Protein 5IXI (pdb70)

Sequence (465 aa):
VEVIFYLSDREPLRLGSGEYTAEELCIRAAQACRISPLCHNLFALYDENTKLWYAPNRTITVMSLRLHYRMRFYFTNWHGTNDNEQSVWRHSPTPLLDASSLEYLFAQGQYDLVKCLAPIRDPKTEQDGHDIENECLGMAVLAISHYAMMKKMSYKRYIPETLNKSIRQRNLLTRMRINNVFKDFLKEFNNKTICDSSVSTHDLKVKYLATLETLTKHYGAEIFETSMLLISSENEMNWFHSVLYYEVMVTGNLGIQWRHKPEEWNNFSFFPEITHIVIKESVVSINKQDNKKMELKLSSHEEALSFVSLVDGYFRLTADAHHYLCTDVAPPLIVHNIQNGCHGPICTEYAINKLRQEYVLRWSCTDFDNILMTNFQIEVQKGRYSLHGSDRSFPSLGDLMSHLKKQILRTDNISFMLKRCCQPKPREISNLLVATTLMGNPWFQRKKLPSVLLFKKPSPFIFIS

Radius of gyration: 25.32 Å; Cα contacts (8 Å, |Δi|>4): 843; chains: 2; bounding box: 51×75×80 Å

Organism: Homo sapiens (NCBI:txid9606)

Structure (mmCIF, N/CA/C/O backbone):
data_5IXI
#
_entry.id   5IXI
#
_cell.length_a   81.170
_cell.length_b   110.420
_cell.length_c   94.870
_cell.angle_alpha   90.00
_cell.angle_beta   98.11
_cell.angle_gamma   90.00
#
_symmetry.space_group_name_H-M   'C 1 2 1'
#
loop_
_entity.id
_entity.type
_entity.pdbx_description
1 polymer 'Tyrosine-protein kinase JAK1'
2 polymer 'Chimera protein of Interferon lambda receptor 1 and Interleukin-10 receptor subunit alpha'
3 water water
#
loop_
_atom_site.group_PDB
_atom_site.id
_atom_site.type_symbol
_atom_site.label_atom_id
_atom_site.label_alt_id
_atom_site.label_comp_id
_atom_site.label_asym_id
_atom_site.label_entity_id
_atom_site.label_seq_id
_atom_site.pdbx_PDB_ins_code
_atom_site.Cartn_x
_atom_site.Cartn_y
_atom_site.Cartn_z
_atom_site.occupancy
_atom_site.B_iso_or_equiv
_atom_site.auth_seq_id
_atom_site.auth_comp_id
_atom_site.auth_asym_id
_atom_site.auth_atom_id
_atom_site.pdbx_PDB_model_num
ATOM 1 N N . VAL A 1 18 ? 73.902 -34.890 25.872 1.00 95.57 36 VAL A N 1
ATOM 2 C CA . VAL A 1 18 ? 75.245 -34.795 25.314 1.00 97.31 36 VAL A CA 1
ATOM 3 C C . VAL A 1 18 ? 75.364 -33.583 24.393 1.00 88.08 36 VAL A C 1
ATOM 4 O O . VAL A 1 18 ? 74.691 -33.512 23.364 1.00 92.99 36 VAL A O 1
ATOM 8 N N . GLU A 1 19 ? 76.222 -32.635 24.762 1.00 69.50 37 GLU A N 1
ATOM 9 C CA . GLU A 1 19 ? 76.445 -31.453 23.938 1.00 61.66 37 GLU A CA 1
ATOM 10 C C . GLU A 1 19 ? 77.829 -30.838 24.144 1.00 58.76 37 GLU A C 1
ATOM 11 O O . GLU A 1 19 ? 78.396 -30.891 25.239 1.00 65.56 37 GLU A O 1
ATOM 17 N N . VAL A 1 20 ? 78.361 -30.263 23.068 1.00 54.96 38 VAL A N 1
ATOM 18 C CA . VAL A 1 20 ? 79.636 -29.554 23.101 1.00 53.04 38 VAL A CA 1
ATOM 19 C C . VAL A 1 20 ? 79.379 -28.050 23.118 1.00 57.60 38 VAL A C 1
ATOM 20 O O . VAL A 1 20 ? 78.659 -27.527 22.268 1.00 59.90 38 VAL A O 1
ATOM 24 N N . ILE A 1 21 ? 79.983 -27.363 24.083 1.00 58.45 39 ILE A N 1
ATOM 25 C CA . ILE A 1 21 ? 79.740 -25.941 24.298 1.00 57.96 39 ILE A CA 1
ATOM 26 C C . ILE A 1 21 ? 80.911 -25.104 23.798 1.00 53.27 39 ILE A C 1
ATOM 27 O O . ILE A 1 21 ? 82.069 -25.536 23.851 1.00 49.94 39 ILE A O 1
ATOM 32 N N . PHE A 1 22 ? 80.590 -23.906 23.317 1.00 51.16 40 PHE A N 1
ATOM 33 C CA . PHE A 1 22 ? 81.588 -22.943 22.871 1.00 53.70 40 PHE A CA 1
ATOM 34 C C . PHE A 1 22 ? 81.515 -21.680 23.720 1.00 58.97 40 PHE A C 1
ATOM 35 O O . PHE A 1 22 ? 80.437 -21.289 24.171 1.00 59.63 40 PHE A O 1
ATOM 43 N N . TYR A 1 23 ? 82.661 -21.042 23.933 1.00 55.76 41 TYR A N 1
ATOM 44 C CA . TYR A 1 23 ? 82.704 -19.795 24.688 1.00 54.69 41 TYR A CA 1
ATOM 45 C C . TYR A 1 23 ? 82.308 -18.612 23.809 1.00 60.75 41 TYR A C 1
ATOM 46 O O . TYR A 1 23 ? 82.053 -17.517 24.311 1.00 59.12 41 TYR A O 1
ATOM 55 N N . LEU A 1 24 ? 82.256 -18.836 22.498 1.00 62.81 42 LEU A N 1
ATOM 56 C CA . LEU A 1 24 ? 81.706 -17.846 21.579 1.00 64.20 42 LEU A CA 1
ATOM 57 C C . LEU A 1 24 ? 80.195 -17.796 21.768 1.00 72.93 42 LEU A C 1
ATOM 58 O O . LEU A 1 24 ? 79.535 -18.834 21.797 1.00 83.21 42 LEU A O 1
ATOM 63 N N . SER A 1 25 ? 79.648 -16.592 21.894 1.00 75.86 43 SER A N 1
ATOM 64 C CA . SER A 1 25 ? 78.229 -16.430 22.197 1.00 79.03 43 SER A CA 1
ATOM 65 C C . SER A 1 25 ? 77.343 -16.684 20.979 1.00 84.62 43 SER A C 1
ATOM 66 O O . SER A 1 25 ? 76.320 -17.361 21.080 1.00 90.18 43 SER A O 1
ATOM 69 N N . ASP A 1 26 ? 77.738 -16.144 19.831 1.00 84.80 44 ASP A N 1
ATOM 70 C CA . ASP A 1 26 ? 76.937 -16.267 18.616 1.00 92.14 44 ASP A CA 1
ATOM 71 C C . ASP A 1 26 ? 76.918 -17.700 18.081 1.00 89.12 44 ASP A C 1
ATOM 72 O O . ASP A 1 26 ? 76.184 -18.007 17.141 1.00 88.49 44 ASP A O 1
ATOM 77 N N . ARG A 1 27 ? 77.730 -18.568 18.680 1.00 86.50 45 ARG A N 1
ATOM 78 C CA . ARG A 1 27 ? 77.781 -19.976 18.294 1.00 86.03 45 ARG A CA 1
ATOM 79 C C . ARG A 1 27 ? 76.968 -20.836 19.256 1.00 84.42 45 ARG A C 1
ATOM 80 O O . ARG A 1 27 ? 77.307 -20.954 20.432 1.00 78.20 45 ARG A O 1
ATOM 88 N N . GLU A 1 28 ? 75.894 -21.433 18.748 1.00 90.58 46 GLU A N 1
ATOM 89 C CA . GLU A 1 28 ? 75.079 -22.352 19.536 1.00 89.70 46 GLU A CA 1
ATOM 90 C C . GLU A 1 28 ? 75.813 -23.682 19.711 1.00 81.25 46 GLU A C 1
ATOM 91 O O . GLU A 1 28 ? 76.656 -24.038 18.888 1.00 76.24 46 GLU A O 1
ATOM 97 N N . PRO A 1 29 ? 75.495 -24.424 20.785 1.00 74.65 47 PRO A N 1
ATOM 98 C CA . PRO A 1 29 ? 76.236 -25.653 21.096 1.00 73.83 47 PRO A CA 1
ATOM 99 C C . PRO A 1 29 ? 75.869 -26.838 20.204 1.00 72.43 47 PRO A C 1
ATOM 100 O O . PRO A 1 29 ? 74.716 -26.969 19.794 1.00 73.32 47 PRO A O 1
ATOM 104 N N . LEU A 1 30 ? 76.851 -27.688 19.914 1.00 64.12 48 LEU A N 1
ATOM 105 C CA . LEU A 1 30 ? 76.618 -28.896 19.131 1.00 65.04 48 LEU A CA 1
ATOM 106 C C . LEU A 1 30 ? 75.964 -29.978 19.978 1.00 73.16 48 LEU A C 1
ATOM 107 O O . LEU A 1 30 ? 76.542 -30.429 20.963 1.00 73.52 48 LEU A O 1
ATOM 112 N N . ARG A 1 31 ? 74.762 -30.392 19.585 1.00 78.62 49 ARG A N 1
ATOM 113 C CA . ARG A 1 31 ? 74.059 -31.479 20.257 1.00 78.63 49 ARG A CA 1
ATOM 114 C C . ARG A 1 31 ? 74.238 -32.776 19.472 1.00 74.44 49 ARG A C 1
ATOM 115 O O . ARG A 1 31 ? 74.101 -32.792 18.249 1.00 78.25 49 ARG A O 1
ATOM 123 N N . LEU A 1 32 ? 74.545 -33.858 20.184 1.00 72.60 50 LEU A N 1
ATOM 124 C CA . LEU A 1 32 ? 74.839 -35.144 19.556 1.00 79.22 50 LEU A CA 1
ATOM 125 C C . LEU A 1 32 ? 73.735 -36.164 19.807 1.00 81.91 50 LEU A C 1
ATOM 126 O O . LEU A 1 32 ? 73.146 -36.206 20.887 1.00 84.43 50 LEU A O 1
ATOM 131 N N . GLY A 1 33 ? 73.465 -36.988 18.800 1.00 83.75 51 GLY A N 1
ATOM 132 C CA . GLY A 1 33 ? 72.502 -38.065 18.924 1.00 82.23 51 GLY A CA 1
ATOM 133 C C . GLY A 1 33 ? 73.173 -39.331 19.420 1.00 82.13 51 GLY A C 1
ATOM 134 O O . GLY A 1 33 ? 74.358 -39.322 19.752 1.00 82.31 51 GLY A O 1
ATOM 135 N N . SER A 1 34 ? 72.415 -40.421 19.474 1.00 86.54 52 SER A N 1
ATOM 136 C CA . SER A 1 34 ? 72.954 -41.708 19.900 1.00 84.42 52 SER A CA 1
ATOM 137 C C . SER A 1 34 ? 74.052 -42.179 18.952 1.00 81.77 52 SER A C 1
ATOM 138 O O . SER A 1 34 ? 73.977 -41.950 17.745 1.00 85.42 52 SER A O 1
ATOM 141 N N . GLY A 1 35 ? 75.070 -42.832 19.507 1.00 78.19 53 GLY A N 1
ATOM 142 C CA . GLY A 1 35 ? 76.161 -43.374 18.715 1.00 78.67 53 GLY A CA 1
ATOM 143 C C . GLY A 1 35 ? 77.529 -43.063 19.292 1.00 81.62 53 GLY A C 1
ATOM 144 O O . GLY A 1 35 ? 77.654 -42.297 20.248 1.00 79.72 53 GLY A O 1
ATOM 145 N N . GLU A 1 36 ? 78.556 -43.664 18.699 1.00 80.67 54 GLU A N 1
ATOM 146 C CA . GLU A 1 36 ? 79.929 -43.476 19.148 1.00 83.48 54 GLU A CA 1
ATOM 147 C C . GLU A 1 36 ? 80.607 -42.312 18.433 1.00 81.99 54 GLU A C 1
ATOM 148 O O . GLU A 1 36 ? 80.421 -42.116 17.231 1.00 86.60 54 GLU A O 1
ATOM 154 N N . TYR A 1 37 ? 81.386 -41.541 19.187 1.00 68.48 55 TYR A N 1
ATOM 155 C CA . TYR A 1 37 ? 82.238 -40.501 18.621 1.00 58.09 55 TYR A CA 1
ATOM 156 C C . TYR A 1 37 ? 83.608 -40.574 19.283 1.00 60.02 55 TYR A C 1
ATOM 157 O O . TYR A 1 37 ? 83.753 -41.188 20.336 1.00 58.35 55 TYR A O 1
ATOM 166 N N . THR A 1 38 ? 84.612 -39.965 18.660 1.00 53.22 56 THR A N 1
ATOM 167 C CA . THR A 1 38 ? 85.889 -39.734 19.325 1.00 56.07 56 THR A CA 1
ATOM 168 C C . THR A 1 38 ? 86.009 -38.244 19.614 1.00 56.61 56 THR A C 1
ATOM 169 O O . THR A 1 38 ? 85.403 -37.422 18.924 1.00 51.59 56 THR A O 1
ATOM 173 N N . ALA A 1 39 ? 86.776 -37.899 20.642 1.00 51.85 57 ALA A N 1
ATOM 174 C CA . ALA A 1 39 ? 86.970 -36.501 21.010 1.00 48.14 57 ALA A CA 1
ATOM 175 C C . ALA A 1 39 ? 87.578 -35.730 19.845 1.00 53.49 57 ALA A C 1
ATOM 176 O O . ALA A 1 39 ? 87.269 -34.555 19.630 1.00 58.28 57 ALA A O 1
ATOM 178 N N . GLU A 1 40 ? 88.430 -36.409 19.083 1.00 54.09 58 GLU A N 1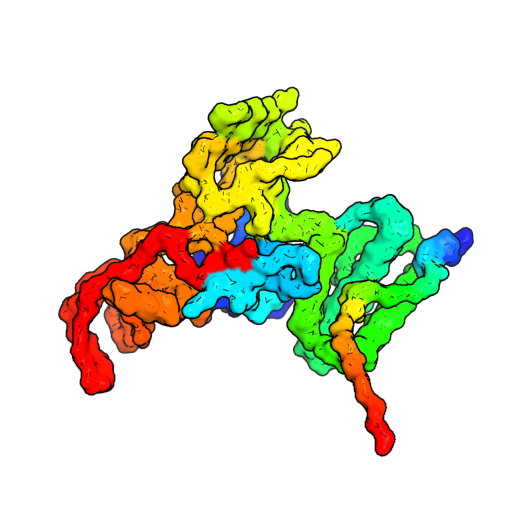
ATOM 179 C CA . GLU A 1 40 ? 89.126 -35.785 17.966 1.00 50.56 58 GLU A CA 1
ATOM 180 C C . GLU A 1 40 ? 88.146 -35.270 16.914 1.00 51.35 58 GLU A C 1
ATOM 181 O O . GLU A 1 40 ? 88.181 -34.094 16.561 1.00 47.41 58 GLU A O 1
ATOM 187 N N . GLU A 1 41 ? 87.264 -36.137 16.425 1.00 52.25 59 GLU A N 1
ATOM 188 C CA . GLU A 1 41 ? 86.341 -35.746 15.360 1.00 63.17 59 GLU A CA 1
ATOM 189 C C . GLU A 1 41 ? 85.328 -34.712 15.858 1.00 58.85 59 GLU A C 1
ATOM 190 O O . GLU A 1 41 ? 84.897 -33.837 15.100 1.00 65.43 59 GLU A O 1
ATOM 196 N N . LEU A 1 42 ? 84.954 -34.800 17.131 1.00 51.81 60 LEU A N 1
ATOM 197 C CA . LEU A 1 42 ? 84.110 -33.772 17.728 1.00 55.80 60 LEU A CA 1
ATOM 198 C C . LEU A 1 42 ? 84.879 -32.457 17.785 1.00 52.93 60 LEU A C 1
ATOM 199 O O . LEU A 1 42 ? 84.301 -31.387 17.595 1.00 61.34 60 LEU A O 1
ATOM 204 N N . CYS A 1 43 ? 86.181 -32.538 18.044 1.00 42.18 61 CYS A N 1
ATOM 205 C CA . CYS A 1 43 ? 87.032 -31.353 17.983 1.00 43.62 61 CYS A CA 1
ATOM 206 C C . CYS A 1 43 ? 87.153 -30.833 16.550 1.00 47.40 61 CYS A C 1
ATOM 207 O O . CYS A 1 43 ? 87.222 -29.624 16.337 1.00 49.11 61 CYS A O 1
ATOM 210 N N . ILE A 1 44 ? 87.188 -31.738 15.574 1.00 52.52 62 ILE A N 1
ATOM 211 C CA . ILE A 1 44 ? 87.168 -31.334 14.169 1.00 58.26 62 ILE A CA 1
ATOM 212 C C . ILE A 1 44 ? 85.898 -30.534 13.881 1.00 59.99 62 ILE A C 1
ATOM 213 O O . ILE A 1 44 ? 85.953 -29.420 13.342 1.00 63.68 62 ILE A O 1
ATOM 218 N N . ARG A 1 45 ? 84.756 -31.113 14.237 1.00 53.28 63 ARG A N 1
ATOM 219 C CA . ARG A 1 45 ? 83.469 -30.453 14.041 1.00 57.88 63 ARG A CA 1
ATOM 220 C C . ARG A 1 45 ? 83.414 -29.116 14.778 1.00 56.28 63 ARG A C 1
ATOM 221 O O . ARG A 1 45 ? 82.946 -28.112 14.234 1.00 60.41 63 ARG A O 1
ATOM 229 N N . ALA A 1 46 ? 83.902 -29.109 16.016 1.00 57.55 64 ALA A N 1
ATOM 230 C CA . ALA A 1 46 ? 83.973 -27.887 16.810 1.00 58.88 64 ALA A CA 1
ATOM 231 C C . ALA A 1 46 ? 84.812 -26.835 16.095 1.00 56.72 64 ALA A C 1
ATOM 232 O O . ALA A 1 46 ? 84.426 -25.669 16.009 1.00 58.68 64 ALA A O 1
ATOM 234 N N . ALA A 1 47 ? 85.961 -27.265 15.583 1.00 51.63 65 ALA A N 1
ATOM 235 C CA . ALA A 1 47 ? 86.870 -26.381 14.864 1.00 49.67 65 ALA A CA 1
ATOM 236 C C . ALA A 1 47 ? 86.188 -25.791 13.638 1.00 58.25 65 ALA A C 1
ATOM 237 O O . ALA A 1 47 ? 86.278 -24.589 13.387 1.00 67.60 65 ALA A O 1
ATOM 239 N N . GLN A 1 48 ? 85.510 -26.642 12.873 1.00 51.17 66 GLN A N 1
ATOM 240 C CA . GLN A 1 48 ? 84.774 -26.179 11.702 1.00 55.88 66 GLN A CA 1
ATOM 241 C C . GLN A 1 48 ? 83.655 -25.213 12.087 1.00 58.28 66 GLN A C 1
ATOM 242 O O . GLN A 1 48 ? 83.406 -24.231 11.387 1.00 56.91 66 GLN A O 1
ATOM 248 N N . ALA A 1 49 ? 82.980 -25.493 13.197 1.00 51.94 67 ALA A N 1
ATOM 249 C CA . ALA A 1 49 ? 81.913 -24.617 13.673 1.00 59.13 67 ALA A CA 1
ATOM 250 C C . ALA A 1 49 ? 82.442 -23.239 14.076 1.00 62.32 67 ALA A C 1
ATOM 251 O O . ALA A 1 49 ? 81.777 -22.226 13.863 1.00 64.52 67 ALA A O 1
ATOM 253 N N . CYS A 1 50 ? 83.639 -23.208 14.657 1.00 66.91 68 CYS A N 1
ATOM 254 C CA . CYS A 1 50 ? 84.241 -21.961 15.130 1.00 65.81 68 CYS A CA 1
ATOM 255 C C . CYS A 1 50 ? 85.262 -21.403 14.139 1.00 64.52 68 CYS A C 1
ATOM 256 O O . CYS A 1 50 ? 86.018 -20.489 14.467 1.00 54.15 68 CYS A O 1
ATOM 259 N N . ARG A 1 51 ? 85.273 -21.957 12.929 1.00 70.90 69 ARG A N 1
ATOM 260 C CA . ARG A 1 51 ? 86.177 -21.511 11.868 1.00 75.46 69 ARG A CA 1
ATOM 261 C C . ARG A 1 51 ? 87.639 -21.577 12.306 1.00 68.71 69 ARG A C 1
ATOM 262 O O . ARG A 1 51 ? 88.465 -20.770 11.876 1.00 60.67 69 ARG A O 1
ATOM 270 N N . ILE A 1 52 ? 87.950 -22.543 13.166 1.00 62.76 70 ILE A N 1
ATOM 271 C CA . ILE A 1 52 ? 89.322 -22.782 13.592 1.00 56.86 70 ILE A CA 1
ATOM 272 C C . ILE A 1 52 ? 90.074 -23.505 12.481 1.00 55.49 70 ILE A C 1
ATOM 273 O O . ILE A 1 52 ? 89.591 -24.498 11.939 1.00 58.15 70 ILE A O 1
ATOM 278 N N . SER A 1 53 ? 91.258 -23.003 12.148 1.00 56.64 71 SER A N 1
ATOM 279 C CA . SER A 1 53 ? 92.035 -23.550 11.042 1.00 60.57 71 SER A CA 1
ATOM 280 C C . SER A 1 53 ? 92.560 -24.946 11.373 1.00 62.35 71 SER A C 1
ATOM 281 O O . SER A 1 53 ? 92.705 -25.291 12.546 1.00 56.75 71 SER A O 1
ATOM 284 N N . PRO A 1 54 ? 92.841 -25.757 10.336 1.00 63.58 72 PRO A N 1
ATOM 285 C CA . PRO A 1 54 ? 93.469 -27.069 10.537 1.00 55.11 72 PRO A CA 1
ATOM 286 C C . PRO A 1 54 ? 94.798 -26.955 11.275 1.00 59.94 72 PRO A C 1
ATOM 287 O O . PRO A 1 54 ? 95.188 -27.868 12.001 1.00 64.64 72 PRO A O 1
ATOM 291 N N . LEU A 1 55 ? 95.477 -25.829 11.082 1.00 63.17 73 LEU A N 1
ATOM 292 C CA . LEU A 1 55 ? 96.772 -25.582 11.703 1.00 62.00 73 LEU A CA 1
ATOM 293 C C . LEU A 1 55 ? 96.660 -25.471 13.224 1.00 58.54 73 LEU A C 1
ATOM 294 O O . LEU A 1 55 ? 97.512 -25.975 13.955 1.00 52.29 73 LEU A O 1
ATOM 299 N N . CYS A 1 56 ? 95.602 -24.813 13.688 1.00 52.58 74 CYS A N 1
ATOM 300 C CA . CYS A 1 56 ? 95.413 -24.547 15.112 1.00 51.52 74 CYS A CA 1
ATOM 301 C C . CYS A 1 56 ? 94.552 -25.595 15.813 1.00 55.02 74 CYS A C 1
ATOM 302 O O . CYS A 1 56 ? 94.383 -25.550 17.031 1.00 58.44 74 CYS A O 1
ATOM 305 N N . HIS A 1 57 ? 94.042 -26.544 15.074 1.00 57.52 75 HIS A N 1
ATOM 306 C CA . HIS A 1 57 ? 93.126 -27.495 15.642 1.00 53.02 75 HIS A CA 1
ATOM 307 C C . HIS A 1 57 ? 93.669 -28.258 16.832 1.00 50.70 75 HIS A C 1
ATOM 308 O O . HIS A 1 57 ? 92.967 -28.527 17.768 1.00 49.36 75 HIS A O 1
ATOM 315 N N . ASN A 1 58 ? 94.902 -28.646 16.765 1.00 40.32 76 ASN A N 1
ATOM 316 C CA . ASN A 1 58 ? 95.470 -29.462 17.836 1.00 49.54 76 ASN A CA 1
ATOM 317 C C . ASN A 1 58 ? 95.726 -28.673 19.122 1.00 48.59 76 ASN A C 1
ATOM 318 O O . ASN A 1 58 ? 96.170 -29.239 20.118 1.00 55.77 76 ASN A O 1
ATOM 323 N N . LEU A 1 59 ? 95.445 -27.373 19.097 1.00 46.81 77 LEU A N 1
ATOM 324 C CA . LEU A 1 59 ? 95.566 -26.541 20.292 1.00 43.12 77 LEU A CA 1
ATOM 325 C C . LEU A 1 59 ? 94.336 -26.684 21.178 1.00 45.09 77 LEU A C 1
ATOM 326 O O . LEU A 1 59 ? 94.322 -26.208 22.315 1.00 58.34 77 LEU A O 1
ATOM 331 N N . PHE A 1 60 ? 93.308 -27.342 20.651 1.00 37.81 78 PHE A N 1
ATOM 332 C CA . PHE A 1 60 ? 92.023 -27.435 21.332 1.00 41.01 78 PHE A CA 1
ATOM 333 C C . PHE A 1 60 ? 91.738 -28.843 21.837 1.00 38.95 78 PHE A C 1
ATOM 334 O O . PHE A 1 60 ? 92.357 -29.812 21.399 1.00 45.19 78 PHE A O 1
ATOM 342 N N . ALA A 1 61 ? 90.789 -28.941 22.761 1.00 39.20 79 ALA A N 1
ATOM 343 C CA . ALA A 1 61 ? 90.393 -30.222 23.324 1.00 41.43 79 ALA A CA 1
ATOM 344 C C . ALA A 1 61 ? 89.077 -30.084 24.077 1.00 37.82 79 ALA A C 1
ATOM 345 O O . ALA A 1 61 ? 88.616 -28.970 24.345 1.00 42.55 79 ALA A O 1
ATOM 347 N N . LEU A 1 62 ? 88.479 -31.222 24.415 1.00 37.70 80 LEU A N 1
ATOM 348 C CA . LEU A 1 62 ? 87.215 -31.242 25.138 1.00 35.76 80 LEU A CA 1
ATOM 349 C C . LEU A 1 62 ? 87.463 -31.295 26.637 1.00 43.05 80 LEU A C 1
ATOM 350 O O . LEU A 1 62 ? 88.278 -32.084 27.117 1.00 37.48 80 LEU A O 1
ATOM 355 N N . TYR A 1 63 ? 86.757 -30.435 27.364 1.00 43.48 81 TYR A N 1
ATOM 356 C CA . TYR A 1 63 ? 86.902 -30.337 28.808 1.00 44.03 81 TYR A CA 1
ATOM 357 C C . TYR A 1 63 ? 85.562 -30.528 29.504 1.00 48.95 81 TYR A C 1
ATOM 358 O O . TYR A 1 63 ? 84.588 -29.839 29.199 1.00 45.07 81 TYR A O 1
ATOM 367 N N . ASP A 1 64 ? 85.522 -31.479 30.432 1.00 50.35 82 ASP A N 1
ATOM 368 C CA . ASP A 1 64 ? 84.348 -31.701 31.264 1.00 50.87 82 ASP A CA 1
ATOM 369 C C . ASP A 1 64 ? 84.453 -30.823 32.506 1.00 66.68 82 ASP A C 1
ATOM 370 O O . ASP A 1 64 ? 85.252 -31.093 33.403 1.00 71.65 82 ASP A O 1
ATOM 375 N N . GLU A 1 65 ? 83.644 -29.769 32.549 1.00 69.33 83 GLU A N 1
ATOM 376 C CA . GLU A 1 65 ? 83.696 -28.808 33.646 1.00 72.41 83 GLU A CA 1
ATOM 377 C C . GLU A 1 65 ? 83.215 -29.420 34.957 1.00 67.42 83 GLU A C 1
ATOM 378 O O . GLU A 1 65 ? 83.499 -28.897 36.035 1.00 68.25 83 GLU A O 1
ATOM 384 N N . ASN A 1 66 ? 82.488 -30.530 34.862 1.00 56.86 84 ASN A N 1
ATOM 385 C CA . ASN A 1 66 ? 81.982 -31.212 36.045 1.00 66.21 84 ASN A CA 1
ATOM 386 C C . ASN A 1 66 ? 83.059 -32.069 36.703 1.00 71.64 84 ASN A C 1
ATOM 387 O O . ASN A 1 66 ? 83.422 -31.843 37.858 1.00 71.74 84 ASN A O 1
ATOM 392 N N . THR A 1 67 ? 83.571 -33.048 35.963 1.00 69.26 85 THR A N 1
ATOM 393 C CA . THR A 1 67 ? 84.618 -33.928 36.476 1.00 61.47 85 THR A CA 1
ATOM 394 C C . THR A 1 67 ? 85.978 -33.230 36.517 1.00 53.43 85 THR A C 1
ATOM 395 O O . THR A 1 67 ? 86.933 -33.760 37.081 1.00 50.45 85 THR A O 1
ATOM 399 N N . LYS A 1 68 ? 86.058 -32.047 35.911 1.00 50.74 86 LYS A N 1
ATOM 400 C CA . LYS A 1 68 ? 87.297 -31.273 35.857 1.00 49.67 86 LYS A CA 1
ATOM 401 C C . LYS A 1 68 ? 88.428 -32.059 35.190 1.00 54.19 86 LYS A C 1
ATOM 402 O O . LYS A 1 68 ? 89.594 -31.925 35.566 1.00 64.49 86 LYS A O 1
ATOM 408 N N . LEU A 1 69 ? 88.076 -32.874 34.198 1.00 46.25 87 LEU A N 1
ATOM 409 C CA . LEU A 1 69 ? 89.061 -33.639 33.438 1.00 40.64 87 LEU A CA 1
ATOM 410 C C . LEU A 1 69 ? 88.957 -33.358 31.943 1.00 43.70 87 LEU A C 1
ATOM 411 O O . LEU A 1 69 ? 87.890 -33.008 31.434 1.00 51.17 87 LEU A O 1
ATOM 416 N N . TRP A 1 70 ? 90.080 -33.512 31.249 1.00 44.29 88 TRP A N 1
ATOM 417 C CA . TRP A 1 70 ? 90.123 -33.379 29.800 1.00 49.40 88 TRP A CA 1
ATOM 418 C C . TRP A 1 70 ? 89.957 -34.740 29.142 1.00 56.87 88 TRP A C 1
ATOM 419 O O . TRP A 1 70 ? 90.230 -35.774 29.754 1.00 52.39 88 TRP A O 1
ATOM 430 N N . TYR A 1 71 ? 89.511 -34.731 27.892 1.00 53.30 89 TYR A N 1
ATOM 431 C CA . TYR A 1 71 ? 89.433 -35.949 27.100 1.00 52.64 89 TYR A CA 1
ATOM 432 C C . TYR A 1 71 ? 90.690 -36.104 26.258 1.00 42.26 89 TYR A C 1
ATOM 433 O O . TYR A 1 71 ? 91.199 -35.132 25.700 1.00 42.35 89 TYR A O 1
ATOM 442 N N . ALA A 1 72 ? 91.200 -37.327 26.189 1.00 41.27 90 ALA A N 1
ATOM 443 C CA . ALA A 1 72 ? 92.253 -37.656 25.241 1.00 43.54 90 ALA A CA 1
ATOM 444 C C . ALA A 1 72 ? 91.639 -37.658 23.841 1.00 48.04 90 ALA A C 1
ATOM 445 O O . ALA A 1 72 ? 90.441 -37.906 23.699 1.00 43.04 90 ALA A O 1
ATOM 447 N N . PRO A 1 73 ? 92.445 -37.370 22.805 1.00 47.52 91 PRO A N 1
ATOM 448 C CA . PRO A 1 73 ? 91.928 -37.343 21.430 1.00 44.18 91 PRO A CA 1
ATOM 449 C C . PRO A 1 73 ? 91.217 -38.633 21.021 1.00 49.77 91 PRO A C 1
ATOM 450 O O . PRO A 1 73 ? 90.304 -38.593 20.194 1.00 53.84 91 PRO A O 1
ATOM 454 N N . ASN A 1 74 ? 91.628 -39.755 21.604 1.00 51.91 92 ASN A N 1
ATOM 455 C CA . ASN A 1 74 ? 91.105 -41.065 21.221 1.00 51.58 92 ASN A CA 1
ATOM 456 C C . ASN A 1 74 ? 89.964 -41.553 22.108 1.00 56.32 92 ASN A C 1
ATOM 457 O O . ASN A 1 74 ? 89.434 -42.643 21.895 1.00 57.22 92 ASN A O 1
ATOM 462 N N . ARG A 1 75 ? 89.592 -40.757 23.106 1.00 59.33 93 ARG A N 1
ATOM 463 C CA . ARG A 1 75 ? 88.529 -41.154 24.022 1.00 56.97 93 ARG A CA 1
ATOM 464 C C . ARG A 1 75 ? 87.203 -41.279 23.284 1.00 57.60 93 ARG A C 1
ATOM 465 O O . ARG A 1 75 ? 86.801 -40.370 22.555 1.00 62.70 93 ARG A O 1
ATOM 473 N N . THR A 1 76 ? 86.532 -42.410 23.476 1.00 51.17 94 THR A N 1
ATOM 474 C CA . THR A 1 76 ? 85.259 -42.662 22.815 1.00 57.18 94 THR A CA 1
ATOM 475 C C . THR A 1 76 ? 84.098 -42.175 23.674 1.00 62.24 94 THR A C 1
ATOM 476 O O . THR A 1 76 ? 84.045 -42.440 24.874 1.00 60.33 94 THR A O 1
ATOM 480 N N . ILE A 1 77 ? 83.177 -41.456 23.040 1.00 69.43 95 ILE A N 1
ATOM 481 C CA . ILE A 1 77 ? 81.974 -40.954 23.692 1.00 68.09 95 ILE A CA 1
ATOM 482 C C . ILE A 1 77 ? 80.759 -41.631 23.073 1.00 78.75 95 ILE A C 1
ATOM 483 O O . ILE A 1 77 ? 80.589 -41.618 21.852 1.00 81.83 95 ILE A O 1
ATOM 488 N N . THR A 1 78 ? 79.923 -42.222 23.922 1.00 88.80 96 THR A N 1
ATOM 489 C CA . THR A 1 78 ? 78.720 -42.917 23.476 1.00 95.11 96 THR A CA 1
ATOM 490 C C . THR A 1 78 ? 77.482 -42.320 24.136 1.00 92.74 96 THR A C 1
ATOM 491 O O . THR A 1 78 ? 77.484 -42.025 25.332 1.00 95.85 96 THR A O 1
ATOM 495 N N . VAL A 1 79 ? 76.430 -42.143 23.341 1.00 86.62 97 VAL A N 1
ATOM 496 C CA . VAL A 1 79 ? 75.177 -41.571 23.822 1.00 88.31 97 VAL A CA 1
ATOM 497 C C . VAL A 1 79 ? 74.100 -42.647 23.922 1.00 87.64 97 VAL A C 1
ATOM 498 O O . VAL A 1 79 ? 72.994 -42.394 24.402 1.00 89.66 97 VAL A O 1
ATOM 500 N N . MET A 1 83 ? 71.141 -40.028 27.830 1.00 121.99 101 MET A N 1
ATOM 501 C CA . MET A 1 83 ? 71.973 -39.392 28.845 1.00 119.85 101 MET A CA 1
ATOM 502 C C . MET A 1 83 ? 72.109 -37.895 28.579 1.00 114.67 101 MET A C 1
ATOM 503 O O . MET A 1 83 ? 71.532 -37.369 27.626 1.00 119.79 101 MET A O 1
ATOM 508 N N . SER A 1 84 ? 72.878 -37.218 29.427 1.00 102.28 102 SER A N 1
ATOM 509 C CA . SER A 1 84 ? 73.093 -35.780 29.302 1.00 98.21 102 SER A CA 1
ATOM 510 C C . SER A 1 84 ? 74.478 -35.401 29.820 1.00 94.09 102 SER A C 1
ATOM 511 O O . SER A 1 84 ? 74.776 -35.577 31.001 1.00 98.19 102 SER A O 1
ATOM 514 N N . LEU A 1 85 ? 75.315 -34.878 28.927 1.00 85.22 103 LEU A N 1
ATOM 515 C CA . LEU A 1 85 ? 76.704 -34.564 29.253 1.00 78.00 103 LEU A CA 1
ATOM 516 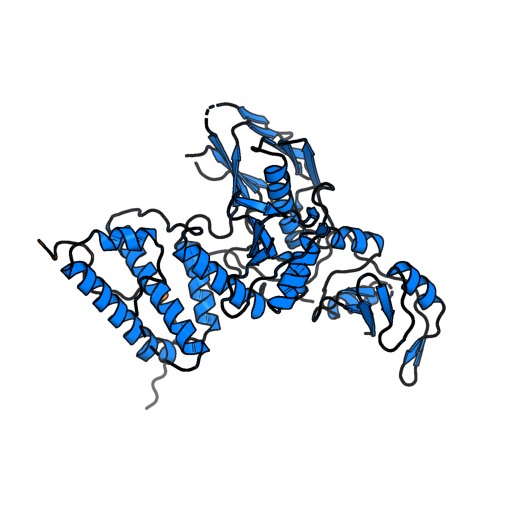C C . LEU A 1 85 ? 77.169 -33.282 28.564 1.00 70.64 103 LEU A C 1
ATOM 517 O O . LEU A 1 85 ? 77.109 -33.169 27.341 1.00 66.74 103 LEU A O 1
ATOM 522 N N . ARG A 1 86 ? 77.643 -32.325 29.355 1.00 62.56 104 ARG A N 1
ATOM 523 C CA . ARG A 1 86 ? 78.077 -31.036 28.826 1.00 62.80 104 ARG A CA 1
ATOM 524 C C . ARG A 1 86 ? 79.599 -30.969 28.732 1.00 61.13 104 ARG A C 1
ATOM 525 O O . ARG A 1 86 ? 80.292 -30.878 29.748 1.00 64.51 104 ARG A O 1
ATOM 533 N N . LEU A 1 87 ? 80.111 -31.021 27.505 1.00 54.56 105 LEU A N 1
ATOM 534 C CA . LEU A 1 87 ? 81.547 -30.909 27.264 1.00 51.85 105 LEU A CA 1
ATOM 535 C C . LEU A 1 87 ? 81.864 -29.514 26.746 1.00 56.82 105 LEU A C 1
ATOM 536 O O . LEU A 1 87 ? 81.029 -28.892 26.095 1.00 72.28 105 LEU A O 1
ATOM 541 N N . HIS A 1 88 ? 83.063 -29.023 27.047 1.00 56.60 106 HIS A N 1
ATOM 542 C CA . HIS A 1 88 ? 83.470 -27.678 26.645 1.00 58.09 106 HIS A CA 1
ATOM 543 C C . HIS A 1 88 ? 84.628 -27.703 25.655 1.00 53.24 106 HIS A C 1
ATOM 544 O O . HIS A 1 88 ? 85.654 -28.347 25.895 1.00 47.24 106 HIS A O 1
ATOM 551 N N . TYR A 1 89 ? 84.456 -26.996 24.542 1.00 42.47 107 TYR A N 1
ATOM 552 C CA . TYR A 1 89 ? 85.518 -26.857 23.555 1.00 39.59 107 TYR A CA 1
ATOM 553 C C . TYR A 1 89 ? 86.519 -25.814 24.036 1.00 43.18 107 TYR A C 1
ATOM 554 O O . TYR A 1 89 ? 86.236 -24.617 23.993 1.00 42.58 107 TYR A O 1
ATOM 563 N N . ARG A 1 90 ? 87.680 -26.272 24.503 1.00 41.46 108 ARG A N 1
ATOM 564 C CA . ARG A 1 90 ? 88.685 -25.384 25.090 1.00 38.64 108 ARG A CA 1
ATOM 565 C C . ARG A 1 90 ? 90.009 -25.418 24.342 1.00 38.53 108 ARG A C 1
ATOM 566 O O . ARG A 1 90 ? 90.451 -26.477 23.902 1.00 47.67 108 ARG A O 1
ATOM 574 N N . MET A 1 91 ? 90.641 -24.257 24.208 1.00 34.17 109 MET A N 1
ATOM 575 C CA . MET A 1 91 ? 92.048 -24.208 23.833 1.00 44.05 109 MET A CA 1
ATOM 576 C C . MET A 1 91 ? 92.852 -24.695 25.033 1.00 46.99 109 MET A C 1
ATOM 577 O O . MET A 1 91 ? 92.863 -24.047 26.081 1.00 37.82 109 MET A O 1
ATOM 582 N N . ARG A 1 92 ? 93.514 -25.839 24.884 1.00 44.67 110 ARG A N 1
ATOM 583 C CA . ARG A 1 92 ? 94.198 -26.463 26.008 1.00 35.06 110 ARG A CA 1
ATOM 584 C C . ARG A 1 92 ? 95.672 -26.103 26.054 1.00 43.69 110 ARG A C 1
ATOM 585 O O . ARG A 1 92 ? 96.201 -25.746 27.107 1.00 46.43 110 ARG A O 1
ATOM 593 N N . PHE A 1 93 ? 96.332 -26.210 24.907 1.00 43.93 111 PHE A N 1
ATOM 594 C CA . PHE A 1 93 ? 97.771 -26.014 24.832 1.00 40.59 111 PHE A CA 1
ATOM 595 C C . PHE A 1 93 ? 98.092 -24.540 24.654 1.00 46.00 111 PHE A C 1
ATOM 596 O O . PHE A 1 93 ? 97.467 -23.850 23.848 1.00 44.31 111 PHE A O 1
ATOM 604 N N . TYR A 1 94 ? 99.072 -24.071 25.419 1.00 39.74 112 TYR A N 1
ATOM 605 C CA . TYR A 1 94 ? 99.334 -22.648 25.548 1.00 40.61 112 TYR A CA 1
ATOM 606 C C . TYR A 1 94 ? 100.820 -22.373 25.755 1.00 46.24 112 TYR A C 1
ATOM 607 O O . TYR A 1 94 ? 101.528 -23.156 26.392 1.00 48.14 112 TYR A O 1
ATOM 616 N N . PHE A 1 95 ? 101.282 -21.257 25.205 1.00 46.74 113 PHE A N 1
ATOM 617 C CA . PHE A 1 95 ? 102.664 -20.827 25.362 1.00 43.34 113 PHE A CA 1
ATOM 618 C C . PHE A 1 95 ? 102.691 -19.379 25.827 1.00 50.91 113 PHE A C 1
ATOM 619 O O . PHE A 1 95 ? 102.379 -18.469 25.060 1.00 56.04 113 PHE A O 1
ATOM 627 N N . THR A 1 96 ? 103.045 -19.182 27.093 1.00 50.86 114 THR A N 1
ATOM 628 C CA . THR A 1 96 ? 103.115 -17.851 27.682 1.00 49.95 114 THR A CA 1
ATOM 629 C C . THR A 1 96 ? 103.920 -16.908 26.798 1.00 53.13 114 THR A C 1
ATOM 630 O O . THR A 1 96 ? 105.012 -17.250 26.343 1.00 52.04 114 THR A O 1
ATOM 634 N N . ASN A 1 97 ? 103.357 -15.728 26.555 1.00 48.71 115 ASN A N 1
ATOM 635 C CA . ASN A 1 97 ? 103.974 -14.711 25.706 1.00 52.43 115 ASN A CA 1
ATOM 636 C C . ASN A 1 97 ? 104.003 -15.122 24.234 1.00 48.55 115 ASN A C 1
ATOM 637 O O . ASN A 1 97 ? 104.913 -14.751 23.494 1.00 55.55 115 ASN A O 1
ATOM 642 N N . TRP A 1 98 ? 103.003 -15.893 23.818 1.00 46.40 116 TRP A N 1
ATOM 643 C CA . TRP A 1 98 ? 102.757 -16.147 22.402 1.00 49.20 116 TRP A CA 1
ATOM 644 C C . TRP A 1 98 ? 102.549 -14.824 21.672 1.00 57.68 116 TRP A C 1
ATOM 645 O O . TRP A 1 98 ? 102.828 -14.703 20.480 1.00 60.01 116 TRP A O 1
ATOM 656 N N . HIS A 1 99 ? 102.053 -13.837 22.414 1.00 56.15 117 HIS A N 1
ATOM 657 C CA . HIS A 1 99 ? 101.724 -12.526 21.865 1.00 58.70 117 HIS A CA 1
ATOM 658 C C . HIS A 1 99 ? 102.965 -11.663 21.633 1.00 63.35 117 HIS A C 1
ATOM 659 O O . HIS A 1 99 ? 102.984 -10.831 20.727 1.00 70.28 117 HIS A O 1
ATOM 666 N N . GLY A 1 100 ? 103.994 -11.858 22.453 1.00 57.58 118 GLY A N 1
ATOM 667 C CA . GLY A 1 100 ? 105.264 -11.175 22.262 1.00 47.81 118 GLY A CA 1
ATOM 668 C C . GLY A 1 100 ? 105.295 -9.741 22.758 1.00 60.84 118 GLY A C 1
ATOM 669 O O . GLY A 1 100 ? 106.229 -8.998 22.456 1.00 72.15 118 GLY A O 1
ATOM 670 N N . THR A 1 101 ? 104.278 -9.350 23.518 1.00 64.63 119 THR A N 1
ATOM 671 C CA . THR A 1 101 ? 104.200 -8.000 24.070 1.00 63.68 119 THR A CA 1
ATOM 672 C C . THR A 1 101 ? 104.917 -7.903 25.417 1.00 64.15 119 THR A C 1
ATOM 673 O O . THR A 1 101 ? 104.996 -6.826 26.009 1.00 67.59 119 THR A O 1
ATOM 677 N N . ASN A 1 102 ? 105.432 -9.033 25.896 1.00 60.16 120 ASN A N 1
ATOM 678 C CA . ASN A 1 102 ? 106.217 -9.067 27.126 1.00 75.72 120 ASN A CA 1
ATOM 679 C C . ASN A 1 102 ? 107.703 -9.021 26.786 1.00 85.34 120 ASN A C 1
ATOM 680 O O . ASN A 1 102 ? 108.295 -10.030 26.402 1.00 85.04 120 ASN A O 1
ATOM 685 N N . ASP A 1 103 ? 108.297 -7.842 26.927 1.00 93.00 121 ASP A N 1
ATOM 686 C CA . ASP A 1 103 ? 109.681 -7.622 26.519 1.00 107.74 121 ASP A CA 1
ATOM 687 C C . ASP A 1 103 ? 110.674 -8.392 27.387 1.00 110.02 121 ASP A C 1
ATOM 688 O O . ASP A 1 103 ? 111.821 -8.602 26.989 1.00 111.19 121 ASP A O 1
ATOM 693 N N . ASN A 1 104 ? 110.231 -8.813 28.567 1.00 107.16 122 ASN A N 1
ATOM 694 C CA . ASN A 1 104 ? 111.098 -9.515 29.506 1.00 102.97 122 ASN A CA 1
ATOM 695 C C . ASN A 1 104 ? 111.091 -11.028 29.301 1.00 102.97 122 ASN A C 1
ATOM 696 O O . ASN A 1 104 ? 112.142 -11.669 29.311 1.00 106.60 122 ASN A O 1
ATOM 698 N N . GLU A 1 105 ? 109.902 -11.593 29.112 1.00 97.21 123 GLU A N 1
ATOM 699 C CA . GLU A 1 105 ? 109.742 -13.042 29.016 1.00 84.15 123 GLU A CA 1
ATOM 700 C C . GLU A 1 105 ? 110.204 -13.598 27.669 1.00 81.21 123 GLU A C 1
ATOM 701 O O . GLU A 1 105 ? 110.652 -12.856 26.794 1.00 72.62 123 GLU A O 1
ATOM 703 N N . GLN A 1 106 ? 110.085 -14.914 27.514 1.00 85.66 124 GLN A N 1
ATOM 704 C CA . GLN A 1 106 ? 110.555 -15.603 26.316 1.00 87.36 124 GLN A CA 1
ATOM 705 C C . GLN A 1 106 ? 109.684 -15.305 25.099 1.00 89.14 124 GLN A C 1
ATOM 706 O O . GLN A 1 106 ? 108.532 -14.892 25.233 1.00 90.01 124 GLN A O 1
ATOM 708 N N . SER A 1 107 ? 110.248 -15.527 23.915 1.00 94.82 125 SER A N 1
ATOM 709 C CA . SER A 1 107 ? 109.548 -15.295 22.655 1.00 94.59 125 SER A CA 1
ATOM 710 C C . SER A 1 107 ? 109.120 -16.615 22.021 1.00 96.19 125 SER A C 1
ATOM 711 O O . SER A 1 107 ? 109.900 -17.567 21.961 1.00 95.71 125 SER A O 1
ATOM 714 N N . VAL A 1 108 ? 107.877 -16.657 21.548 1.00 93.76 126 VAL A N 1
ATOM 715 C CA . VAL A 1 108 ? 107.308 -17.857 20.940 1.00 91.47 126 VAL A CA 1
ATOM 716 C C . VAL A 1 108 ? 106.919 -17.588 19.489 1.00 91.54 126 VAL A C 1
ATOM 717 O O . VAL A 1 108 ? 106.433 -16.505 19.162 1.00 100.67 126 VAL A O 1
ATOM 721 N N . TRP A 1 109 ? 107.128 -18.576 18.623 1.00 79.24 127 TRP A N 1
ATOM 722 C CA . TRP A 1 109 ? 106.784 -18.434 17.212 1.00 74.26 127 TRP A CA 1
ATOM 723 C C . TRP A 1 109 ? 106.761 -19.779 16.494 1.00 69.13 127 TRP A C 1
ATOM 724 O O . TRP A 1 109 ? 107.423 -20.729 16.912 1.00 63.74 127 TRP A O 1
ATOM 735 N N . ARG A 1 110 ? 105.993 -19.853 15.411 1.00 72.88 128 ARG A N 1
ATOM 736 C CA . ARG A 1 110 ? 105.996 -21.027 14.549 1.00 67.21 128 ARG A CA 1
ATOM 737 C C . ARG A 1 110 ? 107.127 -20.892 13.539 1.00 71.10 128 ARG A C 1
ATOM 738 O O . ARG A 1 110 ? 107.414 -19.791 13.072 1.00 78.79 128 ARG A O 1
ATOM 746 N N . HIS A 1 111 ? 107.773 -22.005 13.210 1.00 71.14 129 HIS A N 1
ATOM 747 C CA . HIS A 1 111 ? 108.848 -21.994 12.224 1.00 74.86 129 HIS A CA 1
ATOM 748 C C . HIS A 1 111 ? 108.335 -21.545 10.860 1.00 82.74 129 HIS A C 1
ATOM 749 O O . HIS A 1 111 ? 107.179 -21.787 10.512 1.00 86.74 129 HIS A O 1
ATOM 756 N N . SER A 1 112 ? 109.204 -20.888 10.097 1.00 87.32 130 SER A N 1
ATOM 757 C CA . SER A 1 112 ? 108.891 -20.483 8.731 1.00 95.19 130 SER A CA 1
ATOM 758 C C . SER A 1 112 ? 109.960 -21.015 7.782 1.00 100.84 130 SER A C 1
ATOM 759 O O . SER A 1 112 ? 111.097 -21.245 8.194 1.00 105.17 130 SER A O 1
ATOM 762 N N . PRO A 1 113 ? 109.599 -21.219 6.506 1.00 103.96 131 PRO A N 1
ATOM 763 C CA . PRO A 1 113 ? 110.552 -21.766 5.536 1.00 106.18 131 PRO A CA 1
ATOM 764 C C . PRO A 1 113 ? 111.562 -20.729 5.053 1.00 103.64 131 PRO A C 1
ATOM 765 O O . PRO A 1 113 ? 112.482 -21.091 4.320 1.00 103.88 131 PRO A O 1
ATOM 769 N N . THR A 1 129 ? 106.444 -15.507 12.144 1.00 90.89 147 THR A N 1
ATOM 770 C CA . THR A 1 129 ? 105.189 -16.238 12.026 1.00 91.64 147 THR A CA 1
ATOM 771 C C . THR A 1 129 ? 104.595 -16.486 13.413 1.00 92.42 147 THR A C 1
ATOM 772 O O . THR A 1 129 ? 105.193 -17.197 14.222 1.00 91.43 147 THR A O 1
ATOM 776 N N . PRO A 1 130 ? 103.416 -15.902 13.697 1.00 88.98 148 PRO A N 1
ATOM 777 C CA . PRO A 1 130 ? 102.834 -16.047 15.036 1.00 79.29 148 PRO A CA 1
ATOM 778 C C . PRO A 1 130 ? 102.187 -17.409 15.266 1.00 72.75 148 PRO A C 1
ATOM 779 O O . PRO A 1 130 ? 101.918 -18.142 14.314 1.00 74.34 148 PRO A O 1
ATOM 783 N N . LEU A 1 131 ? 101.939 -17.732 16.531 1.00 67.55 149 LEU A N 1
ATOM 784 C CA . LEU A 1 131 ? 101.309 -18.992 16.902 1.00 61.12 149 LEU A CA 1
ATOM 785 C C . LEU A 1 131 ? 99.860 -19.055 16.427 1.00 60.46 149 LEU A C 1
ATOM 786 O O . LEU A 1 131 ? 99.485 -19.942 15.661 1.00 59.23 149 LEU A O 1
ATOM 791 N N . LEU A 1 132 ? 99.054 -18.102 16.884 1.00 60.77 150 LEU A N 1
ATOM 792 C CA . LEU A 1 132 ? 97.615 -18.128 16.645 1.00 58.45 150 LEU A CA 1
ATOM 793 C C . LEU A 1 132 ? 97.200 -17.332 15.414 1.00 63.16 150 LEU A C 1
ATOM 794 O O . LEU A 1 132 ? 97.886 -16.397 14.998 1.00 62.19 150 LEU A O 1
ATOM 799 N N . ASP A 1 133 ? 96.066 -17.724 14.839 1.00 65.07 151 ASP A N 1
ATOM 800 C CA . ASP A 1 133 ? 95.412 -16.949 13.792 1.00 64.67 151 ASP A CA 1
ATOM 801 C C . ASP A 1 133 ? 94.235 -16.200 14.414 1.00 60.05 151 ASP A C 1
ATOM 802 O O . ASP A 1 133 ? 93.969 -16.344 15.607 1.00 60.91 151 ASP A O 1
ATOM 807 N N . ALA A 1 134 ? 93.538 -15.404 13.609 1.00 56.86 152 ALA A N 1
ATOM 808 C CA . ALA A 1 134 ? 92.457 -14.558 14.111 1.00 58.59 152 ALA A CA 1
ATOM 809 C C . ALA A 1 134 ? 91.361 -15.368 14.805 1.00 57.20 152 ALA A C 1
ATOM 810 O O . ALA A 1 134 ? 90.851 -14.969 15.857 1.00 57.97 152 ALA A O 1
ATOM 812 N N . SER A 1 135 ? 91.008 -16.506 14.214 1.00 52.23 153 SER A N 1
ATOM 813 C CA . SER A 1 135 ? 89.969 -17.375 14.758 1.00 51.10 153 SER A CA 1
ATOM 814 C C . SER A 1 135 ? 90.329 -17.841 16.171 1.00 50.06 153 SER A C 1
ATOM 815 O O . SER A 1 135 ? 89.584 -17.608 17.134 1.00 62.79 153 SER A O 1
ATOM 818 N N . SER A 1 136 ? 91.482 -18.493 16.282 1.00 51.80 154 SER A N 1
ATOM 819 C CA . SER A 1 136 ? 91.989 -18.971 17.563 1.00 55.65 154 SER A CA 1
ATOM 820 C C . SER A 1 136 ? 92.102 -17.837 18.570 1.00 52.78 154 SER A C 1
ATOM 821 O O . SER A 1 136 ? 91.815 -18.016 19.752 1.00 51.26 154 SER A O 1
ATOM 824 N N . LEU A 1 137 ? 92.529 -16.671 18.095 1.00 49.60 155 LEU A N 1
ATOM 825 C CA . LEU A 1 137 ? 92.686 -15.510 18.960 1.00 54.94 155 LEU A CA 1
ATOM 826 C C . LEU A 1 137 ? 91.337 -15.078 19.532 1.00 55.41 155 LEU A C 1
ATOM 827 O O . LEU A 1 137 ? 91.204 -14.863 20.741 1.00 60.28 155 LEU A O 1
ATOM 832 N N . GLU A 1 138 ? 90.341 -14.958 18.660 1.00 51.68 156 GLU A N 1
ATOM 833 C CA . GLU A 1 138 ? 88.987 -14.625 19.092 1.00 54.50 156 GLU A CA 1
ATOM 834 C C . GLU A 1 138 ? 88.473 -15.637 20.111 1.00 51.82 156 GLU A C 1
ATOM 835 O O . GLU A 1 138 ? 87.979 -15.261 21.188 1.00 54.43 156 GLU A O 1
ATOM 841 N N . TYR A 1 139 ? 88.592 -16.920 19.778 1.00 48.25 157 TYR A N 1
ATOM 842 C CA . TYR A 1 139 ? 88.109 -17.952 20.684 1.00 43.24 157 TYR A CA 1
ATOM 843 C C . TYR A 1 139 ? 88.831 -17.882 22.026 1.00 45.51 157 TYR A C 1
ATOM 844 O O . TYR A 1 139 ? 88.200 -17.973 23.080 1.00 46.54 157 TYR A O 1
ATOM 853 N N . LEU A 1 140 ? 90.150 -17.715 21.984 1.00 42.77 158 LEU A N 1
ATOM 854 C CA . LEU A 1 140 ? 90.940 -17.620 23.206 1.00 46.21 158 LEU A CA 1
ATOM 855 C C . LEU A 1 140 ? 90.515 -16.411 24.029 1.00 52.26 158 LEU A C 1
ATOM 856 O O . LEU A 1 140 ? 90.465 -16.478 25.256 1.00 40.80 158 LEU A O 1
ATOM 861 N N . PHE A 1 141 ? 90.228 -15.302 23.353 1.00 55.50 159 PHE A N 1
ATOM 862 C CA . PHE A 1 141 ? 89.735 -14.109 24.032 1.00 51.16 159 PHE A CA 1
ATOM 863 C C . PHE A 1 141 ? 88.434 -14.411 24.768 1.00 51.64 159 PHE A C 1
ATOM 864 O O . PHE A 1 141 ? 88.313 -14.139 25.970 1.00 51.31 159 PHE A O 1
ATOM 872 N N . ALA A 1 142 ? 87.470 -14.980 24.047 1.00 51.17 160 ALA A N 1
ATOM 873 C CA . ALA A 1 142 ? 86.199 -15.375 24.656 1.00 50.13 160 ALA A CA 1
ATOM 874 C C . ALA A 1 142 ? 86.421 -16.296 25.861 1.00 50.76 160 ALA A C 1
ATOM 875 O O . ALA A 1 142 ? 85.874 -16.076 26.950 1.00 49.71 160 ALA A O 1
ATOM 877 N N . GLN A 1 143 ? 87.240 -17.322 25.651 1.00 50.28 161 GLN A N 1
ATOM 878 C CA . GLN A 1 143 ? 87.568 -18.289 26.691 1.00 45.11 161 GLN A CA 1
ATOM 879 C C . GLN A 1 143 ? 88.242 -17.611 27.879 1.00 42.11 161 GLN A C 1
ATOM 880 O O . GLN A 1 143 ? 87.994 -17.961 29.032 1.00 39.53 161 GLN A O 1
ATOM 886 N N . GLY A 1 144 ? 89.096 -16.638 27.585 1.00 45.90 162 GLY A N 1
ATOM 887 C CA . GLY A 1 144 ? 89.811 -15.910 28.616 1.00 49.87 162 GLY A CA 1
ATOM 888 C C . GLY A 1 144 ? 88.844 -15.121 29.471 1.00 48.91 162 GLY A C 1
ATOM 889 O O . GLY A 1 144 ? 88.910 -15.161 30.702 1.00 49.95 162 GLY A O 1
ATOM 890 N N . GLN A 1 145 ? 87.941 -14.400 28.812 1.00 45.79 163 GLN A N 1
ATOM 891 C CA . GLN A 1 145 ? 86.886 -13.684 29.519 1.00 51.22 163 GLN A CA 1
ATOM 892 C C . GLN A 1 145 ? 86.097 -14.640 30.403 1.00 49.11 163 GLN A C 1
ATOM 893 O O . GLN A 1 145 ? 85.878 -14.367 31.591 1.00 58.34 163 GLN A O 1
ATOM 899 N N . TYR A 1 146 ? 85.680 -15.764 29.825 1.00 42.06 164 TYR A N 1
ATOM 900 C CA . TYR A 1 146 ? 84.971 -16.786 30.588 1.00 40.82 164 TYR A CA 1
ATOM 901 C C . TYR A 1 146 ? 85.764 -17.216 31.823 1.00 42.90 164 TYR A C 1
ATOM 902 O O . TYR A 1 146 ? 85.229 -17.253 32.931 1.00 47.94 164 TYR A O 1
ATOM 911 N N . ASP A 1 147 ? 87.040 -17.535 31.625 1.00 36.79 165 ASP A N 1
ATOM 912 C CA . ASP A 1 147 ? 87.897 -17.994 32.714 1.00 40.61 165 ASP A CA 1
ATOM 913 C C . ASP A 1 147 ? 88.041 -16.929 33.795 1.00 46.43 165 ASP A C 1
ATOM 914 O O . ASP A 1 147 ? 88.012 -17.238 34.989 1.00 39.24 165 ASP A O 1
ATOM 919 N N . LEU A 1 148 ? 88.202 -15.677 33.376 1.00 41.23 166 LEU A N 1
ATOM 920 C CA . LEU A 1 148 ? 88.356 -14.583 34.324 1.00 41.50 166 LEU A CA 1
ATOM 921 C C . LEU A 1 148 ? 87.091 -14.401 35.148 1.00 42.31 166 LEU A C 1
ATOM 922 O O . LEU A 1 148 ? 87.152 -14.296 36.374 1.00 35.04 166 LEU A O 1
ATOM 927 N N . VAL A 1 149 ? 85.945 -14.360 34.475 1.00 43.48 167 VAL A N 1
ATOM 928 C CA . VAL A 1 149 ? 84.682 -14.145 35.169 1.00 46.35 167 VAL A CA 1
ATOM 929 C C . VAL A 1 149 ? 84.323 -15.324 36.072 1.00 50.65 167 VAL A C 1
ATOM 930 O O . VAL A 1 149 ? 84.053 -15.138 37.257 1.00 54.80 167 VAL A O 1
ATOM 934 N N . LYS A 1 150 ? 84.320 -16.533 35.518 1.00 54.24 168 LYS A N 1
ATOM 935 C CA . LYS A 1 150 ? 83.924 -17.718 36.281 1.00 47.70 168 LYS A CA 1
ATOM 936 C C . LYS A 1 150 ? 85.023 -18.206 37.224 1.00 38.58 168 LYS A C 1
ATOM 937 O O . LYS A 1 150 ? 84.841 -19.195 37.930 1.00 42.23 168 LYS A O 1
ATOM 943 N N . CYS A 1 151 ? 86.157 -17.510 37.219 1.00 44.86 169 CYS A N 1
ATOM 944 C CA . CYS A 1 151 ? 87.253 -17.743 38.165 1.00 45.89 169 CYS A CA 1
ATOM 945 C C . CYS A 1 151 ? 87.987 -19.063 37.940 1.00 48.02 169 CYS A C 1
ATOM 946 O O . CYS A 1 151 ? 88.577 -19.611 38.870 1.00 59.12 169 CYS A O 1
ATOM 949 N N . LEU A 1 152 ? 87.961 -19.571 36.711 1.00 45.76 170 LEU A N 1
ATOM 950 C CA . LEU A 1 152 ? 88.827 -20.688 36.345 1.00 40.46 170 LEU A CA 1
ATOM 951 C C . LEU A 1 152 ? 90.249 -20.161 36.189 1.00 47.27 170 LEU A C 1
ATOM 952 O O . LEU A 1 152 ? 91.219 -20.911 36.292 1.00 49.17 170 LEU A O 1
ATOM 957 N N . ALA A 1 153 ? 90.350 -18.859 35.932 1.00 49.71 171 ALA A N 1
ATOM 958 C CA . ALA A 1 153 ? 91.616 -18.140 35.990 1.00 46.03 171 ALA A CA 1
ATOM 959 C C . ALA A 1 153 ? 91.615 -17.266 37.244 1.00 44.29 171 ALA A C 1
ATOM 960 O O . ALA A 1 153 ? 91.406 -16.056 37.158 1.00 47.48 171 ALA A O 1
ATOM 962 N N . PRO A 1 154 ? 91.837 -17.880 38.419 1.00 43.48 172 PRO A N 1
ATOM 963 C CA . PRO A 1 154 ? 91.737 -17.142 39.684 1.00 39.81 172 PRO A CA 1
ATOM 964 C C . PRO A 1 154 ? 92.750 -16.011 39.777 1.00 41.94 172 PRO A C 1
ATOM 965 O O . PRO A 1 154 ? 93.903 -16.194 39.392 1.00 52.15 172 PRO A O 1
ATOM 969 N N . ILE A 1 155 ? 92.318 -14.857 40.276 1.00 39.75 173 ILE A N 1
ATOM 970 C CA . ILE A 1 155 ? 93.205 -13.707 40.395 1.00 42.51 173 ILE A CA 1
ATOM 971 C C . ILE A 1 155 ? 94.282 -13.980 41.437 1.00 47.55 173 ILE A C 1
ATOM 972 O O . ILE A 1 155 ? 94.020 -14.590 42.475 1.00 52.01 173 ILE A O 1
ATOM 977 N N . ARG A 1 156 ? 95.498 -13.533 41.141 1.00 46.17 174 ARG A N 1
ATOM 978 C CA . ARG A 1 156 ? 96.642 -13.766 42.012 1.00 43.90 174 ARG A CA 1
ATOM 979 C C . ARG A 1 156 ? 96.399 -13.215 43.413 1.00 47.74 174 ARG A C 1
ATOM 980 O O . ARG A 1 156 ? 95.589 -12.307 43.599 1.00 48.18 174 ARG A O 1
ATOM 988 N N . ASP A 1 157 ? 97.102 -13.767 44.396 1.00 48.22 175 ASP A N 1
ATOM 989 C CA . ASP A 1 157 ? 96.959 -13.315 45.772 1.00 51.88 175 ASP A CA 1
ATOM 990 C C . ASP A 1 157 ? 97.690 -11.992 45.974 1.00 54.32 175 ASP A C 1
ATOM 991 O O . ASP A 1 157 ? 98.740 -11.764 45.372 1.00 56.30 175 ASP A O 1
ATOM 996 N N . PRO A 1 158 ? 97.134 -11.109 46.818 1.00 52.10 176 PRO A N 1
ATOM 997 C CA . PRO A 1 158 ? 97.771 -9.811 47.060 1.00 57.62 176 PRO A CA 1
ATOM 998 C C . PRO A 1 158 ? 98.982 -9.914 47.982 1.00 62.92 176 PRO A C 1
ATOM 999 O O . PRO A 1 158 ? 98.958 -10.676 48.947 1.00 65.38 176 PRO A O 1
ATOM 1003 N N . LYS A 1 159 ? 100.026 -9.151 47.677 1.00 62.95 177 LYS A N 1
ATOM 1004 C CA . LYS A 1 159 ? 101.217 -9.104 48.516 1.00 57.99 177 LYS A CA 1
ATOM 1005 C C . LYS A 1 159 ? 100.988 -8.137 49.671 1.00 68.11 177 LYS A C 1
ATOM 1006 O O . LYS A 1 159 ? 101.523 -8.315 50.766 1.00 71.36 177 LYS A O 1
ATOM 1012 N N . THR A 1 160 ? 100.184 -7.111 49.408 1.00 73.11 178 THR A N 1
ATOM 1013 C CA . THR A 1 160 ? 99.798 -6.132 50.417 1.00 67.60 178 THR A CA 1
ATOM 1014 C C . THR A 1 160 ? 98.371 -5.675 50.133 1.00 63.10 178 THR A C 1
ATOM 1015 O O . THR A 1 160 ? 97.812 -6.008 49.088 1.00 64.89 178 THR A O 1
ATOM 1019 N N . GLU A 1 161 ? 97.782 -4.925 51.060 1.00 62.64 179 GLU A N 1
ATOM 1020 C CA . GLU A 1 161 ? 96.455 -4.352 50.848 1.00 69.08 179 GLU A CA 1
ATOM 1021 C C . GLU A 1 161 ? 96.460 -3.495 49.585 1.00 64.34 179 GLU A C 1
ATOM 1022 O O . GLU A 1 161 ? 95.538 -3.557 48.755 1.00 65.78 179 GLU A O 1
ATOM 1028 N N . GLN A 1 162 ? 97.521 -2.709 49.444 1.00 57.55 180 GLN A N 1
ATOM 1029 C CA . GLN A 1 162 ? 97.683 -1.824 48.300 1.00 55.57 180 GLN A CA 1
ATOM 1030 C C . GLN A 1 162 ? 97.695 -2.625 47.005 1.00 49.24 180 GLN A C 1
ATOM 1031 O O . GLN A 1 162 ? 97.004 -2.285 46.041 1.00 56.40 180 GLN A O 1
ATOM 1037 N N . ASP A 1 163 ? 98.479 -3.698 46.998 1.00 45.96 181 ASP A N 1
ATOM 1038 C CA . ASP A 1 163 ? 98.569 -4.582 45.846 1.00 49.34 181 ASP A CA 1
ATOM 1039 C C . ASP A 1 163 ? 97.193 -5.156 45.515 1.00 51.57 181 ASP A C 1
ATOM 1040 O O . ASP A 1 163 ? 96.815 -5.265 44.347 1.00 53.42 181 ASP A O 1
ATOM 1045 N N . GLY A 1 164 ? 96.444 -5.511 46.554 1.00 46.99 182 GLY A N 1
ATOM 1046 C CA . GLY A 1 164 ? 95.097 -6.024 46.386 1.00 44.46 182 GLY A CA 1
ATOM 1047 C C . GLY A 1 164 ? 94.210 -5.014 45.687 1.00 50.55 182 GLY A C 1
ATOM 1048 O O . GLY A 1 164 ? 93.536 -5.326 44.691 1.00 65.26 182 GLY A O 1
ATOM 1049 N N . HIS A 1 165 ? 94.210 -3.788 46.201 1.00 50.17 183 HIS A N 1
ATOM 1050 C CA . HIS A 1 165 ? 93.438 -2.728 45.567 1.00 48.97 183 HIS A CA 1
ATOM 1051 C C . HIS A 1 165 ? 93.865 -2.537 44.111 1.00 45.42 183 HIS A C 1
ATOM 1052 O O . HIS A 1 165 ? 93.020 -2.379 43.220 1.00 41.86 183 HIS A O 1
ATOM 1059 N N . ASP A 1 166 ? 95.175 -2.550 43.876 1.00 39.59 184 ASP A N 1
ATOM 1060 C CA . ASP A 1 166 ? 95.701 -2.449 42.518 1.00 47.49 184 ASP A CA 1
ATOM 1061 C C . ASP A 1 166 ? 95.139 -3.563 41.633 1.00 48.52 184 ASP A C 1
ATOM 1062 O O . ASP A 1 166 ? 94.743 -3.316 40.491 1.00 50.67 184 ASP A O 1
ATOM 1067 N N . ILE A 1 167 ? 95.104 -4.782 42.165 1.00 39.51 185 ILE A N 1
ATOM 1068 C CA . ILE A 1 167 ? 94.515 -5.911 41.449 1.00 38.86 185 ILE A CA 1
ATOM 1069 C C . ILE A 1 167 ? 93.061 -5.620 41.075 1.00 40.83 185 ILE A C 1
ATOM 1070 O O . ILE A 1 167 ? 92.660 -5.791 39.913 1.00 39.91 185 ILE A O 1
ATOM 1075 N N . GLU A 1 168 ? 92.273 -5.190 42.058 1.00 36.11 186 GLU A N 1
ATOM 1076 C CA . GLU A 1 168 ? 90.874 -4.838 41.794 1.00 43.16 186 GLU A CA 1
ATOM 1077 C C . GLU A 1 168 ? 90.761 -3.779 40.684 1.00 46.68 186 GLU A C 1
ATOM 1078 O O . GLU A 1 168 ? 89.915 -3.875 39.773 1.00 50.64 186 GLU A O 1
ATOM 1084 N N . ASN A 1 169 ? 91.629 -2.774 40.754 1.00 45.17 187 ASN A N 1
ATOM 1085 C CA . ASN A 1 169 ? 91.676 -1.744 39.722 1.00 48.28 187 ASN A CA 1
ATOM 1086 C C . ASN A 1 169 ? 91.983 -2.335 38.343 1.00 43.77 187 ASN A C 1
ATOM 1087 O O . ASN A 1 169 ? 91.340 -1.984 37.344 1.00 46.80 187 ASN A O 1
ATOM 1092 N N . GLU A 1 170 ? 92.963 -3.234 38.290 1.00 36.37 188 GLU A N 1
ATOM 1093 C CA . GLU A 1 170 ? 93.279 -3.925 37.044 1.00 39.06 188 GLU A CA 1
ATOM 1094 C C . GLU A 1 170 ? 92.051 -4.659 36.518 1.00 39.65 188 GLU A C 1
ATOM 1095 O O . GLU A 1 170 ? 91.768 -4.616 35.319 1.00 34.19 188 GLU A O 1
ATOM 1101 N N . CYS A 1 171 ? 91.325 -5.329 37.412 1.00 38.37 189 CYS A N 1
ATOM 1102 C CA . CYS A 1 171 ? 90.090 -6.006 37.016 1.00 35.98 189 CYS A CA 1
ATOM 1103 C C . CYS A 1 171 ? 89.103 -5.032 36.373 1.00 40.62 189 CYS A C 1
ATOM 1104 O O . CYS A 1 171 ? 88.526 -5.331 35.315 1.00 52.28 189 CYS A O 1
ATOM 1107 N N . LEU A 1 172 ? 88.901 -3.876 37.001 1.00 38.26 190 LEU A N 1
ATOM 1108 C CA . LEU A 1 172 ? 88.088 -2.836 36.361 1.00 43.11 190 LEU A CA 1
ATOM 1109 C C . LEU A 1 172 ? 88.619 -2.514 34.959 1.00 44.34 190 LEU A C 1
ATOM 1110 O O . LEU A 1 172 ? 87.845 -2.408 33.994 1.00 49.43 190 LEU A O 1
ATOM 1115 N N . GLY A 1 173 ? 89.936 -2.366 34.848 1.00 38.24 191 GLY A N 1
ATOM 1116 C CA . GLY A 1 173 ? 90.561 -2.189 33.547 1.00 50.50 191 GLY A CA 1
ATOM 1117 C C . GLY A 1 173 ? 90.184 -3.280 32.553 1.00 51.07 191 GLY A C 1
ATOM 1118 O O . GLY A 1 173 ? 89.839 -3.003 31.397 1.00 49.33 191 GLY A O 1
ATOM 1119 N N . MET A 1 174 ? 90.248 -4.530 33.005 1.00 43.42 192 MET A N 1
ATOM 1120 C CA . MET A 1 174 ? 89.897 -5.670 32.164 1.00 43.31 192 MET A CA 1
ATOM 1121 C C . MET A 1 174 ? 88.452 -5.566 31.686 1.00 44.12 192 MET A C 1
ATOM 1122 O O . MET A 1 174 ? 88.156 -5.802 30.508 1.00 49.20 192 MET A O 1
ATOM 1127 N N . ALA A 1 175 ? 87.555 -5.213 32.603 1.00 37.62 193 ALA A N 1
ATOM 1128 C CA . ALA A 1 175 ? 86.157 -4.994 32.241 1.00 44.09 193 ALA A CA 1
ATOM 1129 C C . ALA A 1 175 ? 86.048 -3.940 31.138 1.00 59.87 193 ALA A C 1
ATOM 1130 O O . ALA A 1 175 ? 85.355 -4.146 30.127 1.00 63.90 193 ALA A O 1
ATOM 1132 N N . VAL A 1 176 ? 86.737 -2.817 31.333 1.00 59.11 194 VAL A N 1
ATOM 1133 C CA . VAL A 1 176 ? 86.769 -1.769 30.315 1.00 53.85 194 VAL A CA 1
ATOM 1134 C C . VAL A 1 176 ? 87.243 -2.319 28.969 1.00 55.90 194 VAL A C 1
ATOM 1135 O O . VAL A 1 176 ? 86.640 -2.030 27.932 1.00 58.47 194 VAL A O 1
ATOM 1139 N N . LEU A 1 177 ? 88.320 -3.100 28.980 1.00 52.97 195 LEU A N 1
ATOM 1140 C CA . LEU A 1 177 ? 88.804 -3.722 27.748 1.00 53.15 195 LEU A CA 1
ATOM 1141 C C . LEU A 1 177 ? 87.721 -4.573 27.084 1.00 51.55 195 LEU A C 1
ATOM 1142 O O . LEU A 1 177 ? 87.427 -4.397 25.897 1.00 56.88 195 LEU A O 1
ATOM 1147 N N . ALA A 1 178 ? 87.127 -5.487 27.848 1.00 48.56 196 ALA A N 1
ATOM 1148 C CA . ALA A 1 178 ? 86.080 -6.359 27.318 1.00 55.94 196 ALA A CA 1
ATOM 1149 C C . ALA A 1 178 ? 84.954 -5.557 26.662 1.00 61.58 196 ALA A C 1
ATOM 1150 O O . ALA A 1 178 ? 84.616 -5.774 25.488 1.00 63.18 196 ALA A O 1
ATOM 1152 N N . ILE A 1 179 ? 84.390 -4.621 27.420 1.00 58.84 197 ILE A N 1
ATOM 1153 C CA . ILE A 1 179 ? 83.286 -3.804 26.923 1.00 53.44 197 ILE A CA 1
ATOM 1154 C C . ILE A 1 179 ? 83.691 -3.007 25.685 1.00 57.41 197 ILE A C 1
ATOM 1155 O O . ILE A 1 179 ? 82.963 -2.975 24.689 1.00 57.77 197 ILE A O 1
ATOM 1160 N N . SER A 1 180 ? 84.851 -2.360 25.759 1.00 61.88 198 SER A N 1
ATOM 1161 C CA . SER A 1 180 ? 85.364 -1.580 24.640 1.00 64.78 198 SER A CA 1
ATOM 1162 C C . SER A 1 180 ? 85.451 -2.446 23.390 1.00 64.93 198 SER A C 1
ATOM 1163 O O . SER A 1 180 ? 85.006 -2.041 22.315 1.00 57.16 198 SER A O 1
ATOM 1166 N N . HIS A 1 181 ? 86.015 -3.641 23.539 1.00 62.93 199 HIS A N 1
ATOM 1167 C CA . HIS A 1 181 ? 86.116 -4.574 22.423 1.00 62.17 199 HIS A CA 1
ATOM 1168 C C . HIS A 1 181 ? 84.738 -4.909 21.868 1.00 64.59 199 HIS A C 1
ATOM 1169 O O . HIS A 1 181 ? 84.522 -4.841 20.654 1.00 66.72 199 HIS A O 1
ATOM 1176 N N . TYR A 1 182 ? 83.811 -5.274 22.752 1.00 57.26 200 TYR A N 1
ATOM 1177 C CA . TYR A 1 182 ? 82.450 -5.586 22.321 1.00 53.65 200 TYR A CA 1
ATOM 1178 C C . TYR A 1 182 ? 81.853 -4.448 21.501 1.00 62.49 200 TYR A C 1
ATOM 1179 O O . TYR A 1 182 ? 81.329 -4.672 20.409 1.00 63.94 200 TYR A O 1
ATOM 1188 N N . ALA A 1 183 ? 81.928 -3.232 22.034 1.00 69.58 201 ALA A N 1
ATOM 1189 C CA . ALA A 1 183 ? 81.391 -2.065 21.341 1.00 73.16 201 ALA A CA 1
ATOM 1190 C C . ALA A 1 183 ? 82.099 -1.841 20.010 1.00 76.79 201 ALA A C 1
ATOM 1191 O O . ALA A 1 183 ? 81.467 -1.499 19.011 1.00 83.38 201 ALA A O 1
ATOM 1193 N N . MET A 1 184 ? 83.414 -2.033 20.005 1.00 75.60 202 MET A N 1
ATOM 1194 C CA . MET A 1 184 ? 84.208 -1.854 18.796 1.00 82.09 202 MET A CA 1
ATOM 1195 C C . MET A 1 184 ? 83.807 -2.859 17.722 1.00 85.70 202 MET A C 1
ATOM 1196 O O . MET A 1 184 ? 83.736 -2.522 16.539 1.00 86.28 202 MET A O 1
ATOM 1201 N N . MET A 1 185 ? 83.546 -4.093 18.141 1.00 86.75 203 MET A N 1
ATOM 1202 C CA . MET A 1 185 ? 83.206 -5.160 17.204 1.00 86.08 203 MET A CA 1
ATOM 1203 C C . MET A 1 185 ? 81.853 -4.930 16.530 1.00 93.16 203 MET A C 1
ATOM 1204 O O . MET A 1 185 ? 81.697 -5.216 15.343 1.00 96.56 203 MET A O 1
ATOM 1209 N N . LYS A 1 186 ? 80.905 -4.402 17.280 1.00 95.10 204 LYS A N 1
ATOM 1210 C CA . LYS A 1 186 ? 79.598 -4.142 16.731 1.00 98.03 204 LYS A CA 1
ATOM 1211 C C . LYS A 1 186 ? 79.508 -2.728 16.186 1.00 100.00 204 LYS A C 1
ATOM 1212 O O . LYS A 1 186 ? 78.437 -2.234 15.893 1.00 104.60 204 LYS A O 1
ATOM 1218 N N . LYS A 1 187 ? 80.644 -2.081 16.028 1.00 96.90 205 LYS A N 1
ATOM 1219 C CA . LYS A 1 187 ? 80.648 -0.740 15.483 1.00 98.47 205 LYS A CA 1
ATOM 1220 C C . LYS A 1 187 ? 79.759 0.268 16.219 1.00 98.05 205 LYS A C 1
ATOM 1221 O O . LYS A 1 187 ? 78.998 0.982 15.592 1.00 98.23 205 LYS A O 1
ATOM 1227 N N . MET A 1 188 ? 79.848 0.318 17.544 1.00 95.27 206 MET A N 1
ATOM 1228 C CA . MET A 1 188 ? 79.060 1.254 18.334 1.00 97.46 206 MET A CA 1
ATOM 1229 C C . MET A 1 188 ? 79.875 2.308 19.072 1.00 95.94 206 MET A C 1
ATOM 1230 O O . MET A 1 188 ? 81.095 2.278 19.073 1.00 96.45 206 MET A O 1
ATOM 1235 N N . SER A 1 198 ? 77.422 -1.860 32.905 1.00 49.02 216 SER A N 1
ATOM 1236 C CA . SER A 1 198 ? 77.872 -2.325 34.213 1.00 61.29 216 SER A CA 1
ATOM 1237 C C . SER A 1 198 ? 79.114 -3.207 34.091 1.00 59.10 216 SER A C 1
ATOM 1238 O O . SER A 1 198 ? 79.214 -4.040 33.191 1.00 49.76 216 SER A O 1
ATOM 1241 N N . TYR A 1 199 ? 80.057 -3.010 35.005 1.00 60.87 217 TYR A N 1
ATOM 1242 C CA . TYR A 1 199 ? 81.298 -3.775 35.017 1.00 52.90 217 TYR A CA 1
ATOM 1243 C C . TYR A 1 199 ? 81.113 -5.152 35.649 1.00 53.21 217 TYR A C 1
ATOM 1244 O O . TYR A 1 199 ? 81.982 -6.016 35.530 1.00 55.83 217 TYR A O 1
ATOM 1253 N N . LYS A 1 200 ? 79.982 -5.345 36.322 1.00 55.92 218 LYS A N 1
ATOM 1254 C CA . LYS A 1 200 ? 79.753 -6.534 37.141 1.00 56.90 218 LYS A CA 1
ATOM 1255 C C . LYS A 1 200 ? 79.927 -7.850 36.383 1.00 59.25 218 LYS A C 1
ATOM 1256 O O . LYS A 1 200 ? 80.446 -8.822 36.932 1.00 60.36 218 LYS A O 1
ATOM 1262 N N . ARG A 1 201 ? 79.497 -7.876 35.126 1.00 58.56 219 ARG A N 1
ATOM 1263 C CA . ARG A 1 201 ? 79.505 -9.107 34.339 1.00 58.95 219 ARG A CA 1
ATOM 1264 C C . ARG A 1 201 ? 80.828 -9.341 33.608 1.00 56.85 219 ARG A C 1
ATOM 1265 O O . ARG A 1 201 ? 80.930 -10.252 32.783 1.00 60.47 219 ARG A O 1
ATOM 1273 N N . TYR A 1 202 ? 81.840 -8.534 33.920 1.00 45.00 220 TYR A N 1
ATOM 1274 C CA . TYR A 1 202 ? 83.128 -8.616 33.231 1.00 41.58 220 TYR A CA 1
ATOM 1275 C C . TYR A 1 202 ? 84.309 -8.735 34.193 1.00 42.57 220 TYR A C 1
ATOM 1276 O O . TYR A 1 202 ? 85.465 -8.651 33.773 1.00 38.51 220 TYR A O 1
ATOM 1285 N N . ILE A 1 203 ? 84.016 -8.931 35.475 1.00 41.60 221 ILE A N 1
ATOM 1286 C CA . ILE A 1 203 ? 85.054 -9.135 36.480 1.00 45.76 221 ILE A CA 1
ATOM 1287 C C . ILE A 1 203 ? 84.863 -10.495 37.146 1.00 46.91 221 ILE A C 1
ATOM 1288 O O . ILE A 1 203 ? 83.794 -11.095 37.030 1.00 45.10 221 ILE A O 1
ATOM 1293 N N . PRO A 1 204 ? 85.904 -10.997 37.831 1.00 45.99 222 PRO A N 1
ATOM 1294 C CA . PRO A 1 204 ? 85.740 -12.245 38.584 1.00 44.67 222 PRO A CA 1
ATOM 1295 C C . PRO A 1 204 ? 84.613 -12.158 39.609 1.00 49.90 222 PRO A C 1
ATOM 1296 O O . PRO A 1 204 ? 84.471 -11.137 40.284 1.00 53.49 222 PRO A O 1
ATOM 1300 N N . GLU A 1 205 ? 83.819 -13.220 39.708 1.00 46.25 223 GLU A N 1
ATOM 1301 C CA . GLU A 1 205 ? 82.665 -13.247 40.600 1.00 46.50 223 GLU A CA 1
ATOM 1302 C C . GLU A 1 205 ? 83.070 -13.055 42.060 1.00 45.22 223 GLU A C 1
ATOM 1303 O O . GLU A 1 205 ? 82.311 -12.495 42.854 1.00 47.71 223 GLU A O 1
ATOM 1309 N N . THR A 1 206 ? 84.265 -13.527 42.406 1.00 40.72 224 THR A N 1
ATOM 1310 C CA . THR A 1 206 ? 84.807 -13.342 43.749 1.00 48.87 224 THR A CA 1
ATOM 1311 C C . THR A 1 206 ? 84.851 -11.863 44.115 1.00 47.37 224 THR A C 1
ATOM 1312 O O . THR A 1 206 ? 84.318 -11.447 45.147 1.00 51.26 224 THR A O 1
ATOM 1316 N N . LEU A 1 207 ? 85.490 -11.075 43.257 1.00 38.70 225 LEU A N 1
ATOM 1317 C CA . LEU A 1 207 ? 85.610 -9.642 43.478 1.00 46.70 225 LEU A CA 1
ATOM 1318 C C . LEU A 1 207 ? 84.234 -8.992 43.509 1.00 50.58 225 LEU A C 1
ATOM 1319 O O . LEU A 1 207 ? 84.014 -8.020 44.228 1.00 43.89 225 LEU A O 1
ATOM 1324 N N . ASN A 1 208 ? 83.311 -9.535 42.724 1.00 50.67 226 ASN A N 1
ATOM 1325 C CA . ASN A 1 208 ? 81.938 -9.052 42.721 1.00 46.78 226 ASN A CA 1
ATOM 1326 C C . ASN A 1 208 ? 81.313 -9.248 44.098 1.00 47.01 226 ASN A C 1
ATOM 1327 O O . ASN A 1 208 ? 80.764 -8.312 44.686 1.00 51.78 226 ASN A O 1
ATOM 1332 N N . LYS A 1 209 ? 81.420 -10.468 44.618 1.00 54.15 227 LYS A N 1
ATOM 1333 C CA . LYS A 1 209 ? 80.895 -10.780 45.943 1.00 57.48 227 LYS A CA 1
ATOM 1334 C C . LYS A 1 209 ? 81.596 -9.946 47.009 1.00 57.26 227 LYS A C 1
ATOM 1335 O O . LYS A 1 209 ? 80.976 -9.536 47.993 1.00 52.73 227 LYS A O 1
ATOM 1341 N N . SER A 1 210 ? 82.889 -9.704 46.815 1.00 48.31 228 SER A N 1
ATOM 1342 C CA . SER A 1 210 ? 83.650 -8.865 47.735 1.00 47.10 228 SER A CA 1
ATOM 1343 C C . SER A 1 210 ? 83.126 -7.430 47.727 1.00 57.10 228 SER A C 1
ATOM 1344 O O . SER A 1 210 ? 82.898 -6.838 48.783 1.00 64.82 228 SER A O 1
ATOM 1347 N N . ILE A 1 211 ? 82.934 -6.880 46.533 1.00 44.12 229 ILE A N 1
ATOM 1348 C CA . ILE A 1 211 ? 82.438 -5.517 46.388 1.00 46.38 229 ILE A CA 1
ATOM 1349 C C . ILE A 1 211 ? 81.021 -5.391 46.938 1.00 54.95 229 ILE A C 1
ATOM 1350 O O . ILE A 1 211 ? 80.671 -4.370 47.535 1.00 46.57 229 ILE A O 1
ATOM 1355 N N . ARG A 1 212 ? 80.205 -6.421 46.729 1.00 60.93 230 ARG A N 1
ATOM 1356 C CA . ARG A 1 212 ? 78.833 -6.410 47.234 1.00 68.45 230 ARG A CA 1
ATOM 1357 C C . ARG A 1 212 ? 78.768 -6.334 48.763 1.00 61.20 230 ARG A C 1
ATOM 1358 O O . ARG A 1 212 ? 77.697 -6.115 49.328 1.00 70.25 230 ARG A O 1
ATOM 1366 N N . GLN A 1 213 ? 79.908 -6.508 49.426 1.00 53.75 231 GLN A N 1
ATOM 1367 C CA . GLN A 1 213 ? 79.963 -6.485 50.886 1.00 62.72 231 GLN A CA 1
ATOM 1368 C C . GLN A 1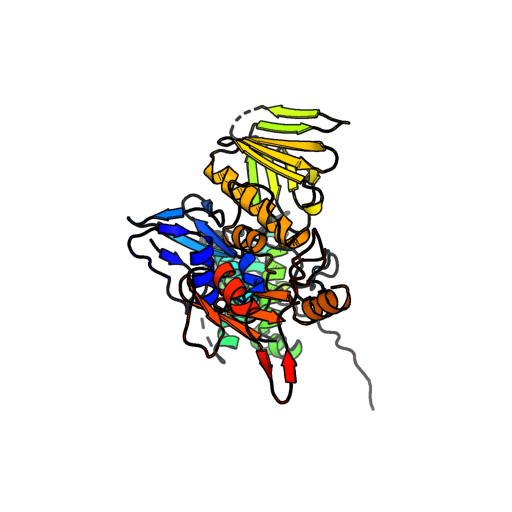 213 ? 80.314 -5.107 51.449 1.00 63.82 231 GLN A C 1
ATOM 1369 O O . GLN A 1 213 ? 80.256 -4.895 52.660 1.00 60.70 231 GLN A O 1
ATOM 1375 N N . ARG A 1 214 ? 80.673 -4.174 50.571 1.00 64.06 232 ARG A N 1
ATOM 1376 C CA . ARG A 1 214 ? 81.085 -2.839 50.996 1.00 54.57 232 ARG A CA 1
ATOM 1377 C C . ARG A 1 214 ? 79.896 -1.884 51.032 1.00 54.01 232 ARG A C 1
ATOM 1378 O O . ARG A 1 214 ? 78.833 -2.194 50.493 1.00 58.12 232 ARG A O 1
ATOM 1386 N N . ASN A 1 215 ? 80.072 -0.727 51.670 1.00 42.92 233 ASN A N 1
ATOM 1387 C CA . ASN A 1 215 ? 78.976 0.226 51.823 1.00 44.07 233 ASN A CA 1
ATOM 1388 C C . ASN A 1 215 ? 78.570 0.819 50.474 1.00 43.61 233 ASN A C 1
ATOM 1389 O O . ASN A 1 215 ? 79.323 0.747 49.502 1.00 42.47 233 ASN A O 1
ATOM 1394 N N . LEU A 1 216 ? 77.375 1.397 50.421 1.00 44.71 234 LEU A N 1
ATOM 1395 C CA . LEU A 1 216 ? 76.787 1.846 49.163 1.00 49.77 234 LEU A CA 1
ATOM 1396 C C . LEU A 1 216 ? 77.590 2.967 48.506 1.00 53.29 234 LEU A C 1
ATOM 1397 O O . LEU A 1 216 ? 77.741 2.999 47.280 1.00 56.94 234 LEU A O 1
ATOM 1402 N N . LEU A 1 217 ? 78.101 3.881 49.324 1.00 56.28 235 LEU A N 1
ATOM 1403 C CA . LEU A 1 217 ? 78.914 4.987 48.827 1.00 52.44 235 LEU A CA 1
ATOM 1404 C C . LEU A 1 217 ? 80.131 4.466 48.063 1.00 43.39 235 LEU A C 1
ATOM 1405 O O . LEU A 1 217 ? 80.463 4.963 46.987 1.00 43.17 235 LEU A O 1
ATOM 1410 N N . THR A 1 218 ? 80.786 3.457 48.626 1.00 42.63 236 THR A N 1
ATOM 1411 C CA . THR A 1 218 ? 81.966 2.863 48.009 1.00 44.13 236 THR A CA 1
ATOM 1412 C C . THR A 1 218 ? 81.611 2.184 46.688 1.00 49.48 236 THR A C 1
ATOM 1413 O O . THR A 1 218 ? 82.411 2.160 45.752 1.00 53.15 236 THR A O 1
ATOM 1417 N N . ARG A 1 219 ? 80.406 1.633 46.611 1.00 40.89 237 ARG A N 1
ATOM 1418 C CA . ARG A 1 219 ? 79.960 0.967 45.396 1.00 40.37 237 ARG A CA 1
ATOM 1419 C C . ARG A 1 219 ? 79.649 2.004 44.317 1.00 51.10 237 ARG A C 1
ATOM 1420 O O . ARG A 1 219 ? 80.018 1.828 43.148 1.00 57.06 237 ARG A O 1
ATOM 1428 N N . MET A 1 220 ? 78.992 3.092 44.714 1.00 48.44 238 MET A N 1
ATOM 1429 C CA . MET A 1 220 ? 78.825 4.239 43.825 1.00 49.99 238 MET A CA 1
ATOM 1430 C C . MET A 1 220 ? 80.191 4.712 43.339 1.00 54.61 238 MET A C 1
ATOM 1431 O O . MET A 1 220 ? 80.383 5.002 42.155 1.00 42.60 238 MET A O 1
ATOM 1436 N N . ARG A 1 221 ? 81.137 4.790 44.270 1.00 42.10 239 ARG A N 1
ATOM 1437 C CA . ARG A 1 221 ? 82.501 5.199 43.955 1.00 46.28 239 ARG A CA 1
ATOM 1438 C C . ARG A 1 221 ? 83.122 4.287 42.895 1.00 42.67 239 ARG A C 1
ATOM 1439 O O . ARG A 1 221 ? 83.655 4.768 41.891 1.00 40.95 239 ARG A O 1
ATOM 1447 N N . ILE A 1 222 ? 83.047 2.977 43.117 1.00 44.65 240 ILE A N 1
ATOM 1448 C CA . ILE A 1 222 ? 83.581 2.011 42.159 1.00 42.58 240 ILE A CA 1
ATOM 1449 C C . ILE A 1 222 ? 82.919 2.183 40.789 1.00 47.32 240 ILE A C 1
ATOM 1450 O O . ILE A 1 222 ? 83.604 2.183 39.754 1.00 42.47 240 ILE A O 1
ATOM 1455 N N . ASN A 1 223 ? 81.595 2.331 40.781 1.00 54.71 241 ASN A N 1
ATOM 1456 C CA . ASN A 1 223 ? 80.879 2.634 39.542 1.00 57.45 241 ASN A CA 1
ATOM 1457 C C . ASN A 1 223 ? 81.455 3.861 38.838 1.00 41.53 241 ASN A C 1
ATOM 1458 O O . ASN A 1 223 ? 81.809 3.795 37.662 1.00 41.64 241 ASN A O 1
ATOM 1463 N N . ASN A 1 224 ? 81.548 4.973 39.563 1.00 44.81 242 ASN A N 1
ATOM 1464 C CA . ASN A 1 224 ? 82.075 6.216 39.001 1.00 48.75 242 ASN A CA 1
ATOM 1465 C C . ASN A 1 224 ? 83.474 6.042 38.417 1.00 49.55 242 ASN A C 1
ATOM 1466 O O . ASN A 1 224 ? 83.740 6.451 37.281 1.00 47.24 242 ASN A O 1
ATOM 1471 N N . VAL A 1 225 ? 84.362 5.433 39.198 1.00 46.42 243 VAL A N 1
ATOM 1472 C CA . VAL A 1 225 ? 85.729 5.185 38.751 1.00 46.76 243 VAL A CA 1
ATOM 1473 C C . VAL A 1 225 ? 85.728 4.370 37.461 1.00 48.46 243 VAL A C 1
ATOM 1474 O O . VAL A 1 225 ? 86.429 4.711 36.497 1.00 47.34 243 VAL A O 1
ATOM 1478 N N . PHE A 1 226 ? 84.943 3.296 37.444 1.00 40.03 244 PHE A N 1
ATOM 1479 C CA . PHE A 1 226 ? 84.831 2.468 36.249 1.00 47.73 244 PHE A CA 1
ATOM 1480 C C . PHE A 1 226 ? 84.308 3.257 35.045 1.00 44.84 244 PHE A C 1
ATOM 1481 O O . PHE A 1 226 ? 84.848 3.146 33.942 1.00 43.26 244 PHE A O 1
ATOM 1489 N N . LYS A 1 227 ? 83.259 4.047 35.255 1.00 42.25 245 LYS A N 1
ATOM 1490 C CA . LYS A 1 227 ? 82.695 4.859 34.181 1.00 50.89 245 LYS A CA 1
ATOM 1491 C C . LYS A 1 227 ? 83.744 5.821 33.629 1.00 53.32 245 LYS A C 1
ATOM 1492 O O . LYS A 1 227 ? 83.870 5.992 32.410 1.00 62.87 245 LYS A O 1
ATOM 1498 N N . ASP A 1 228 ? 84.503 6.438 34.529 1.00 44.86 246 ASP A N 1
ATOM 1499 C CA . ASP A 1 228 ? 85.574 7.342 34.124 1.00 46.31 246 ASP A CA 1
ATOM 1500 C C . ASP A 1 228 ? 86.636 6.606 33.307 1.00 49.06 246 ASP A C 1
ATOM 1501 O O . ASP A 1 228 ? 87.069 7.099 32.260 1.00 46.62 246 ASP A O 1
ATOM 1506 N N . PHE A 1 229 ? 87.054 5.435 33.788 1.00 43.56 247 PHE A N 1
ATOM 1507 C CA . PHE A 1 229 ? 88.003 4.606 33.044 1.00 48.47 247 PHE A CA 1
ATOM 1508 C C . PHE A 1 229 ? 87.490 4.316 31.636 1.00 50.61 247 PHE A C 1
ATOM 1509 O O . PHE A 1 229 ? 88.188 4.557 30.648 1.00 58.11 247 PHE A O 1
ATOM 1517 N N . LEU A 1 230 ? 86.267 3.801 31.5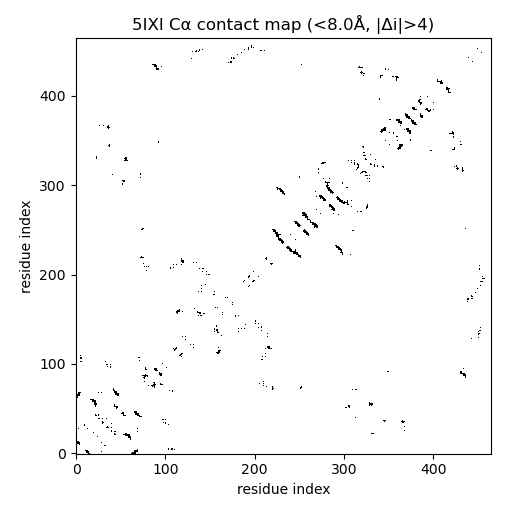54 1.00 48.36 248 LEU A N 1
ATOM 1518 C CA . LEU A 1 230 ? 85.669 3.432 30.275 1.00 51.81 248 LEU A CA 1
ATOM 1519 C C . LEU A 1 230 ? 85.618 4.623 29.319 1.00 60.46 248 LEU A C 1
ATOM 1520 O O . LEU A 1 230 ? 86.081 4.538 28.173 1.00 61.65 248 LEU A O 1
ATOM 1525 N N . LYS A 1 231 ? 85.060 5.730 29.802 1.00 58.97 249 LYS A N 1
ATOM 1526 C CA . LYS A 1 231 ? 84.953 6.943 29.001 1.00 69.29 249 LYS A CA 1
ATOM 1527 C C . LYS A 1 231 ? 86.325 7.395 28.506 1.00 72.10 249 LYS A C 1
ATOM 1528 O O . LYS A 1 231 ? 86.528 7.596 27.305 1.00 68.95 249 LYS A O 1
ATOM 1530 N N . GLU A 1 232 ? 87.264 7.539 29.437 1.00 67.22 250 GLU A N 1
ATOM 1531 C CA . GLU A 1 232 ? 88.603 8.010 29.104 1.00 64.13 250 GLU A CA 1
ATOM 1532 C C . GLU A 1 232 ? 89.298 7.073 28.122 1.00 62.41 250 GLU A C 1
ATOM 1533 O O . GLU A 1 232 ? 90.033 7.522 27.242 1.00 63.35 250 GLU A O 1
ATOM 1539 N N . PHE A 1 233 ? 89.069 5.772 28.273 1.00 55.84 251 PHE A N 1
ATOM 1540 C CA . PHE A 1 233 ? 89.655 4.801 27.358 1.00 65.93 251 PHE A CA 1
ATOM 1541 C C . PHE A 1 233 ? 89.074 4.942 25.954 1.00 76.41 251 PHE A C 1
ATOM 1542 O O . PHE A 1 233 ? 89.818 5.095 24.985 1.00 79.06 251 PHE A O 1
ATOM 1550 N N . ASN A 1 234 ? 87.749 4.897 25.843 1.00 74.45 252 ASN A N 1
ATOM 1551 C CA . ASN A 1 234 ? 87.111 4.928 24.529 1.00 71.27 252 ASN A CA 1
ATOM 1552 C C . ASN A 1 234 ? 87.221 6.279 23.824 1.00 77.19 252 ASN A C 1
ATOM 1553 O O . ASN A 1 234 ? 87.258 6.336 22.593 1.00 74.65 252 ASN A O 1
ATOM 1558 N N . ASN A 1 235 ? 87.272 7.364 24.592 1.00 84.73 253 ASN A N 1
ATOM 1559 C CA . ASN A 1 235 ? 87.327 8.702 24.005 1.00 90.68 253 ASN A CA 1
ATOM 1560 C C . ASN A 1 235 ? 88.731 9.149 23.594 1.00 92.34 253 ASN A C 1
ATOM 1561 O O . ASN A 1 235 ? 88.887 9.872 22.611 1.00 98.75 253 ASN A O 1
ATOM 1566 N N . LYS A 1 236 ? 89.744 8.717 24.342 1.00 89.22 254 LYS A N 1
ATOM 1567 C CA . LYS A 1 236 ? 91.110 9.199 24.140 1.00 85.14 254 LYS A CA 1
ATOM 1568 C C . LYS A 1 236 ? 92.083 8.103 23.708 1.00 86.00 254 LYS A C 1
ATOM 1569 O O . LYS A 1 236 ? 92.740 8.221 22.674 1.00 88.87 254 LYS A O 1
ATOM 1571 N N . THR A 1 237 ? 92.174 7.041 24.502 1.00 84.69 255 THR A N 1
ATOM 1572 C CA . THR A 1 237 ? 93.196 6.018 24.301 1.00 81.31 255 THR A CA 1
ATOM 1573 C C . THR A 1 237 ? 93.035 5.267 22.981 1.00 83.77 255 THR A C 1
ATOM 1574 O O . THR A 1 237 ? 94.019 5.029 22.280 1.00 88.88 255 THR A O 1
ATOM 1578 N N . ILE A 1 238 ? 91.803 4.887 22.654 1.00 83.55 256 ILE A N 1
ATOM 1579 C CA . ILE A 1 238 ? 91.521 4.177 21.409 1.00 90.82 256 ILE A CA 1
ATOM 1580 C C . ILE A 1 238 ? 92.074 4.942 20.211 1.00 103.99 256 ILE A C 1
ATOM 1581 O O . ILE A 1 238 ? 92.685 4.358 19.315 1.00 106.80 256 ILE A O 1
ATOM 1586 N N . CYS A 1 239 ? 91.856 6.253 20.206 1.00 105.76 257 CYS A N 1
ATOM 1587 C CA . CYS A 1 239 ? 92.303 7.104 19.111 1.00 104.62 257 CYS A CA 1
ATOM 1588 C C . CYS A 1 239 ? 93.796 7.403 19.209 1.00 95.93 257 CYS A C 1
ATOM 1589 O O . CYS A 1 239 ? 94.539 7.219 18.245 1.00 95.14 257 CYS A O 1
ATOM 1592 N N . ASP A 1 240 ? 94.224 7.866 20.380 1.00 91.47 258 ASP A N 1
ATOM 1593 C CA . ASP A 1 240 ? 95.610 8.272 20.598 1.00 90.97 258 ASP A CA 1
ATOM 1594 C C . ASP A 1 240 ? 96.595 7.138 20.326 1.00 91.35 258 ASP A C 1
ATOM 1595 O O . ASP A 1 240 ? 97.504 7.281 19.508 1.00 97.56 258 ASP A O 1
ATOM 1600 N N . SER A 1 241 ? 96.410 6.014 21.011 1.00 89.77 259 SER A N 1
ATOM 1601 C CA . SER A 1 241 ? 97.294 4.865 20.846 1.00 93.28 259 SER A CA 1
ATOM 1602 C C . SER A 1 241 ? 96.853 3.975 19.685 1.00 97.07 259 SER A C 1
ATOM 1603 O O . SER A 1 241 ? 97.408 2.896 19.486 1.00 91.25 259 SER A O 1
ATOM 1606 N N . SER A 1 242 ? 95.859 4.435 18.926 1.00 102.60 260 SER A N 1
ATOM 1607 C CA . SER A 1 242 ? 95.358 3.706 17.760 1.00 102.93 260 SER A CA 1
ATOM 1608 C C . SER A 1 242 ? 95.106 2.234 18.081 1.00 101.25 260 SER A C 1
ATOM 1609 O O . SER A 1 242 ? 95.586 1.343 17.379 1.00 105.54 260 SER A O 1
ATOM 1612 N N . VAL A 1 243 ? 94.353 1.989 19.147 1.00 91.62 261 VAL A N 1
ATOM 1613 C CA . VAL A 1 243 ? 94.128 0.634 19.632 1.00 77.42 261 VAL A CA 1
ATOM 1614 C C . VAL A 1 243 ? 93.094 -0.103 18.786 1.00 71.74 261 VAL A C 1
ATOM 1615 O O . VAL A 1 243 ? 91.921 0.268 18.759 1.00 74.55 261 VAL A O 1
ATOM 1619 N N . SER A 1 244 ? 93.541 -1.149 18.097 1.00 66.47 262 SER A N 1
ATOM 1620 C CA . SER A 1 244 ? 92.643 -2.016 17.343 1.00 59.23 262 SER A CA 1
ATOM 1621 C C . SER A 1 244 ? 92.064 -3.090 18.260 1.00 59.30 262 SER A C 1
ATOM 1622 O O . SER A 1 244 ? 92.419 -3.169 19.436 1.00 59.19 262 SER A O 1
ATOM 1625 N N . THR A 1 245 ? 91.174 -3.912 17.718 1.00 58.94 263 THR A N 1
ATOM 1626 C CA . THR A 1 245 ? 90.584 -5.010 18.475 1.00 61.82 263 THR A CA 1
ATOM 1627 C C . THR A 1 245 ? 91.646 -6.058 18.805 1.00 66.16 263 THR A C 1
ATOM 1628 O O . THR A 1 245 ? 91.662 -6.632 19.902 1.00 70.83 263 THR A O 1
ATOM 1632 N N . HIS A 1 246 ? 92.534 -6.292 17.842 1.00 62.34 264 HIS A N 1
ATOM 1633 C CA . HIS A 1 246 ? 93.634 -7.235 18.003 1.00 59.50 264 HIS A CA 1
ATOM 1634 C C . HIS A 1 246 ? 94.476 -6.881 19.225 1.00 63.80 264 HIS A C 1
ATOM 1635 O O . HIS A 1 246 ? 94.624 -7.691 20.146 1.00 59.87 264 HIS A O 1
ATOM 1642 N N . ASP A 1 247 ? 95.018 -5.665 19.222 1.00 67.53 265 ASP A N 1
ATOM 1643 C CA . ASP A 1 247 ? 95.792 -5.145 20.346 1.00 74.26 265 ASP A CA 1
ATOM 1644 C C . ASP A 1 247 ? 95.046 -5.332 21.661 1.00 64.18 265 ASP A C 1
ATOM 1645 O O . ASP A 1 247 ? 95.637 -5.666 22.692 1.00 60.60 265 ASP A O 1
ATOM 1650 N N . LEU A 1 248 ? 93.738 -5.114 21.605 1.00 53.91 266 LEU A N 1
ATOM 1651 C CA . LEU A 1 248 ? 92.884 -5.188 22.779 1.00 55.49 266 LEU A CA 1
ATOM 1652 C C . LEU A 1 248 ? 92.852 -6.608 23.338 1.00 58.54 266 LEU A C 1
ATOM 1653 O O . LEU A 1 248 ? 93.145 -6.829 24.522 1.00 63.93 266 LEU A O 1
ATOM 1658 N N . LYS A 1 249 ? 92.506 -7.566 22.483 1.00 60.91 267 LYS A N 1
ATOM 1659 C CA . LYS A 1 249 ? 92.501 -8.971 22.882 1.00 60.94 267 LYS A CA 1
ATOM 1660 C C . LYS A 1 249 ? 93.878 -9.385 23.408 1.00 57.28 267 LYS A C 1
ATOM 1661 O O . LYS A 1 249 ? 93.995 -10.051 24.451 1.00 53.85 267 LYS A O 1
ATOM 1667 N N . VAL A 1 250 ? 94.916 -8.970 22.686 1.00 41.34 268 VAL A N 1
ATOM 1668 C CA . VAL A 1 250 ? 96.289 -9.281 23.066 1.00 46.31 268 VAL A CA 1
ATOM 1669 C C . VAL A 1 250 ? 96.621 -8.761 24.463 1.00 54.94 268 VAL A C 1
ATOM 1670 O O . VAL A 1 250 ? 97.171 -9.497 25.281 1.00 54.29 268 VAL A O 1
ATOM 1674 N N . LYS A 1 251 ? 96.306 -7.497 24.735 1.00 51.80 269 LYS A N 1
ATOM 1675 C CA . LYS A 1 251 ? 96.599 -6.933 26.049 1.00 53.61 269 LYS A CA 1
ATOM 1676 C C . LYS A 1 251 ? 95.763 -7.616 27.127 1.00 53.23 269 LYS A C 1
ATOM 1677 O O . LYS A 1 251 ? 96.249 -7.855 28.234 1.00 54.55 269 LYS A O 1
ATOM 1683 N N . TYR A 1 252 ? 94.510 -7.926 26.807 1.00 42.58 270 TYR A N 1
ATOM 1684 C CA . TYR A 1 252 ? 93.652 -8.658 27.737 1.00 49.74 270 TYR A CA 1
ATOM 1685 C C . TYR A 1 252 ? 94.297 -9.985 28.163 1.00 50.97 270 TYR A C 1
ATOM 1686 O O . TYR A 1 252 ? 94.517 -10.233 29.354 1.00 48.52 270 TYR A O 1
ATOM 1695 N N . LEU A 1 253 ? 94.618 -10.827 27.186 1.00 49.76 271 LEU A N 1
ATOM 1696 C CA . LEU A 1 253 ? 95.200 -12.138 27.479 1.00 50.72 271 LEU A CA 1
ATOM 1697 C C . LEU A 1 253 ? 96.587 -12.012 28.123 1.00 52.56 271 LEU A C 1
ATOM 1698 O O . LEU A 1 253 ? 96.906 -12.688 29.119 1.00 60.54 271 LEU A O 1
ATOM 1703 N N . ALA A 1 254 ? 97.406 -11.139 27.548 1.00 42.11 272 ALA A N 1
ATOM 1704 C CA . ALA A 1 254 ? 98.711 -10.815 28.112 1.00 43.35 272 ALA A CA 1
ATOM 1705 C C . ALA A 1 254 ? 98.568 -10.417 29.573 1.00 43.51 272 ALA A C 1
ATOM 1706 O O . ALA A 1 254 ? 99.395 -10.780 30.408 1.00 48.82 272 ALA A O 1
ATOM 1708 N N . THR A 1 255 ? 97.510 -9.671 29.878 1.00 43.20 273 THR A N 1
ATOM 1709 C CA . THR A 1 255 ? 97.236 -9.271 31.251 1.00 43.92 273 THR A CA 1
ATOM 1710 C C . THR A 1 255 ? 96.784 -10.467 32.085 1.00 43.34 273 THR A C 1
ATOM 1711 O O . THR A 1 255 ? 97.147 -10.575 33.254 1.00 42.16 273 THR A O 1
ATOM 1715 N N . LEU A 1 256 ? 95.983 -11.355 31.499 1.00 43.13 274 LEU A N 1
ATOM 1716 C CA . LEU A 1 256 ? 95.617 -12.587 32.199 1.00 41.28 274 LEU A CA 1
ATOM 1717 C C . LEU A 1 256 ? 96.857 -13.366 32.623 1.00 47.92 274 LEU A C 1
ATOM 1718 O O . LEU A 1 256 ? 96.897 -13.914 33.728 1.00 49.27 274 LEU A O 1
ATOM 1723 N N . GLU A 1 257 ? 97.859 -13.428 31.749 1.00 46.18 275 GLU A N 1
ATOM 1724 C CA . GLU A 1 257 ? 99.103 -14.128 32.092 1.00 44.43 275 GLU A CA 1
ATOM 1725 C C . GLU A 1 257 ? 99.755 -13.658 33.402 1.00 54.91 275 GLU A C 1
ATOM 1726 O O . GLU A 1 257 ? 100.447 -14.437 34.059 1.00 60.13 275 GLU A O 1
ATOM 1732 N N . THR A 1 258 ? 99.541 -12.398 33.777 1.00 56.39 276 THR A N 1
ATOM 1733 C CA . THR A 1 258 ? 100.173 -11.831 34.973 1.00 45.90 276 THR A CA 1
ATOM 1734 C C . THR A 1 258 ? 99.173 -11.521 36.085 1.00 43.20 276 THR A C 1
ATOM 1735 O O . THR A 1 258 ? 99.555 -11.386 37.248 1.00 41.40 276 THR A O 1
ATOM 1739 N N . LEU A 1 259 ? 97.899 -11.400 35.726 1.00 42.44 277 LEU A N 1
ATOM 1740 C CA . LEU A 1 259 ? 96.861 -11.051 36.692 1.00 40.88 277 LEU A CA 1
ATOM 1741 C C . LEU A 1 259 ? 96.362 -12.270 37.464 1.00 41.66 277 LEU A C 1
ATOM 1742 O O . LEU A 1 259 ? 95.916 -12.144 38.605 1.00 41.38 277 LEU A O 1
ATOM 1747 N N . THR A 1 260 ? 96.443 -13.444 36.842 1.00 52.44 278 THR A N 1
ATOM 1748 C CA . THR A 1 260 ? 95.873 -14.661 37.415 1.00 51.34 278 THR A CA 1
ATOM 1749 C C . THR A 1 260 ? 96.936 -15.716 37.704 1.00 49.07 278 THR A C 1
ATOM 1750 O O . THR A 1 260 ? 98.057 -15.641 37.203 1.00 53.06 278 THR A O 1
ATOM 1754 N N . LYS A 1 261 ? 96.567 -16.702 38.517 1.00 47.37 279 LYS A N 1
ATOM 1755 C CA . LYS A 1 261 ? 97.480 -17.770 38.910 1.00 45.42 279 LYS A CA 1
ATOM 1756 C C . LYS A 1 261 ? 97.651 -18.821 37.820 1.00 44.25 279 LYS A C 1
ATOM 1757 O O . LYS A 1 261 ? 96.672 -19.386 37.336 1.00 52.27 279 LYS A O 1
ATOM 1763 N N . HIS A 1 262 ? 98.902 -19.075 37.446 1.00 45.46 280 HIS A N 1
ATOM 1764 C CA . HIS A 1 262 ? 99.252 -20.216 36.599 1.00 44.30 280 HIS A CA 1
ATOM 1765 C C . HIS A 1 262 ? 98.443 -20.295 35.304 1.00 49.50 280 HIS A C 1
ATOM 1766 O O . HIS A 1 262 ? 98.018 -21.379 34.901 1.00 48.33 280 HIS A O 1
ATOM 1773 N N . TYR A 1 263 ? 98.230 -19.157 34.653 1.00 50.73 281 TYR A N 1
ATOM 1774 C CA . TYR A 1 263 ? 97.444 -19.134 33.423 1.00 50.22 281 TYR A CA 1
ATOM 1775 C C . TYR A 1 263 ? 98.104 -19.972 32.332 1.00 45.75 281 TYR A C 1
ATOM 1776 O O . TYR A 1 263 ? 99.293 -19.819 32.053 1.00 39.36 281 TYR A O 1
ATOM 1785 N N . GLY A 1 264 ? 97.323 -20.862 31.726 1.00 42.81 282 GLY A N 1
ATOM 1786 C CA . GLY A 1 264 ? 97.811 -21.710 30.653 1.00 45.16 282 GLY A CA 1
ATOM 1787 C C . GLY A 1 264 ? 98.540 -22.947 31.146 1.00 49.68 282 GLY A C 1
ATOM 1788 O O . GLY A 1 264 ? 98.991 -23.768 30.345 1.00 51.49 282 GLY A O 1
ATOM 1789 N N . ALA A 1 265 ? 98.651 -23.083 32.464 1.00 42.99 283 ALA A N 1
ATOM 1790 C CA . ALA A 1 265 ? 99.352 -24.208 33.073 1.00 43.37 283 ALA A CA 1
ATOM 1791 C C . ALA A 1 265 ? 98.361 -25.240 33.585 1.00 40.04 283 ALA A C 1
ATOM 1792 O O . ALA A 1 265 ? 97.228 -24.891 33.920 1.00 39.62 283 ALA A O 1
ATOM 1794 N N . GLU A 1 266 ? 98.782 -26.503 33.642 1.00 33.40 284 GLU A N 1
ATOM 1795 C CA . GLU A 1 266 ? 97.961 -27.530 34.282 1.00 31.92 284 GLU A CA 1
ATOM 1796 C C . GLU A 1 266 ? 98.709 -28.197 35.430 1.00 33.78 284 GLU A C 1
ATOM 1797 O O . GLU A 1 266 ? 99.789 -28.760 35.248 1.00 43.76 284 GLU A O 1
ATOM 1803 N N . ILE A 1 267 ? 98.109 -28.124 36.615 1.00 33.86 285 ILE A N 1
ATOM 1804 C CA . ILE A 1 267 ? 98.712 -28.645 37.834 1.00 34.26 285 ILE A CA 1
ATOM 1805 C C . ILE A 1 267 ? 97.983 -29.900 38.305 1.00 38.69 285 ILE A C 1
ATOM 1806 O O . ILE A 1 267 ? 96.769 -29.889 38.510 1.00 42.11 285 ILE A O 1
ATOM 1811 N N . PHE A 1 268 ? 98.743 -30.977 38.473 1.00 42.21 286 PHE A N 1
ATOM 1812 C CA . PHE A 1 268 ? 98.202 -32.248 38.942 1.00 37.46 286 PHE A CA 1
ATOM 1813 C C . PHE A 1 268 ? 98.775 -32.583 40.312 1.00 40.09 286 PHE A C 1
ATOM 1814 O O . PHE A 1 268 ? 99.973 -32.421 40.546 1.00 43.25 286 PHE A O 1
ATOM 1822 N N . GLU A 1 269 ? 97.917 -33.052 41.213 1.00 35.03 287 GLU A N 1
ATOM 1823 C CA . GLU A 1 269 ? 98.328 -33.373 42.575 1.00 33.50 287 GLU A CA 1
ATOM 1824 C C . GLU A 1 269 ? 98.578 -34.867 42.743 1.00 40.45 287 GLU A C 1
ATOM 1825 O O . GLU A 1 269 ? 97.971 -35.691 42.060 1.00 42.36 287 GLU A O 1
ATOM 1831 N N . THR A 1 270 ? 99.480 -35.207 43.657 1.00 40.01 288 THR A N 1
ATOM 1832 C CA . THR A 1 270 ? 99.765 -36.600 43.966 1.00 38.86 288 THR A CA 1
ATOM 1833 C C . THR A 1 270 ? 100.414 -36.731 45.339 1.00 45.67 288 THR A C 1
ATOM 1834 O O . THR A 1 270 ? 101.020 -35.783 45.845 1.00 42.09 288 THR A O 1
ATOM 1838 N N . SER A 1 271 ? 100.273 -37.912 45.936 1.00 49.63 289 SER A N 1
ATOM 1839 C CA . SER A 1 271 ? 100.907 -38.222 47.212 1.00 46.94 289 SER A CA 1
ATOM 1840 C C . SER A 1 271 ? 101.974 -39.295 47.025 1.00 44.65 289 SER A C 1
ATOM 1841 O O . SER A 1 271 ? 102.672 -39.659 47.973 1.00 57.52 289 SER A O 1
ATOM 1844 N N . MET A 1 272 ? 102.090 -39.799 45.799 1.00 36.62 290 MET A N 1
ATOM 1845 C CA . MET A 1 272 ? 103.099 -40.797 45.464 1.00 39.47 290 MET A CA 1
ATOM 1846 C C . MET A 1 272 ? 103.815 -40.393 44.184 1.00 42.65 290 MET A C 1
ATOM 1847 O O . MET A 1 272 ? 103.268 -40.513 43.070 1.00 42.98 290 MET A O 1
ATOM 1852 N N . LEU A 1 273 ? 105.045 -39.917 44.374 1.00 41.71 291 LEU A N 1
ATOM 1853 C CA . LEU A 1 273 ? 105.866 -39.371 43.301 1.00 38.99 291 LEU A CA 1
ATOM 1854 C C . LEU A 1 273 ? 107.274 -39.951 43.368 1.00 41.75 291 LEU A C 1
ATOM 1855 O O . LEU A 1 273 ? 107.852 -40.071 44.445 1.00 44.76 291 LEU A O 1
ATOM 1860 N N . LEU A 1 274 ? 107.818 -40.305 42.209 1.00 42.86 292 LEU A N 1
ATOM 1861 C CA . LEU A 1 274 ? 109.155 -40.877 42.115 1.00 33.05 292 LEU A CA 1
ATOM 1862 C C . LEU A 1 274 ? 109.911 -40.225 40.972 1.00 32.61 292 LEU A C 1
ATOM 1863 O O . LEU A 1 274 ? 109.451 -40.248 39.837 1.00 55.02 292 LEU A O 1
ATOM 1868 N N . ILE A 1 275 ? 111.062 -39.634 41.271 1.00 39.47 293 ILE A N 1
ATOM 1869 C CA . ILE A 1 275 ? 111.974 -39.180 40.227 1.00 33.19 293 ILE A CA 1
ATOM 1870 C C . ILE A 1 275 ? 113.260 -39.971 40.370 1.00 40.32 293 ILE A C 1
ATOM 1871 O O . ILE A 1 275 ? 113.826 -40.032 41.460 1.00 48.61 293 ILE A O 1
ATOM 1876 N N . SER A 1 276 ? 113.717 -40.586 39.284 1.00 44.46 294 SER A N 1
ATOM 1877 C CA . SER A 1 276 ? 114.934 -41.392 39.358 1.00 49.48 294 SER A CA 1
ATOM 1878 C C . SER A 1 276 ? 115.814 -41.250 38.125 1.00 48.51 294 SER A C 1
ATOM 1879 O O . SER A 1 276 ? 115.339 -41.297 36.991 1.00 57.85 294 SER A O 1
ATOM 1882 N N . SER A 1 277 ? 117.106 -41.074 38.376 1.00 42.90 295 SER A N 1
ATOM 1883 C CA . SER A 1 277 ? 118.106 -40.978 37.324 1.00 44.94 295 SER A CA 1
ATOM 1884 C C . SER A 1 277 ? 119.315 -41.814 37.714 1.00 46.75 295 SER A C 1
ATOM 1885 O O . SER A 1 277 ? 119.293 -42.513 38.726 1.00 53.62 295 SER A O 1
ATOM 1888 N N . GLU A 1 278 ? 120.372 -41.735 36.916 1.00 49.33 296 GLU A N 1
ATOM 1889 C CA . GLU A 1 278 ? 121.612 -42.430 37.237 1.00 44.58 296 GLU A CA 1
ATOM 1890 C C . GLU A 1 278 ? 122.392 -41.685 38.323 1.00 44.78 296 GLU A C 1
ATOM 1891 O O . GLU A 1 278 ? 123.402 -42.181 38.817 1.00 49.75 296 GLU A O 1
ATOM 1897 N N . ASN A 1 279 ? 121.907 -40.502 38.697 1.00 53.57 297 ASN A N 1
ATOM 1898 C CA . ASN A 1 279 ? 122.548 -39.683 39.725 1.00 55.50 297 ASN A CA 1
ATOM 1899 C C . ASN A 1 279 ? 121.745 -39.600 41.023 1.00 57.72 297 ASN A C 1
ATOM 1900 O O . ASN A 1 279 ? 122.320 -39.504 42.105 1.00 43.26 297 ASN A O 1
ATOM 1905 N N . GLU A 1 280 ? 120.420 -39.631 40.910 1.00 53.06 298 GLU A N 1
ATOM 1906 C CA . GLU A 1 280 ? 119.548 -39.427 42.066 1.00 48.75 298 GLU A CA 1
ATOM 1907 C C . GLU A 1 280 ? 118.324 -40.334 42.067 1.00 51.33 298 GLU A C 1
ATOM 1908 O O . GLU A 1 280 ? 117.842 -40.757 41.015 1.00 51.80 298 GLU A O 1
ATOM 1914 N N . MET A 1 281 ? 117.835 -40.622 43.270 1.00 43.71 299 MET A N 1
ATOM 1915 C CA . MET A 1 281 ? 116.494 -41.160 43.457 1.00 41.07 299 MET A CA 1
ATOM 1916 C C . MET A 1 281 ? 115.780 -40.329 44.514 1.00 41.82 299 MET A C 1
ATOM 1917 O O . MET A 1 281 ? 116.236 -40.228 45.653 1.00 40.24 299 MET A O 1
ATOM 1922 N N . ASN A 1 282 ? 114.669 -39.722 44.116 1.00 39.07 300 ASN A N 1
ATOM 1923 C CA . ASN A 1 282 ? 113.805 -38.997 45.034 1.00 41.75 300 ASN A CA 1
ATOM 1924 C C . ASN A 1 282 ? 112.432 -39.649 45.048 1.00 40.76 300 ASN A C 1
ATOM 1925 O O . ASN A 1 282 ? 111.719 -39.657 44.040 1.00 46.74 300 ASN A O 1
ATOM 1930 N N . TRP A 1 283 ? 112.086 -40.209 46.203 1.00 35.45 301 TRP A N 1
ATOM 1931 C CA . TRP A 1 283 ? 110.862 -40.978 46.370 1.00 35.43 301 TRP A CA 1
ATOM 1932 C C . TRP A 1 283 ? 109.974 -40.328 47.422 1.00 37.86 301 TRP A C 1
ATOM 1933 O O . TRP A 1 283 ? 110.236 -40.420 48.620 1.00 41.23 301 TRP A O 1
ATOM 1944 N N . PHE A 1 284 ? 108.925 -39.667 46.950 1.00 34.87 302 PHE A N 1
ATOM 1945 C CA . PHE A 1 284 ? 108.003 -38.939 47.809 1.00 42.44 302 PHE A CA 1
ATOM 1946 C C . PHE A 1 284 ? 106.723 -39.737 48.044 1.00 47.00 302 PHE A C 1
ATOM 1947 O O . PHE A 1 284 ? 105.982 -40.049 47.101 1.00 40.92 302 PHE A O 1
ATOM 1955 N N . HIS A 1 285 ? 106.475 -40.047 49.316 1.00 51.15 303 HIS A N 1
ATOM 1956 C CA . HIS A 1 285 ? 105.430 -40.984 49.715 1.00 50.94 303 HIS A CA 1
ATOM 1957 C C . HIS A 1 285 ? 104.962 -40.723 51.151 1.00 53.95 303 HIS A C 1
ATOM 1958 O O . HIS A 1 285 ? 105.390 -41.401 52.085 1.00 69.19 303 HIS A O 1
ATOM 1965 N N . SER A 1 286 ? 104.085 -39.739 51.324 1.00 53.23 304 SER A N 1
ATOM 1966 C CA . SER A 1 286 ? 103.577 -39.378 52.648 1.00 57.48 304 SER A CA 1
ATOM 1967 C C . SER A 1 286 ? 103.052 -40.590 53.415 1.00 57.73 304 SER A C 1
ATOM 1968 O O . SER A 1 286 ? 103.037 -40.598 54.648 1.00 66.36 304 SER A O 1
ATOM 1971 N N . VAL A 1 292 ? 95.019 -36.739 52.088 1.00 98.97 310 VAL A N 1
ATOM 1972 C CA . VAL A 1 292 ? 95.371 -35.460 51.482 1.00 96.25 310 VAL A CA 1
ATOM 1973 C C . VAL A 1 292 ? 96.617 -35.607 50.610 1.00 89.99 310 VAL A C 1
ATOM 1974 O O . VAL A 1 292 ? 97.518 -36.385 50.926 1.00 98.03 310 VAL A O 1
ATOM 1978 N N . LEU A 1 293 ? 96.656 -34.857 49.513 1.00 76.84 311 LEU A N 1
ATOM 1979 C CA . LEU A 1 293 ? 97.774 -34.910 48.575 1.00 66.98 311 LEU A CA 1
ATOM 1980 C C . LEU A 1 293 ? 98.834 -33.878 48.953 1.00 66.14 311 LEU A C 1
ATOM 1981 O O . LEU A 1 293 ? 98.506 -32.791 49.426 1.00 67.61 311 LEU A O 1
ATOM 1986 N N . TYR A 1 294 ? 100.103 -34.223 48.738 1.00 63.82 312 TYR A N 1
ATOM 1987 C CA . TYR A 1 294 ? 101.218 -33.411 49.223 1.00 60.27 312 TYR A CA 1
ATOM 1988 C C . TYR A 1 294 ? 102.117 -32.849 48.121 1.00 51.87 312 TYR A C 1
ATOM 1989 O O . TYR A 1 294 ? 102.842 -31.882 48.354 1.00 50.59 312 TYR A O 1
ATOM 1998 N N . TYR A 1 295 ? 102.079 -33.447 46.932 1.00 42.71 313 TYR A N 1
ATOM 1999 C CA . TYR A 1 295 ? 103.009 -33.074 45.868 1.00 40.70 313 TYR A CA 1
ATOM 2000 C C . TYR A 1 295 ? 102.294 -32.638 44.595 1.00 42.33 313 TYR A C 1
ATOM 2001 O O . TYR A 1 295 ? 101.199 -33.109 44.286 1.00 47.27 313 TYR A O 1
ATOM 2010 N N . GLU A 1 296 ? 102.936 -31.727 43.868 1.00 41.87 314 GLU A N 1
ATOM 2011 C CA . GLU A 1 296 ? 102.366 -31.133 42.665 1.00 35.11 314 GLU A CA 1
ATOM 2012 C C . GLU A 1 296 ? 103.288 -31.297 41.465 1.00 42.81 314 GLU A C 1
ATOM 2013 O O . GLU A 1 296 ? 104.495 -31.062 41.558 1.00 48.28 314 GLU A O 1
ATOM 2019 N N . VAL A 1 297 ? 102.695 -31.714 40.348 1.00 42.33 315 VAL A N 1
ATOM 2020 C CA . VAL A 1 297 ? 103.367 -31.760 39.054 1.00 36.07 315 VAL A CA 1
ATOM 2021 C C . VAL A 1 297 ? 102.700 -30.759 38.117 1.00 34.89 315 VAL A C 1
ATOM 2022 O O . VAL A 1 297 ? 101.514 -30.887 37.812 1.00 42.21 315 VAL A O 1
ATOM 2026 N N . MET A 1 298 ? 103.459 -29.763 37.668 1.00 38.02 316 MET A N 1
ATOM 2027 C CA . MET A 1 298 ? 102.925 -28.749 36.762 1.00 36.97 316 MET A CA 1
ATOM 2028 C C . MET A 1 298 ? 103.412 -28.975 35.339 1.00 38.80 316 MET A C 1
ATOM 2029 O O . MET A 1 298 ? 104.592 -29.274 35.106 1.00 36.00 316 MET A O 1
ATOM 2034 N N . VAL A 1 299 ? 102.482 -28.832 34.398 1.00 33.33 317 VAL A N 1
ATOM 2035 C CA . VAL A 1 299 ? 102.785 -28.919 32.977 1.00 36.65 317 VAL A CA 1
ATOM 2036 C C . VAL A 1 299 ? 102.505 -27.577 32.302 1.00 39.30 317 VAL A C 1
ATOM 2037 O O . VAL A 1 299 ? 101.404 -27.014 32.440 1.00 33.47 317 VAL A O 1
ATOM 2041 N N . THR A 1 300 ? 103.517 -27.071 31.596 1.00 41.39 318 THR A N 1
ATOM 2042 C CA . THR A 1 300 ? 103.378 -25.876 30.763 1.00 38.76 318 THR A CA 1
ATOM 2043 C C . THR A 1 300 ? 104.126 -26.030 29.441 1.00 42.50 318 THR A C 1
ATOM 2044 O O . THR A 1 300 ? 105.102 -26.779 29.343 1.00 37.12 318 THR A O 1
ATOM 2048 N N . GLY A 1 301 ? 103.671 -25.293 28.434 1.00 32.33 319 GLY A N 1
ATOM 2049 C CA . GLY A 1 301 ? 104.262 -25.345 27.109 1.00 41.06 319 GLY A CA 1
ATOM 2050 C C . GLY A 1 301 ? 105.686 -24.824 27.044 1.00 45.43 319 GLY A C 1
ATOM 2051 O O . GLY A 1 301 ? 106.509 -25.352 26.295 1.00 55.66 319 GLY A O 1
ATOM 2052 N N . ASN A 1 302 ? 105.982 -23.786 27.821 1.00 45.46 320 ASN A N 1
ATOM 2053 C CA . ASN A 1 302 ? 107.304 -23.166 27.792 1.00 49.11 320 ASN A CA 1
ATOM 2054 C C . ASN A 1 302 ? 108.334 -23.908 28.641 1.00 49.86 320 ASN A C 1
ATOM 2055 O O . ASN A 1 302 ? 109.472 -24.097 28.212 1.00 52.90 320 ASN A O 1
ATOM 2060 N N . LEU A 1 303 ? 107.932 -24.327 29.839 1.00 46.14 321 LEU A N 1
ATOM 2061 C CA . LEU A 1 303 ? 108.861 -24.933 30.792 1.00 49.66 321 LEU A CA 1
ATOM 2062 C C . LEU A 1 303 ? 108.735 -26.454 30.851 1.00 46.57 321 LEU A C 1
ATOM 2063 O O . LEU A 1 303 ? 109.622 -27.132 31.374 1.00 52.58 321 LEU A O 1
ATOM 2068 N N . GLY A 1 304 ? 107.640 -26.991 30.324 1.00 45.00 322 GLY A N 1
ATOM 2069 C CA . GLY A 1 304 ? 107.468 -28.430 30.263 1.00 44.23 322 GLY A CA 1
ATOM 2070 C C . GLY A 1 304 ? 106.900 -29.027 31.535 1.00 42.66 322 GLY A C 1
ATOM 2071 O O . GLY A 1 304 ? 105.920 -28.522 32.088 1.00 47.35 322 GLY A O 1
ATOM 2072 N N . ILE A 1 305 ? 107.521 -30.117 31.976 1.00 43.67 323 ILE A N 1
ATOM 2073 C CA . ILE A 1 305 ? 107.135 -30.817 33.194 1.00 43.11 323 ILE A CA 1
ATOM 2074 C C . ILE A 1 305 ? 108.036 -30.436 34.358 1.00 40.61 323 ILE A C 1
ATOM 2075 O O . ILE A 1 305 ? 109.264 -30.663 34.317 1.00 49.63 323 ILE A O 1
ATOM 2080 N N . GLN A 1 306 ? 107.395 -29.869 35.382 1.00 39.31 324 GLN A N 1
ATOM 2081 C CA . GLN A 1 306 ? 108.037 -29.490 36.637 1.00 45.89 324 GLN A CA 1
ATOM 2082 C C . GLN A 1 306 ? 107.262 -30.066 37.823 1.00 41.35 324 GLN A C 1
ATOM 2083 O O . GLN A 1 306 ? 106.101 -30.451 37.681 1.00 42.90 324 GLN A O 1
ATOM 2089 N N . TRP A 1 307 ? 107.896 -30.102 38.993 1.00 38.09 325 TRP A N 1
ATOM 2090 C CA . TRP A 1 307 ? 107.264 -30.653 40.189 1.00 37.24 325 TRP A CA 1
ATOM 2091 C C . TRP A 1 307 ? 107.732 -29.958 41.467 1.00 39.39 325 TRP A C 1
ATOM 2092 O O . TRP A 1 307 ? 108.789 -29.326 41.488 1.00 39.19 325 TRP A O 1
ATOM 2103 N N . ARG A 1 308 ? 106.940 -30.082 42.530 1.00 37.58 326 ARG A N 1
ATOM 2104 C CA . ARG A 1 308 ? 107.321 -29.533 43.834 1.00 40.18 326 ARG A CA 1
ATOM 2105 C C . ARG A 1 308 ? 106.461 -30.084 44.971 1.00 42.77 326 ARG A C 1
ATOM 2106 O O . ARG A 1 308 ? 105.428 -30.713 44.737 1.00 43.99 326 ARG A O 1
ATOM 2114 N N . HIS A 1 309 ? 106.895 -29.842 46.204 1.00 43.57 327 HIS A N 1
ATOM 2115 C CA . HIS A 1 309 ? 106.043 -30.071 47.366 1.00 49.04 327 HIS A CA 1
ATOM 2116 C C . HIS A 1 309 ? 104.918 -29.046 47.365 1.00 48.58 327 HIS A C 1
ATOM 2117 O O . HIS A 1 309 ? 105.155 -27.861 47.135 1.00 47.01 327 HIS A O 1
ATOM 2124 N N . LYS A 1 310 ? 103.696 -29.497 47.623 1.00 49.91 328 LYS A N 1
ATOM 2125 C CA . LYS A 1 310 ? 102.565 -28.584 47.689 1.00 53.01 328 LYS A CA 1
ATOM 2126 C C . LYS A 1 310 ? 102.690 -27.695 48.924 1.00 51.04 328 LYS A C 1
ATOM 2127 O O . LYS A 1 310 ? 102.864 -28.206 50.030 1.00 49.25 328 LYS A O 1
ATOM 2133 N N . PRO A 1 311 ? 102.621 -26.361 48.743 1.00 56.05 329 PRO A N 1
ATOM 2134 C CA . PRO A 1 311 ? 102.662 -25.460 49.903 1.00 49.76 329 PRO A CA 1
ATOM 2135 C C . PRO A 1 311 ? 101.551 -25.735 50.912 1.00 50.67 329 PRO A C 1
ATOM 2136 O O . PRO A 1 311 ? 101.832 -25.753 52.112 1.00 67.66 329 PRO A O 1
ATOM 2140 N N . GLU A 1 343 ? 107.900 -23.725 48.040 1.00 101.79 361 GLU A N 1
ATOM 2141 C CA . GLU A 1 343 ? 109.027 -24.265 47.288 1.00 95.88 361 GLU A CA 1
ATOM 2142 C C . GLU A 1 343 ? 108.987 -23.804 45.835 1.00 94.39 361 GLU A C 1
ATOM 2143 O O . GLU A 1 343 ? 107.913 -23.626 45.260 1.00 90.12 361 GLU A O 1
ATOM 2149 N N . GLU A 1 344 ? 110.165 -23.613 45.247 1.00 91.97 362 GLU A N 1
ATOM 2150 C CA . GLU A 1 344 ? 110.270 -23.300 43.827 1.00 85.90 362 GLU A CA 1
ATOM 2151 C C . GLU A 1 344 ? 110.209 -24.581 43.002 1.00 70.43 362 GLU A C 1
ATOM 2152 O O . GLU A 1 344 ? 110.732 -25.619 43.408 1.00 65.46 362 GLU A O 1
ATOM 2158 N N . TRP A 1 345 ? 109.568 -24.498 41.841 1.00 51.84 363 TRP A N 1
ATOM 2159 C CA . TRP A 1 345 ? 109.375 -25.660 40.984 1.00 45.73 363 TRP A CA 1
ATOM 2160 C C . TRP A 1 345 ? 110.696 -26.276 40.542 1.00 46.43 363 TRP A C 1
ATOM 2161 O O . TRP A 1 345 ? 111.637 -25.570 40.183 1.00 45.24 363 TRP A O 1
ATOM 2172 N N . ASN A 1 346 ? 110.753 -27.602 40.581 1.00 49.99 364 ASN A N 1
ATOM 2173 C CA . ASN A 1 346 ? 111.901 -28.343 40.079 1.00 54.47 364 ASN A CA 1
ATOM 2174 C C . ASN A 1 346 ? 111.660 -28.770 38.640 1.00 51.56 364 ASN A C 1
ATOM 2175 O O . ASN A 1 346 ? 110.609 -29.325 38.323 1.00 45.85 364 ASN A O 1
ATOM 2180 N N . ASN A 1 347 ? 112.628 -28.504 37.771 1.00 45.98 365 ASN A N 1
ATOM 2181 C CA . ASN A 1 347 ? 112.536 -28.928 36.382 1.00 37.15 365 ASN A CA 1
ATOM 2182 C C . ASN A 1 347 ? 112.783 -30.423 36.250 1.00 37.54 365 ASN A C 1
ATOM 2183 O O . ASN A 1 347 ? 113.834 -30.917 36.648 1.00 51.78 365 ASN A O 1
ATOM 2188 N N . PHE A 1 348 ? 111.811 -31.143 35.702 1.00 32.18 366 PHE A N 1
ATOM 2189 C CA . PHE A 1 348 ? 112.019 -32.543 35.367 1.00 46.30 366 PHE A CA 1
ATOM 2190 C C . PHE A 1 348 ? 112.375 -32.669 33.901 1.00 37.43 366 PHE A C 1
ATOM 2191 O O . PHE A 1 348 ? 113.376 -33.304 33.558 1.00 39.93 366 PHE A O 1
ATOM 2199 N N . SER A 1 349 ? 111.560 -32.082 33.027 1.00 36.73 367 SER A N 1
ATOM 2200 C CA . SER A 1 349 ? 111.844 -32.240 31.600 1.00 41.06 367 SER A CA 1
ATOM 2201 C C . SER A 1 349 ? 111.090 -31.307 30.672 1.00 39.98 367 SER A C 1
ATOM 2202 O O . SER A 1 349 ? 109.941 -30.964 30.921 1.00 43.10 367 SER A O 1
ATOM 2205 N N . PHE A 1 350 ? 111.754 -30.912 29.589 1.00 33.83 368 PHE A N 1
ATOM 2206 C CA . PHE A 1 350 ? 111.066 -30.325 28.450 1.00 39.21 368 PHE A CA 1
ATOM 2207 C C . PHE A 1 350 ? 110.673 -31.476 27.525 1.00 42.73 368 PHE A C 1
ATOM 2208 O O . PHE A 1 350 ? 111.208 -32.579 27.631 1.00 43.45 368 PHE A O 1
ATOM 2216 N N . PHE A 1 351 ? 109.740 -31.217 26.620 1.00 50.15 369 PHE A N 1
ATOM 2217 C CA . PHE A 1 351 ? 109.053 -32.288 25.908 1.00 45.01 369 PHE A CA 1
ATOM 2218 C C . PHE A 1 351 ? 109.923 -33.087 24.930 1.00 45.36 369 PHE A C 1
ATOM 2219 O O . PHE A 1 351 ? 109.792 -34.308 24.857 1.00 49.23 369 PHE A O 1
ATOM 2227 N N . PRO A 1 352 ? 110.814 -32.416 24.180 1.00 50.48 370 PRO A N 1
ATOM 2228 C CA . PRO A 1 352 ? 111.626 -33.172 23.216 1.00 48.38 370 PRO A CA 1
ATOM 2229 C C . PRO A 1 352 ? 112.588 -34.174 23.858 1.00 47.34 370 PRO A C 1
ATOM 2230 O O . PRO A 1 352 ? 113.156 -35.002 23.146 1.00 50.07 370 PRO A O 1
ATOM 2234 N N . GLU A 1 353 ? 112.766 -34.102 25.175 1.00 49.99 371 GLU A N 1
ATOM 2235 C CA . GLU A 1 353 ? 113.680 -35.007 25.871 1.00 44.86 371 GLU A CA 1
ATOM 2236 C C . GLU A 1 353 ? 112.974 -36.309 26.250 1.00 45.98 371 GLU A C 1
ATOM 2237 O O . GLU A 1 353 ? 113.621 -37.296 26.595 1.00 49.45 371 GLU A O 1
ATOM 2243 N N . ILE A 1 354 ? 111.646 -36.302 26.181 1.00 44.12 372 ILE A N 1
ATOM 2244 C CA . ILE A 1 354 ? 110.846 -37.474 26.520 1.00 46.05 372 ILE A CA 1
ATOM 2245 C C . ILE A 1 354 ? 110.889 -38.510 25.399 1.00 53.46 372 ILE A C 1
ATOM 2246 O O . ILE A 1 354 ? 110.716 -38.173 24.228 1.00 59.06 372 ILE A O 1
ATOM 2251 N N . THR A 1 355 ? 111.120 -39.768 25.767 1.00 50.48 373 THR A N 1
ATOM 2252 C CA . THR A 1 355 ? 111.144 -40.865 24.802 1.00 51.66 373 THR A CA 1
ATOM 2253 C C . THR A 1 355 ? 109.782 -41.543 24.724 1.00 53.65 373 THR A C 1
ATOM 2254 O O . THR A 1 355 ? 109.275 -41.810 23.635 1.00 53.41 373 THR A O 1
ATOM 2258 N N . HIS A 1 356 ? 109.195 -41.827 25.882 1.00 54.41 374 HIS A N 1
ATOM 2259 C CA . HIS A 1 356 ? 107.875 -42.441 25.922 1.00 45.80 374 HIS A CA 1
ATOM 2260 C C . HIS A 1 356 ? 107.225 -42.343 27.301 1.00 46.29 374 HIS A C 1
ATOM 2261 O O . HIS A 1 356 ? 107.876 -42.017 28.307 1.00 48.59 374 HIS A O 1
ATOM 2268 N N . ILE A 1 357 ? 105.925 -42.626 27.315 1.00 47.96 375 ILE A N 1
ATOM 2269 C CA . ILE A 1 357 ? 105.102 -42.556 28.514 1.00 47.18 375 ILE A CA 1
ATOM 2270 C C . ILE A 1 357 ? 104.259 -43.820 28.637 1.00 43.57 375 ILE A C 1
ATOM 2271 O O . ILE A 1 357 ? 103.605 -44.227 27.678 1.00 52.01 375 ILE A O 1
ATOM 2276 N N . VAL A 1 358 ? 104.277 -44.432 29.817 1.00 48.52 376 VAL A N 1
ATOM 2277 C CA . VAL A 1 358 ? 103.464 -45.616 30.084 1.00 52.69 376 VAL A CA 1
ATOM 2278 C C . VAL A 1 358 ? 102.420 -45.314 31.153 1.00 54.56 376 VAL A C 1
ATOM 2279 O O . VAL A 1 358 ? 102.714 -44.657 32.154 1.00 53.29 376 VAL A O 1
ATOM 2283 N N . ILE A 1 359 ? 101.204 -45.803 30.928 1.00 56.22 377 ILE A N 1
ATOM 2284 C CA . ILE A 1 3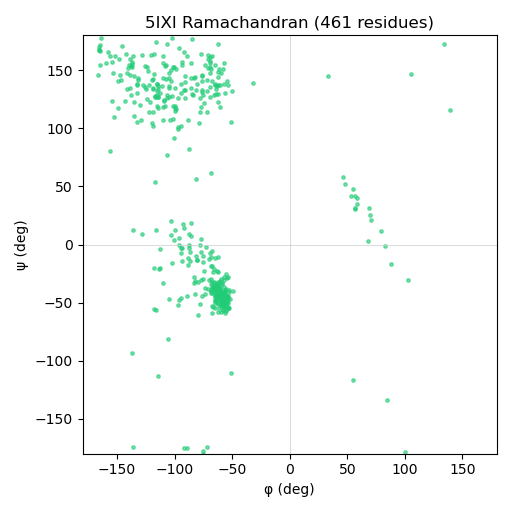59 ? 100.122 -45.688 31.899 1.00 54.12 377 ILE A CA 1
ATOM 2285 C C . ILE A 1 359 ? 99.734 -47.068 32.408 1.00 52.17 377 ILE A C 1
ATOM 2286 O O . ILE A 1 359 ? 99.571 -48.001 31.623 1.00 51.39 377 ILE A O 1
ATOM 2291 N N . LYS A 1 360 ? 99.588 -47.189 33.722 1.00 56.35 378 LYS A N 1
ATOM 2292 C CA . LYS A 1 360 ? 98.976 -48.374 34.311 1.00 62.14 378 LYS A CA 1
ATOM 2293 C C . LYS A 1 360 ? 97.992 -47.945 35.386 1.00 60.46 378 LYS A C 1
ATOM 2294 O O . LYS A 1 360 ? 98.390 -47.456 36.445 1.00 54.97 378 LYS A O 1
ATOM 2300 N N . GLU A 1 361 ? 96.708 -48.141 35.101 1.00 62.03 379 GLU A N 1
ATOM 2301 C CA . GLU A 1 361 ? 95.639 -47.659 35.964 1.00 64.91 379 GLU A CA 1
ATOM 2302 C C . GLU A 1 361 ? 95.810 -46.152 36.182 1.00 56.92 379 GLU A C 1
ATOM 2303 O O . GLU A 1 361 ? 95.745 -45.380 35.227 1.00 57.20 379 GLU A O 1
ATOM 2309 N N . SER A 1 362 ? 96.049 -45.739 37.424 1.00 50.95 380 SER A N 1
ATOM 2310 C CA . SER A 1 362 ? 96.217 -44.324 37.741 1.00 46.76 380 SER A CA 1
ATOM 2311 C C . SER A 1 362 ? 97.684 -43.902 37.730 1.00 51.15 380 SER A C 1
ATOM 2312 O O . SER A 1 362 ? 98.001 -42.726 37.929 1.00 52.51 380 SER A O 1
ATOM 2315 N N . VAL A 1 363 ? 98.575 -44.860 37.496 1.00 52.79 381 VAL A N 1
ATOM 2316 C CA . VAL A 1 363 ? 100.010 -44.606 37.569 1.00 53.13 381 VAL A CA 1
ATOM 2317 C C . VAL A 1 363 ? 100.576 -44.197 36.213 1.00 47.28 381 VAL A C 1
ATOM 2318 O O . VAL A 1 363 ? 100.403 -44.906 35.214 1.00 40.79 381 VAL A O 1
ATOM 2322 N N . VAL A 1 364 ? 101.259 -43.054 36.201 1.00 44.20 382 VAL A N 1
ATOM 2323 C CA . VAL A 1 364 ? 101.882 -42.526 34.992 1.00 40.16 382 VAL A CA 1
ATOM 2324 C C . VAL A 1 364 ? 103.398 -42.568 35.125 1.00 45.29 382 VAL A C 1
ATOM 2325 O O . VAL A 1 364 ? 103.951 -42.106 36.131 1.00 46.93 382 VAL A O 1
ATOM 2329 N N . SER A 1 365 ? 104.054 -43.119 34.103 1.00 35.16 383 SER A N 1
ATOM 2330 C CA . SER A 1 365 ? 105.510 -43.206 34.049 1.00 43.11 383 SER A CA 1
ATOM 2331 C C . SER A 1 365 ? 106.057 -42.521 32.797 1.00 44.78 383 SER A C 1
ATOM 2332 O O . SER A 1 365 ? 105.807 -42.964 31.675 1.00 45.11 383 SER A O 1
ATOM 2335 N N . ILE A 1 366 ? 106.802 -41.439 33.014 1.00 39.72 384 ILE A N 1
ATOM 2336 C CA . ILE A 1 366 ? 107.412 -40.651 31.946 1.00 44.69 384 ILE A CA 1
ATOM 2337 C C . ILE A 1 366 ? 108.908 -40.928 31.864 1.00 50.93 384 ILE A C 1
ATOM 2338 O O . ILE A 1 366 ? 109.614 -40.813 32.877 1.00 48.24 384 ILE A O 1
ATOM 2343 N N . ASN A 1 367 ? 109.388 -41.278 30.668 1.00 51.59 385 ASN A N 1
ATOM 2344 C CA . ASN A 1 367 ? 110.802 -41.609 30.471 1.00 57.31 385 ASN A CA 1
ATOM 2345 C C . ASN A 1 367 ? 111.551 -40.644 29.546 1.00 57.73 385 ASN A C 1
ATOM 2346 O O . ASN A 1 367 ? 111.081 -40.326 28.454 1.00 58.56 385 ASN A O 1
ATOM 2351 N N . LYS A 1 368 ? 112.725 -40.195 29.993 1.00 54.04 386 LYS A N 1
ATOM 2352 C CA . LYS A 1 368 ? 113.570 -39.291 29.211 1.00 50.50 386 LYS A CA 1
ATOM 2353 C C . LYS A 1 368 ? 114.653 -40.048 28.445 1.00 59.74 386 LYS A C 1
ATOM 2354 O O . LYS A 1 368 ? 114.885 -41.233 28.686 1.00 62.36 386 LYS A O 1
ATOM 2360 N N . GLN A 1 369 ? 115.321 -39.345 27.534 1.00 68.31 387 GLN A N 1
ATOM 2361 C CA . GLN A 1 369 ? 116.370 -39.935 26.704 1.00 69.94 387 GLN A CA 1
ATOM 2362 C C . GLN A 1 369 ? 117.542 -40.472 27.523 1.00 66.26 387 GLN A C 1
ATOM 2363 O O . GLN A 1 369 ? 118.110 -41.510 27.186 1.00 73.23 387 GLN A O 1
ATOM 2369 N N . ASP A 1 370 ? 117.899 -39.770 28.596 1.00 65.97 388 ASP A N 1
ATOM 2370 C CA . ASP A 1 370 ? 119.007 -40.192 29.453 1.00 65.06 388 ASP A CA 1
ATOM 2371 C C . ASP A 1 370 ? 118.547 -41.188 30.519 1.00 68.72 388 ASP A C 1
ATOM 2372 O O . ASP A 1 370 ? 119.222 -41.379 31.531 1.00 72.30 388 ASP A O 1
ATOM 2377 N N . ASN A 1 371 ? 117.384 -41.793 30.287 1.00 72.34 389 ASN A N 1
ATOM 2378 C CA . ASN A 1 371 ? 116.807 -42.806 31.172 1.00 68.50 389 ASN A CA 1
ATOM 2379 C C . ASN A 1 371 ? 116.362 -42.257 32.527 1.00 62.94 389 ASN A C 1
ATOM 2380 O O . ASN A 1 371 ? 115.905 -43.016 33.382 1.00 66.51 389 ASN A O 1
ATOM 2385 N N . LYS A 1 372 ? 116.490 -40.949 32.729 1.00 54.03 390 LYS A N 1
ATOM 2386 C CA . LYS A 1 372 ? 115.873 -40.322 33.887 1.00 53.61 390 LYS A CA 1
ATOM 2387 C C . LYS A 1 372 ? 114.370 -40.467 33.722 1.00 51.91 390 LYS A C 1
ATOM 2388 O O . LYS A 1 372 ? 113.849 -40.291 32.620 1.00 51.19 390 LYS A O 1
ATOM 2394 N N . LYS A 1 373 ? 113.673 -40.800 34.803 1.00 42.98 391 LYS A N 1
ATOM 2395 C CA . LYS A 1 373 ? 112.238 -41.034 34.718 1.00 38.08 391 LYS A CA 1
ATOM 2396 C C . LYS A 1 373 ? 111.466 -40.436 35.880 1.00 43.13 391 LYS A C 1
ATOM 2397 O O . LYS A 1 373 ? 112.000 -40.264 36.989 1.00 47.11 391 LYS A O 1
ATOM 2403 N N . MET A 1 374 ? 110.201 -40.133 35.598 1.00 36.81 392 MET A N 1
ATOM 2404 C CA . MET A 1 374 ? 109.249 -39.718 36.618 1.00 37.21 392 MET A CA 1
ATOM 2405 C C . MET A 1 374 ? 108.109 -40.725 36.664 1.00 39.78 392 MET A C 1
ATOM 2406 O O . MET A 1 374 ? 107.610 -41.145 35.626 1.00 47.30 392 MET A O 1
ATOM 2411 N N . GLU A 1 375 ? 107.715 -41.124 37.867 1.00 36.51 393 GLU A N 1
ATOM 2412 C CA . GLU A 1 375 ? 106.494 -41.892 38.056 1.00 34.66 393 GLU A CA 1
ATOM 2413 C C . GLU A 1 375 ? 105.620 -41.192 39.076 1.00 41.56 393 GLU A C 1
ATOM 2414 O O . GLU A 1 375 ? 106.114 -40.729 40.104 1.00 45.14 393 GLU A O 1
ATOM 2420 N N . LEU A 1 376 ? 104.327 -41.096 38.790 1.00 43.58 394 LEU A N 1
ATOM 2421 C CA . LEU A 1 376 ? 103.402 -40.524 39.764 1.00 46.07 394 LEU A CA 1
ATOM 2422 C C . LEU A 1 376 ? 102.075 -41.261 39.771 1.00 51.27 394 LEU A C 1
ATOM 2423 O O . LEU A 1 376 ? 101.636 -41.775 38.731 1.00 46.92 394 LEU A O 1
ATOM 2428 N N . LYS A 1 377 ? 101.455 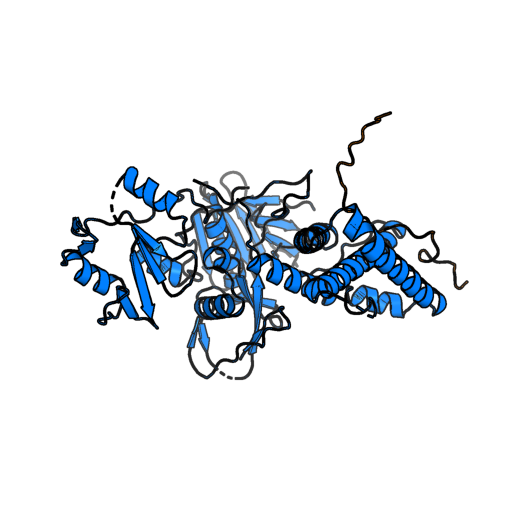-41.327 40.949 1.00 47.05 395 LYS A N 1
ATOM 2429 C CA . LYS A 1 377 ? 100.104 -41.878 41.055 1.00 43.11 395 LYS A CA 1
ATOM 2430 C C . LYS A 1 377 ? 99.050 -40.773 41.093 1.00 45.45 395 LYS A C 1
ATOM 2431 O O . LYS A 1 377 ? 99.010 -39.968 42.024 1.00 42.89 395 LYS A O 1
ATOM 2437 N N . LEU A 1 378 ? 98.199 -40.750 40.073 1.00 41.42 396 LEU A N 1
ATOM 2438 C CA . LEU A 1 378 ? 97.082 -39.818 40.020 1.00 37.30 396 LEU A CA 1
ATOM 2439 C C . LEU A 1 378 ? 95.846 -40.467 40.640 1.00 42.48 396 LEU A C 1
ATOM 2440 O O . LEU A 1 378 ? 95.925 -41.577 41.166 1.00 43.58 396 LEU A O 1
ATOM 2445 N N . SER A 1 379 ? 94.709 -39.779 40.587 1.00 39.39 397 SER A N 1
ATOM 2446 C CA . SER A 1 379 ? 93.515 -40.229 41.302 1.00 40.03 397 SER A CA 1
ATOM 2447 C C . SER A 1 379 ? 92.648 -41.184 40.484 1.00 40.20 397 SER A C 1
ATOM 2448 O O . SER A 1 379 ? 91.732 -41.802 41.023 1.00 40.88 397 SER A O 1
ATOM 2451 N N . SER A 1 380 ? 92.929 -41.306 39.191 1.00 44.61 398 SER A N 1
ATOM 2452 C CA . SER A 1 380 ? 92.178 -42.226 38.339 1.00 45.02 398 SER A CA 1
ATOM 2453 C C . SER A 1 380 ? 92.880 -42.462 37.005 1.00 45.40 398 SER A C 1
ATOM 2454 O O . SER A 1 380 ? 93.851 -41.784 36.671 1.00 47.55 398 SER A O 1
ATOM 2457 N N . HIS A 1 381 ? 92.379 -43.435 36.252 1.00 47.51 399 HIS A N 1
ATOM 2458 C CA . HIS A 1 381 ? 92.890 -43.725 34.919 1.00 45.54 399 HIS A CA 1
ATOM 2459 C C . HIS A 1 381 ? 92.551 -42.574 33.975 1.00 43.31 399 HIS A C 1
ATOM 2460 O O . HIS A 1 381 ? 93.316 -42.241 33.067 1.00 54.18 399 HIS A O 1
ATOM 2467 N N . GLU A 1 382 ? 91.400 -41.958 34.216 1.00 42.52 400 GLU A N 1
ATOM 2468 C CA . GLU A 1 382 ? 90.945 -40.835 33.410 1.00 48.22 400 GLU A CA 1
ATOM 2469 C C . GLU A 1 382 ? 91.912 -39.659 33.549 1.00 47.92 400 GLU A C 1
ATOM 2470 O O . GLU A 1 382 ? 92.333 -39.067 32.551 1.00 43.74 400 GLU A O 1
ATOM 2476 N N . GLU A 1 383 ? 92.269 -39.331 34.788 1.00 46.06 401 GLU A N 1
ATOM 2477 C CA . GLU A 1 383 ? 93.193 -38.231 35.045 1.00 41.95 401 GLU A CA 1
ATOM 2478 C C . GLU A 1 383 ? 94.559 -38.530 34.435 1.00 42.19 401 GLU A C 1
ATOM 2479 O O . GLU A 1 383 ? 95.254 -37.626 33.958 1.00 45.63 401 GLU A O 1
ATOM 2485 N N . ALA A 1 384 ? 94.937 -39.804 34.451 1.00 31.58 402 ALA A N 1
ATOM 2486 C CA . ALA A 1 384 ? 96.177 -40.234 33.821 1.00 31.37 402 ALA A CA 1
ATOM 2487 C C . ALA A 1 384 ? 96.111 -39.952 32.324 1.00 52.30 402 ALA A C 1
ATOM 2488 O O . ALA A 1 384 ? 97.023 -39.342 31.754 1.00 52.18 402 ALA A O 1
ATOM 2490 N N . LEU A 1 385 ? 95.024 -40.389 31.692 1.00 40.55 403 LEU A N 1
ATOM 2491 C CA . LEU A 1 385 ? 94.815 -40.118 30.274 1.00 49.25 403 LEU A CA 1
ATOM 2492 C C . LEU A 1 385 ? 94.845 -38.612 29.987 1.00 55.65 403 LEU A C 1
ATOM 2493 O O . LEU A 1 385 ? 95.431 -38.174 28.995 1.00 52.53 403 LEU A O 1
ATOM 2498 N N . SER A 1 386 ? 94.222 -37.828 30.862 1.00 32.63 404 SER A N 1
ATOM 2499 C CA . SER A 1 386 ? 94.231 -36.370 30.739 1.00 43.33 404 SER A CA 1
ATOM 2500 C C . SER A 1 386 ? 95.661 -35.816 30.728 1.00 42.58 404 SER A C 1
ATOM 2501 O O . SER A 1 386 ? 96.082 -35.115 29.790 1.00 51.62 404 SER A O 1
ATOM 2504 N N . PHE A 1 387 ? 96.398 -36.145 31.783 1.00 32.90 405 PHE A N 1
ATOM 2505 C CA . PHE A 1 387 ? 97.794 -35.740 31.930 1.00 41.47 405 PHE A CA 1
ATOM 2506 C C . PHE A 1 387 ? 98.649 -36.120 30.716 1.00 39.50 405 PHE A C 1
ATOM 2507 O O . PHE A 1 387 ? 99.323 -35.270 30.103 1.00 53.31 405 PHE A O 1
ATOM 2515 N N . VAL A 1 388 ? 98.619 -37.402 30.371 1.00 35.13 406 VAL A N 1
ATOM 2516 C CA . VAL A 1 388 ? 99.443 -37.906 29.281 1.00 37.30 406 VAL A CA 1
ATOM 2517 C C . VAL A 1 388 ? 98.995 -37.306 27.948 1.00 42.28 406 VAL A C 1
ATOM 2518 O O . VAL A 1 388 ? 99.816 -37.087 27.060 1.00 46.18 406 VAL A O 1
ATOM 2522 N N . SER A 1 389 ? 97.701 -37.034 27.812 1.00 43.30 407 SER A N 1
ATOM 2523 C CA . SER A 1 389 ? 97.205 -36.325 26.639 1.00 43.87 407 SER A CA 1
ATOM 2524 C C . SER A 1 389 ? 97.860 -34.953 26.548 1.00 43.95 407 SER A C 1
ATOM 2525 O O . SER A 1 389 ? 98.350 -34.561 25.484 1.00 38.66 407 SER A O 1
ATOM 2528 N N . LEU A 1 390 ? 97.856 -34.223 27.661 1.00 40.59 408 LEU A N 1
ATOM 2529 C CA . LEU A 1 390 ? 98.509 -32.916 27.702 1.00 38.70 408 LEU A CA 1
ATOM 2530 C C . LEU A 1 390 ? 99.975 -33.002 27.270 1.00 45.43 408 LEU A C 1
ATOM 2531 O O . LEU A 1 390 ? 100.407 -32.304 26.332 1.00 53.01 408 LEU A O 1
ATOM 2536 N N . VAL A 1 391 ? 100.734 -33.866 27.941 1.00 35.71 409 VAL A N 1
ATOM 2537 C CA . VAL A 1 391 ? 102.160 -33.993 27.636 1.00 36.36 409 VAL A CA 1
ATOM 2538 C C . VAL A 1 391 ? 102.395 -34.423 26.185 1.00 42.24 409 VAL A C 1
ATOM 2539 O O . VAL A 1 391 ? 103.285 -33.897 25.506 1.00 44.41 409 VAL A O 1
ATOM 2543 N N . ASP A 1 392 ? 101.597 -35.375 25.712 1.00 40.94 410 ASP A N 1
ATOM 2544 C CA . ASP A 1 392 ? 101.731 -35.876 24.347 1.00 48.43 410 ASP A CA 1
ATOM 2545 C C . ASP A 1 392 ? 101.446 -34.769 23.332 1.00 47.98 410 ASP A C 1
ATOM 2546 O O . ASP A 1 392 ? 102.176 -34.602 22.348 1.00 41.06 410 ASP A O 1
ATOM 2551 N N . GLY A 1 393 ? 100.383 -34.010 23.583 1.00 38.20 411 GLY A N 1
ATOM 2552 C CA . GLY A 1 393 ? 100.037 -32.884 22.736 1.00 35.13 411 GLY A CA 1
ATOM 2553 C C . GLY A 1 393 ? 101.160 -31.871 22.662 1.00 43.30 411 GLY A C 1
ATOM 2554 O O . GLY A 1 393 ? 101.546 -31.439 21.568 1.00 38.15 411 GLY A O 1
ATOM 2555 N N . TYR A 1 394 ? 101.695 -31.491 23.820 1.00 49.55 412 TYR A N 1
ATOM 2556 C CA . TYR A 1 394 ? 102.821 -30.560 23.834 1.00 52.33 412 TYR A CA 1
ATOM 2557 C C . TYR A 1 394 ? 104.026 -31.127 23.081 1.00 47.38 412 TYR A C 1
ATOM 2558 O O . TYR A 1 394 ? 104.682 -30.411 22.316 1.00 44.32 412 TYR A O 1
ATOM 2567 N N . PHE A 1 395 ? 104.317 -32.408 23.298 1.00 42.91 413 PHE A N 1
ATOM 2568 C CA . PHE A 1 395 ? 105.389 -33.071 22.558 1.00 43.62 413 PHE A CA 1
ATOM 2569 C C . PHE A 1 395 ? 105.160 -32.911 21.064 1.00 48.47 413 PHE A C 1
ATOM 2570 O O . PHE A 1 395 ? 106.077 -32.572 20.313 1.00 47.75 413 PHE A O 1
ATOM 2578 N N . ARG A 1 396 ? 103.927 -33.155 20.638 1.00 48.77 414 ARG A N 1
ATOM 2579 C CA . ARG A 1 396 ? 103.574 -32.999 19.236 1.00 48.76 414 ARG A CA 1
ATOM 2580 C C . ARG A 1 396 ? 103.726 -31.548 18.790 1.00 50.05 414 ARG A C 1
ATOM 2581 O O . ARG A 1 396 ? 104.106 -31.281 17.650 1.00 46.12 414 ARG A O 1
ATOM 2589 N N . LEU A 1 397 ? 103.430 -30.613 19.688 1.00 47.56 415 LEU A N 1
ATOM 2590 C CA . LEU A 1 397 ? 103.580 -29.196 19.369 1.00 47.15 415 LEU A CA 1
ATOM 2591 C C . LEU A 1 397 ? 105.030 -28.706 19.352 1.00 55.89 415 LEU A C 1
ATOM 2592 O O . LEU A 1 397 ? 105.344 -27.766 18.625 1.00 62.29 415 LEU A O 1
ATOM 2597 N N . THR A 1 398 ? 105.905 -29.318 20.149 1.00 55.36 416 THR A N 1
ATOM 2598 C CA . THR A 1 398 ? 107.274 -28.810 20.287 1.00 52.69 416 THR A CA 1
ATOM 2599 C C . THR A 1 398 ? 108.392 -29.708 19.740 1.00 54.54 416 THR A C 1
ATOM 2600 O O . THR A 1 398 ? 109.487 -29.217 19.462 1.00 46.87 416 THR A O 1
ATOM 2604 N N . ALA A 1 399 ? 108.130 -31.003 19.582 1.00 60.48 417 ALA A N 1
ATOM 2605 C CA . ALA A 1 399 ? 109.197 -31.964 19.281 1.00 57.58 417 ALA A CA 1
ATOM 2606 C C . ALA A 1 399 ? 109.026 -32.660 17.933 1.00 59.98 417 ALA A C 1
ATOM 2607 O O . ALA A 1 399 ? 109.926 -32.629 17.094 1.00 54.01 417 ALA A O 1
ATOM 2609 N N . ASP A 1 400 ? 107.874 -33.294 17.732 1.00 63.73 418 ASP A N 1
ATOM 2610 C CA . ASP A 1 400 ? 107.633 -34.087 16.530 1.00 60.42 418 ASP A CA 1
ATOM 2611 C C . ASP A 1 400 ? 106.143 -34.122 16.215 1.00 59.11 418 ASP A C 1
ATOM 2612 O O . ASP A 1 400 ? 105.365 -34.760 16.922 1.00 59.08 418 ASP A O 1
ATOM 2617 N N . ALA A 1 401 ? 105.758 -33.445 15.137 1.00 60.88 419 ALA A N 1
ATOM 2618 C CA . ALA A 1 401 ? 104.350 -33.270 14.793 1.00 53.97 419 ALA A CA 1
ATOM 2619 C C . ALA A 1 401 ? 103.665 -34.579 14.403 1.00 50.91 419 ALA A C 1
ATOM 2620 O O . ALA A 1 401 ? 102.443 -34.695 14.502 1.00 52.10 419 ALA A O 1
ATOM 2622 N N . HIS A 1 402 ? 104.453 -35.557 13.964 1.00 46.67 420 HIS A N 1
ATOM 2623 C CA . HIS A 1 402 ? 103.914 -36.825 13.476 1.00 53.91 420 HIS A CA 1
ATOM 2624 C C . HIS A 1 402 ? 104.379 -37.994 14.340 1.00 55.38 420 HIS A C 1
ATOM 2625 O O . HIS A 1 402 ? 104.929 -38.973 13.838 1.00 65.34 420 HIS A O 1
ATOM 2632 N N . HIS A 1 403 ? 104.142 -37.882 15.642 1.00 50.60 421 HIS A N 1
ATOM 2633 C CA . HIS A 1 403 ? 104.566 -38.895 16.599 1.00 46.56 421 HIS A CA 1
ATOM 2634 C C . HIS A 1 403 ? 103.667 -38.854 17.833 1.00 45.38 421 HIS A C 1
ATOM 2635 O O . HIS A 1 403 ? 103.036 -37.833 18.113 1.00 45.48 421 HIS A O 1
ATOM 2642 N N . TYR A 1 404 ? 103.598 -39.966 18.559 1.00 46.69 422 TYR A N 1
ATOM 2643 C CA . TYR A 1 404 ? 102.862 -40.014 19.820 1.00 51.17 422 TYR A CA 1
ATOM 2644 C C . TYR A 1 404 ? 103.643 -40.814 20.860 1.00 50.73 422 TYR A C 1
ATOM 2645 O O . TYR A 1 404 ? 104.335 -41.776 20.528 1.00 54.92 422 TYR A O 1
ATOM 2654 N N . LEU A 1 405 ? 103.522 -40.402 22.119 1.00 49.48 423 LEU A N 1
ATOM 2655 C CA . LEU A 1 405 ? 104.351 -40.934 23.197 1.00 51.84 423 LEU A CA 1
ATOM 2656 C C . LEU A 1 405 ? 103.702 -42.096 23.946 1.00 46.30 423 LEU A C 1
ATOM 2657 O O . LEU A 1 405 ? 104.371 -42.803 24.697 1.00 45.10 423 LEU A O 1
ATOM 2662 N N . CYS A 1 406 ? 102.402 -42.285 23.752 1.00 50.11 424 CYS A N 1
ATOM 2663 C CA . CYS A 1 406 ? 101.665 -43.289 24.509 1.00 53.08 424 CYS A CA 1
ATOM 2664 C C . CYS A 1 406 ? 100.437 -43.769 23.742 1.00 59.94 424 CYS A C 1
ATOM 2665 O O . CYS A 1 406 ? 99.580 -42.972 23.357 1.00 58.61 424 CYS A O 1
ATOM 2668 N N . THR A 1 407 ? 100.369 -45.080 23.526 1.00 61.90 425 THR A N 1
ATOM 2669 C CA . THR A 1 407 ? 99.289 -45.699 22.762 1.00 57.21 425 THR A CA 1
ATOM 2670 C C . THR A 1 407 ? 97.912 -45.385 23.341 1.00 55.99 425 THR A C 1
ATOM 2671 O O . THR A 1 407 ? 96.949 -45.205 22.597 1.00 55.84 425 THR A O 1
ATOM 2675 N N . ASP A 1 408 ? 97.826 -45.322 24.666 1.00 53.18 426 ASP A N 1
ATOM 2676 C CA . ASP A 1 408 ? 96.549 -45.125 25.347 1.00 48.52 426 ASP A CA 1
ATOM 2677 C C . ASP A 1 408 ? 95.864 -43.817 24.955 1.00 49.32 426 ASP A C 1
ATOM 2678 O O . ASP A 1 408 ? 94.636 -43.730 24.974 1.00 51.66 426 ASP A O 1
ATOM 2683 N N . VAL A 1 409 ? 96.659 -42.809 24.600 1.00 41.28 427 VAL A N 1
ATOM 2684 C CA . VAL A 1 409 ? 96.133 -41.493 24.241 1.00 43.58 427 VAL A CA 1
ATOM 2685 C C . VAL A 1 409 ? 96.432 -41.137 22.786 1.00 45.78 427 VAL A C 1
ATOM 2686 O O . VAL A 1 409 ? 96.272 -39.985 22.379 1.00 43.51 427 VAL A O 1
ATOM 2690 N N . ALA A 1 410 ? 96.872 -42.122 22.010 1.00 42.61 428 ALA A N 1
ATOM 2691 C CA . ALA A 1 410 ? 97.297 -41.885 20.634 1.00 42.81 428 ALA A CA 1
ATOM 2692 C C . ALA A 1 410 ? 96.158 -41.331 19.784 1.00 47.38 428 ALA A C 1
ATOM 2693 O O . ALA A 1 410 ? 95.140 -42.001 19.611 1.00 56.17 428 ALA A O 1
ATOM 2695 N N . PRO A 1 411 ? 96.322 -40.111 19.242 1.00 47.30 429 PRO A N 1
ATOM 2696 C CA . PRO A 1 411 ? 95.235 -39.568 18.416 1.00 49.17 429 PRO A CA 1
ATOM 2697 C C . PRO A 1 411 ? 94.998 -40.411 17.160 1.00 53.69 429 PRO A C 1
ATOM 2698 O O . PRO A 1 411 ? 95.972 -40.765 16.496 1.00 52.62 429 PRO A O 1
ATOM 2702 N N . PRO A 1 412 ? 93.731 -40.732 16.842 1.00 57.04 430 PRO A N 1
ATOM 2703 C CA . PRO A 1 412 ? 93.432 -41.536 15.649 1.00 60.23 430 PRO A CA 1
ATOM 2704 C C . PRO A 1 412 ? 94.054 -40.972 14.370 1.00 66.89 430 PRO A C 1
ATOM 2705 O O . PRO A 1 412 ? 94.571 -41.729 13.545 1.00 65.64 430 PRO A O 1
ATOM 2709 N N . LEU A 1 413 ? 94.013 -39.652 14.224 1.00 63.49 431 LEU A N 1
ATOM 2710 C CA . LEU A 1 413 ? 94.489 -39.001 13.008 1.00 63.74 431 LEU A CA 1
ATOM 2711 C C . LEU A 1 413 ? 96.006 -39.123 12.868 1.00 64.16 431 LEU A C 1
ATOM 2712 O O . LEU A 1 413 ? 96.511 -39.381 11.778 1.00 60.53 431 LEU A O 1
ATOM 2717 N N . ILE A 1 414 ? 96.726 -38.941 13.971 1.00 61.71 432 ILE A N 1
ATOM 2718 C CA . ILE A 1 414 ? 98.181 -39.072 13.965 1.00 56.86 432 ILE A CA 1
ATOM 2719 C C . ILE A 1 414 ? 98.571 -40.501 13.591 1.00 55.53 432 ILE A C 1
ATOM 2720 O O . ILE A 1 414 ? 99.504 -40.718 12.816 1.00 53.81 432 ILE A O 1
ATOM 2725 N N . VAL A 1 415 ? 97.850 -41.469 14.147 1.00 59.47 433 VAL A N 1
ATOM 2726 C CA . VAL A 1 415 ? 98.085 -42.877 13.846 1.00 62.72 433 VAL A CA 1
ATOM 2727 C C . VAL A 1 415 ? 97.838 -43.156 12.365 1.00 61.93 433 VAL A C 1
ATOM 2728 O O . VAL A 1 415 ? 98.727 -43.638 11.656 1.00 55.03 433 VAL A O 1
ATOM 2732 N N . HIS A 1 416 ? 96.628 -42.854 11.906 1.00 60.38 434 HIS A N 1
ATOM 2733 C CA . HIS A 1 416 ? 96.262 -43.087 10.514 1.00 70.10 434 HIS A CA 1
ATOM 2734 C C . HIS A 1 416 ? 97.173 -42.323 9.556 1.00 69.04 434 HIS A C 1
ATOM 2735 O O . HIS A 1 416 ? 97.462 -42.801 8.459 1.00 69.09 434 HIS A O 1
ATOM 2742 N N . ASN A 1 417 ? 97.632 -41.143 9.967 1.00 60.00 435 ASN A N 1
ATOM 2743 C CA . ASN A 1 417 ? 98.539 -40.361 9.131 1.00 54.15 435 ASN A CA 1
ATOM 2744 C C . ASN A 1 417 ? 99.943 -40.957 9.109 1.00 63.84 435 ASN A C 1
ATOM 2745 O O . ASN A 1 417 ? 100.610 -40.941 8.072 1.00 70.21 435 ASN A O 1
ATOM 2750 N N . ILE A 1 418 ? 100.394 -41.479 10.247 1.00 56.20 436 ILE A N 1
ATOM 2751 C CA . ILE A 1 418 ? 101.653 -42.213 10.283 1.00 56.99 436 ILE A CA 1
ATOM 2752 C C . ILE A 1 418 ? 101.563 -43.434 9.373 1.00 57.37 436 ILE A C 1
ATOM 2753 O O . ILE A 1 418 ? 102.481 -43.713 8.604 1.00 57.49 436 ILE A O 1
ATOM 2758 N N . GLN A 1 419 ? 100.454 -44.161 9.470 1.00 63.65 437 GLN A N 1
ATOM 2759 C CA . GLN A 1 419 ? 100.246 -45.358 8.661 1.00 67.49 437 GLN A CA 1
ATOM 2760 C C . GLN A 1 419 ? 100.214 -45.059 7.161 1.00 68.23 437 GLN A C 1
ATOM 2761 O O . GLN A 1 419 ? 100.626 -45.889 6.352 1.00 72.72 437 GLN A O 1
ATOM 2767 N N . ASN A 1 420 ? 99.728 -43.875 6.798 1.00 69.14 438 ASN A N 1
ATOM 2768 C CA . ASN A 1 420 ? 99.584 -43.493 5.392 1.00 63.16 438 ASN A CA 1
ATOM 2769 C C . ASN A 1 420 ? 100.669 -42.527 4.914 1.00 61.15 438 ASN A C 1
ATOM 2770 O O . ASN A 1 420 ? 100.598 -42.011 3.798 1.00 63.98 438 ASN A O 1
ATOM 2775 N N . GLY A 1 421 ? 101.670 -42.291 5.758 1.00 60.66 439 GLY A N 1
ATOM 2776 C CA . GLY A 1 421 ? 102.777 -41.415 5.411 1.00 61.66 439 GLY A CA 1
ATOM 2777 C C . GLY A 1 421 ? 102.332 -40.016 5.021 1.00 64.58 439 GLY A C 1
ATOM 2778 O O . GLY A 1 421 ? 102.862 -39.432 4.073 1.00 62.52 439 GLY A O 1
ATOM 2779 N N . CYS A 1 422 ? 101.366 -39.478 5.760 1.00 64.22 440 CYS A N 1
ATOM 2780 C CA . CYS A 1 422 ? 100.754 -38.194 5.430 1.00 67.53 440 CYS A CA 1
ATOM 2781 C C . CYS A 1 422 ? 101.117 -37.110 6.447 1.00 63.66 440 CYS A C 1
ATOM 2782 O O . CYS A 1 422 ? 101.101 -37.351 7.653 1.00 68.02 440 CYS A O 1
ATOM 2785 N N . HIS A 1 423 ? 101.439 -35.918 5.950 1.00 62.62 441 HIS A N 1
ATOM 2786 C CA . HIS A 1 423 ? 101.812 -34.791 6.805 1.00 56.73 441 HIS A CA 1
ATOM 2787 C C . HIS A 1 423 ? 100.603 -34.013 7.309 1.00 53.30 441 HIS A C 1
ATOM 2788 O O . HIS A 1 423 ? 99.542 -34.017 6.685 1.00 56.73 441 HIS A O 1
ATOM 2795 N N . GLY A 1 424 ? 100.781 -33.326 8.434 1.00 54.45 442 GLY A N 1
ATOM 2796 C CA . GLY A 1 424 ? 99.796 -32.378 8.919 1.00 47.32 442 GLY A CA 1
ATOM 2797 C C . GLY A 1 424 ? 99.795 -31.136 8.048 1.00 61.03 442 GLY A C 1
ATOM 2798 O O . GLY A 1 424 ? 100.499 -31.085 7.039 1.00 58.78 442 GLY A O 1
ATOM 2799 N N . PRO A 1 425 ? 99.014 -30.117 8.436 1.00 60.74 443 PRO A N 1
ATOM 2800 C CA . PRO A 1 425 ? 98.833 -28.919 7.606 1.00 64.89 443 PRO A CA 1
ATOM 2801 C C . PRO A 1 425 ? 100.095 -28.054 7.493 1.00 58.71 443 PRO A C 1
ATOM 2802 O O . PRO A 1 425 ? 100.105 -26.892 7.897 1.00 62.07 443 PRO A O 1
ATOM 2806 N N . ILE A 1 426 ? 101.152 -28.632 6.932 1.00 56.98 444 ILE A N 1
ATOM 2807 C CA . ILE A 1 426 ? 102.386 -27.897 6.672 1.00 68.16 444 ILE A CA 1
ATOM 2808 C C . ILE A 1 426 ? 102.185 -26.870 5.566 1.00 79.35 444 ILE A C 1
ATOM 2809 O O . ILE A 1 426 ? 101.270 -26.994 4.751 1.00 77.24 444 ILE A O 1
ATOM 2814 N N . CYS A 1 427 ? 103.042 -25.855 5.539 1.00 78.17 445 CYS A N 1
ATOM 2815 C CA . CYS A 1 427 ? 103.066 -24.917 4.426 1.00 76.44 445 CYS A CA 1
ATOM 2816 C C . CYS A 1 427 ? 103.481 -25.657 3.160 1.00 77.20 445 CYS A C 1
ATOM 2817 O O . CYS A 1 427 ? 104.160 -26.681 3.230 1.00 79.75 445 CYS A O 1
ATOM 2820 N N . THR A 1 428 ? 103.069 -25.144 2.006 1.00 77.35 446 THR A N 1
ATOM 2821 C CA . THR A 1 428 ? 103.408 -25.775 0.735 1.00 84.02 446 THR A CA 1
ATOM 2822 C C . THR A 1 428 ? 104.905 -25.641 0.456 1.00 91.76 446 THR A C 1
ATOM 2823 O O . THR A 1 428 ? 105.505 -26.498 -0.199 1.00 98.07 446 THR A O 1
ATOM 2827 N N . GLU A 1 429 ? 105.502 -24.568 0.968 1.00 93.47 447 GLU A N 1
ATOM 2828 C CA . GLU A 1 429 ? 106.933 -24.330 0.805 1.00 93.89 447 GLU A CA 1
ATOM 2829 C C . GLU A 1 429 ? 107.745 -25.499 1.355 1.00 90.64 447 GLU A C 1
ATOM 2830 O O . GLU A 1 429 ? 108.698 -25.957 0.722 1.00 87.60 447 GLU A O 1
ATOM 2836 N N . TYR A 1 430 ? 107.362 -25.974 2.537 1.00 91.74 448 TYR A N 1
ATOM 2837 C CA . TYR A 1 430 ? 108.039 -27.104 3.164 1.00 88.66 448 TYR A CA 1
ATOM 2838 C C . TYR A 1 430 ? 107.943 -28.354 2.295 1.00 82.73 448 TYR A C 1
ATOM 2839 O O . TYR A 1 430 ? 108.915 -29.094 2.150 1.00 91.03 448 TYR A O 1
ATOM 2848 N N . ALA A 1 431 ? 106.779 -28.509 1.719 1.00 77.46 449 ALA A N 1
ATOM 2849 C CA . ALA A 1 431 ? 106.513 -29.614 0.860 1.00 81.96 449 ALA A CA 1
ATOM 2850 C C . ALA A 1 431 ? 107.391 -29.531 -0.362 1.00 85.47 449 ALA A C 1
ATOM 2851 O O . ALA A 1 431 ? 107.934 -30.522 -0.810 1.00 85.83 449 ALA A O 1
ATOM 2853 N N . ILE A 1 432 ? 107.520 -28.337 -0.904 1.00 87.16 450 ILE A N 1
ATOM 2854 C CA . ILE A 1 432 ? 108.339 -28.177 -2.080 1.00 97.82 450 ILE A CA 1
ATOM 2855 C C . ILE A 1 432 ? 109.789 -28.490 -1.741 1.00 99.21 450 ILE A C 1
ATOM 2856 O O . ILE A 1 432 ? 110.436 -29.320 -2.377 1.00 97.53 450 ILE A O 1
ATOM 2861 N N . ASN A 1 433 ? 110.257 -27.867 -0.676 1.00 95.10 451 ASN A N 1
ATOM 2862 C CA . ASN A 1 433 ? 111.628 -28.072 -0.219 1.00 93.76 451 ASN A CA 1
ATOM 2863 C C . ASN A 1 433 ? 111.934 -29.548 0.019 1.00 96.47 451 ASN A C 1
ATOM 2864 O O . ASN A 1 433 ? 112.990 -30.050 -0.376 1.00 102.80 451 ASN A O 1
ATOM 2866 N N . LYS A 1 434 ? 111.001 -30.240 0.666 1.00 92.15 452 LYS A N 1
ATOM 2867 C CA . LYS A 1 434 ? 111.160 -31.661 0.943 1.00 88.11 452 LYS A CA 1
ATOM 2868 C C . LYS A 1 434 ? 111.252 -32.441 -0.363 1.00 88.26 452 LYS A C 1
ATOM 2869 O O . LYS A 1 434 ? 112.000 -33.415 -0.461 1.00 93.12 452 LYS A O 1
ATOM 2875 N N . LEU A 1 435 ? 110.491 -32.009 -1.365 1.00 86.80 453 LEU A N 1
ATOM 2876 C CA . LEU A 1 435 ? 110.584 -32.607 -2.694 1.00 85.44 453 LEU A CA 1
ATOM 2877 C C . LEU A 1 435 ? 111.928 -32.303 -3.353 1.00 99.42 453 LEU A C 1
ATOM 2878 O O . LEU A 1 435 ? 112.518 -33.177 -3.988 1.00 103.34 453 LEU A O 1
ATOM 2883 N N . ARG A 1 436 ? 112.405 -31.069 -3.209 1.00 105.50 454 ARG A N 1
ATOM 2884 C CA . ARG A 1 436 ? 113.713 -30.696 -3.744 1.00 106.96 454 ARG A CA 1
ATOM 2885 C C . ARG A 1 436 ? 114.809 -31.567 -3.145 1.00 106.01 454 ARG A C 1
ATOM 2886 O O . ARG A 1 436 ? 115.671 -32.078 -3.863 1.00 105.50 454 ARG A O 1
ATOM 2894 N N . GLN A 1 437 ? 114.773 -31.725 -1.825 1.00 107.45 455 GLN A N 1
ATOM 2895 C CA . GLN A 1 437 ? 115.761 -32.536 -1.121 1.00 108.26 455 GLN A CA 1
ATOM 2896 C C . GLN A 1 437 ? 115.764 -33.976 -1.627 1.00 113.57 455 GLN A C 1
ATOM 2897 O O . GLN A 1 437 ? 116.815 -34.515 -1.975 1.00 116.61 455 GLN A O 1
ATOM 2899 N N . GLU A 1 438 ? 114.583 -34.588 -1.668 1.00 113.17 456 GLU A N 1
ATOM 2900 C CA . GLU A 1 438 ? 114.439 -35.967 -2.123 1.00 117.49 456 GLU A CA 1
ATOM 2901 C C . GLU A 1 438 ? 113.220 -36.107 -3.028 1.00 117.16 456 GLU A C 1
ATOM 2902 O O . GLU A 1 438 ? 113.341 -36.460 -4.202 1.00 120.83 456 GLU A O 1
ATOM 2908 N N . TYR A 1 445 ? 106.370 -37.458 -4.677 1.00 83.84 463 TYR A N 1
ATOM 2909 C CA . TYR A 1 445 ? 105.296 -36.555 -4.285 1.00 83.80 463 TYR A CA 1
ATOM 2910 C C . TYR A 1 445 ? 105.202 -36.448 -2.766 1.00 84.83 463 TYR A C 1
ATOM 2911 O O . TYR A 1 445 ? 105.882 -37.178 -2.044 1.00 80.09 463 TYR A O 1
ATOM 2920 N N . VAL A 1 446 ? 104.362 -35.532 -2.293 1.00 87.62 464 VAL A N 1
ATOM 2921 C CA . VAL A 1 446 ? 104.118 -35.373 -0.864 1.00 79.16 464 VAL A CA 1
ATOM 2922 C C . VAL A 1 446 ? 102.622 -35.285 -0.591 1.00 74.64 464 VAL A C 1
ATOM 2923 O O . VAL A 1 446 ? 101.887 -34.619 -1.321 1.00 73.59 464 VAL A O 1
ATOM 2927 N N . LEU A 1 447 ? 102.185 -35.966 0.466 1.00 77.23 465 LEU A N 1
ATOM 2928 C CA . LEU A 1 447 ? 100.802 -35.895 0.926 1.00 71.22 465 LEU A CA 1
ATOM 2929 C C . LEU A 1 447 ? 100.716 -35.070 2.203 1.00 70.22 465 LEU A C 1
ATOM 2930 O O . LEU A 1 447 ? 101.423 -35.336 3.174 1.00 67.51 465 LEU A O 1
ATOM 2935 N N . ARG A 1 448 ? 99.849 -34.063 2.190 1.00 72.30 466 ARG A N 1
ATOM 2936 C CA . ARG A 1 448 ? 99.692 -33.174 3.335 1.00 68.42 466 ARG A CA 1
ATOM 2937 C C . ARG A 1 448 ? 98.250 -32.702 3.467 1.00 64.85 466 ARG A C 1
ATOM 2938 O O . ARG A 1 448 ? 97.581 -32.444 2.470 1.00 72.83 466 ARG A O 1
ATOM 2946 N N . TRP A 1 449 ? 97.772 -32.597 4.701 1.00 61.22 467 TRP A N 1
ATOM 2947 C CA . TRP A 1 449 ? 96.438 -32.068 4.952 1.00 56.14 467 TRP A CA 1
ATOM 2948 C C . TRP A 1 449 ? 96.398 -30.586 4.604 1.00 56.44 467 TRP A C 1
ATOM 2949 O O . TRP A 1 449 ? 97.409 -29.894 4.689 1.00 67.80 467 TRP A O 1
ATOM 2960 N N . SER A 1 450 ? 95.229 -30.105 4.201 1.00 64.02 468 SER A N 1
ATOM 2961 C CA . SER A 1 450 ? 95.080 -28.713 3.800 1.00 67.68 468 SER A CA 1
ATOM 2962 C C . SER A 1 450 ? 95.216 -27.766 4.986 1.00 69.53 468 SER A C 1
ATOM 2963 O O . SER A 1 450 ? 94.853 -28.105 6.113 1.00 62.46 468 SER A O 1
ATOM 2966 N N . CYS A 1 451 ? 95.748 -26.579 4.715 1.00 77.50 469 CYS A N 1
ATOM 2967 C CA . CYS A 1 451 ? 95.874 -25.532 5.721 1.00 86.00 469 CYS A CA 1
ATOM 2968 C C . CYS A 1 451 ? 94.598 -24.699 5.805 1.00 83.92 469 CYS A C 1
ATOM 2969 O O . CYS A 1 451 ? 94.469 -23.838 6.676 1.00 86.17 469 CYS A O 1
ATOM 2972 N N . THR A 1 452 ? 93.660 -24.958 4.897 1.00 80.74 470 THR A N 1
ATOM 2973 C CA . THR A 1 452 ? 92.460 -24.136 4.772 1.00 82.49 470 THR A CA 1
ATOM 2974 C C . THR A 1 452 ? 91.217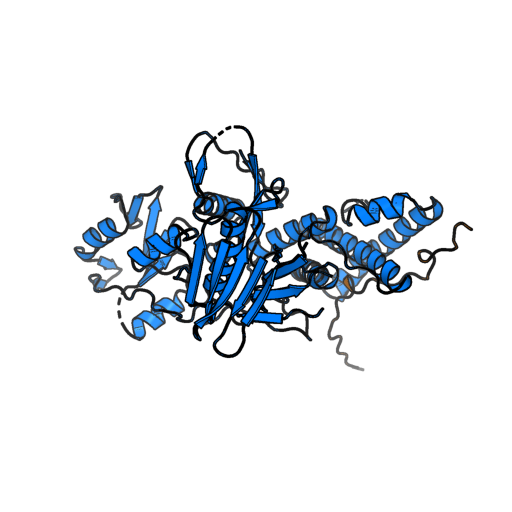 -24.814 5.349 1.00 81.97 470 THR A C 1
ATOM 2975 O O . THR A 1 452 ? 90.454 -24.187 6.085 1.00 85.33 470 THR A O 1
ATOM 2979 N N . ASP A 1 453 ? 91.013 -26.085 5.012 1.00 76.39 471 ASP A N 1
ATOM 2980 C CA . ASP A 1 453 ? 89.845 -26.823 5.495 1.00 80.73 471 ASP A CA 1
ATOM 2981 C C . ASP A 1 453 ? 90.188 -28.276 5.816 1.00 71.22 471 ASP A C 1
ATOM 2982 O O . ASP A 1 453 ? 91.226 -28.788 5.399 1.00 76.28 471 ASP A O 1
ATOM 2987 N N . PHE A 1 454 ? 89.298 -28.933 6.555 1.00 62.63 472 PHE A N 1
ATOM 2988 C CA . PHE A 1 454 ? 89.577 -30.245 7.133 1.00 60.93 472 PHE A CA 1
ATOM 2989 C C . PHE A 1 454 ? 89.235 -31.419 6.219 1.00 65.46 472 PHE A C 1
ATOM 2990 O O . PHE A 1 454 ? 89.709 -32.534 6.435 1.00 69.06 472 PHE A O 1
ATOM 2998 N N . ASP A 1 455 ? 88.417 -31.171 5.201 1.00 68.30 473 ASP A N 1
ATOM 2999 C CA . ASP A 1 455 ? 87.911 -32.245 4.351 1.00 68.97 473 ASP A CA 1
ATOM 3000 C C . ASP A 1 455 ? 88.781 -32.474 3.118 1.00 66.67 473 ASP A C 1
ATOM 3001 O O . ASP A 1 455 ? 88.339 -33.107 2.159 1.00 69.42 473 ASP A O 1
ATOM 3006 N N . ASN A 1 456 ? 90.014 -31.971 3.145 1.00 64.09 474 ASN A N 1
ATOM 3007 C CA . ASN A 1 456 ? 90.898 -32.064 1.985 1.00 63.70 474 ASN A CA 1
ATOM 3008 C C . ASN A 1 456 ? 92.348 -32.407 2.312 1.00 68.95 474 ASN A C 1
ATOM 3009 O O . ASN A 1 456 ? 92.944 -31.848 3.235 1.00 61.86 474 ASN A O 1
ATOM 3014 N N . ILE A 1 457 ? 92.900 -33.334 1.533 1.00 70.05 475 ILE A N 1
ATOM 3015 C CA . ILE A 1 457 ? 94.320 -33.662 1.571 1.00 65.03 475 ILE A CA 1
ATOM 3016 C C . ILE A 1 457 ? 94.985 -33.143 0.300 1.00 74.02 475 ILE A C 1
ATOM 3017 O O . ILE A 1 457 ? 94.622 -33.540 -0.807 1.00 81.99 475 ILE A O 1
ATOM 3022 N N . LEU A 1 458 ? 95.949 -32.243 0.461 1.00 74.46 476 LEU A N 1
ATOM 3023 C CA . LEU A 1 458 ? 96.710 -31.732 -0.673 1.00 76.61 476 LEU A CA 1
ATOM 3024 C C . LEU A 1 458 ? 97.856 -32.670 -1.034 1.00 79.83 476 LEU A C 1
ATOM 3025 O O . LEU A 1 458 ? 98.649 -33.061 -0.172 1.00 86.82 476 LEU A O 1
ATOM 3030 N N . MET A 1 459 ? 97.924 -33.033 -2.313 1.00 81.73 477 MET A N 1
ATOM 3031 C CA . MET A 1 459 ? 99.025 -33.829 -2.843 1.00 83.07 477 MET A CA 1
ATOM 3032 C C . MET A 1 459 ? 99.896 -32.966 -3.749 1.00 81.17 477 MET A C 1
ATOM 3033 O O . MET A 1 459 ? 99.408 -32.378 -4.717 1.00 75.62 477 MET A O 1
ATOM 3038 N N . THR A 1 460 ? 101.182 -32.891 -3.421 1.00 77.10 478 THR A N 1
ATOM 3039 C CA . THR A 1 460 ? 102.139 -32.114 -4.200 1.00 77.33 478 THR A CA 1
ATOM 3040 C C . THR A 1 460 ? 103.039 -33.041 -5.007 1.00 81.88 478 THR A C 1
ATOM 3041 O O . THR A 1 460 ? 103.679 -33.932 -4.451 1.00 84.25 478 THR A O 1
ATOM 3045 N N . ASN A 1 479 ? 100.225 -28.683 -7.078 1.00 73.78 497 ASN A N 1
ATOM 3046 C CA . ASN A 1 479 ? 99.286 -28.838 -5.980 1.00 79.32 497 ASN A CA 1
ATOM 3047 C C . ASN A 1 479 ? 97.931 -29.343 -6.421 1.00 79.76 497 ASN A C 1
ATOM 3048 O O . ASN A 1 479 ? 97.263 -28.679 -7.172 1.00 82.11 497 ASN A O 1
ATOM 3053 N N . PHE A 1 480 ? 97.523 -30.506 -5.933 1.00 80.92 498 PHE A N 1
ATOM 3054 C CA . PHE A 1 480 ? 96.238 -31.091 -6.297 1.00 85.32 498 PHE A CA 1
ATOM 3055 C C . PHE A 1 480 ? 95.336 -31.494 -5.137 1.00 88.09 498 PHE A C 1
ATOM 3056 O O . PHE A 1 480 ? 95.796 -32.073 -4.180 1.00 93.55 498 PHE A O 1
ATOM 3064 N N . GLN A 1 481 ? 94.048 -31.197 -5.236 1.00 82.81 499 GLN A N 1
ATOM 3065 C CA . GLN A 1 481 ? 93.110 -31.518 -4.180 1.00 76.48 499 GLN A CA 1
ATOM 3066 C C . GLN A 1 481 ? 92.576 -32.916 -4.124 1.00 76.65 499 GLN A C 1
ATOM 3067 O O . GLN A 1 481 ? 92.148 -33.463 -5.097 1.00 81.59 499 GLN A O 1
ATOM 3073 N N . ILE A 1 482 ? 92.588 -33.475 -2.936 1.00 83.62 500 ILE A N 1
ATOM 3074 C CA . ILE A 1 482 ? 92.038 -34.780 -2.684 1.00 82.34 500 ILE A CA 1
ATOM 3075 C C . ILE A 1 482 ? 90.955 -34.507 -1.687 1.00 78.05 500 ILE A C 1
ATOM 3076 O O . ILE A 1 482 ? 91.142 -33.782 -0.741 1.00 64.91 500 ILE A O 1
ATOM 3081 N N . GLU A 1 483 ? 89.807 -35.092 -1.919 1.00 79.93 501 GLU A N 1
ATOM 3082 C CA . GLU A 1 483 ? 88.672 -34.883 -1.033 1.00 77.59 501 GLU A CA 1
ATOM 3083 C C . GLU A 1 483 ? 88.456 -36.076 -0.109 1.00 68.74 501 GLU A C 1
ATOM 3084 O O . GLU A 1 483 ? 88.597 -37.234 -0.519 1.00 65.92 501 GLU A O 1
ATOM 3090 N N . VAL A 1 484 ? 88.117 -35.769 1.140 1.00 66.74 502 VAL A N 1
ATOM 3091 C CA . VAL A 1 484 ? 87.786 -36.774 2.142 1.00 68.14 502 VAL A CA 1
ATOM 3092 C C . VAL A 1 484 ? 86.348 -36.560 2.598 1.00 68.82 502 VAL A C 1
ATOM 3093 O O . VAL A 1 484 ? 86.064 -35.661 3.390 1.00 57.85 502 VAL A O 1
ATOM 3097 N N . GLN A 1 485 ? 85.443 -37.384 2.081 1.00 75.24 503 GLN A N 1
ATOM 3098 C CA . GLN A 1 485 ? 84.026 -37.269 2.396 1.00 80.72 503 GLN A CA 1
ATOM 3099 C C . GLN A 1 485 ? 83.553 -38.435 3.256 1.00 78.97 503 GLN A C 1
ATOM 3100 O O . GLN A 1 485 ? 83.436 -39.567 2.780 1.00 80.98 503 GLN A O 1
ATOM 3106 N N . LYS A 1 486 ? 83.304 -38.136 4.528 1.00 69.40 504 LYS A N 1
ATOM 3107 C CA . LYS A 1 486 ? 82.694 -39.074 5.466 1.00 62.59 504 LYS A CA 1
ATOM 3108 C C . LYS A 1 486 ? 83.325 -40.463 5.404 1.00 62.46 504 LYS A C 1
ATOM 3109 O O . LYS A 1 486 ? 82.648 -41.455 5.135 1.00 62.19 504 LYS A O 1
ATOM 3115 N N . GLY A 1 487 ? 84.631 -40.518 5.645 1.00 66.84 505 GLY A N 1
ATOM 3116 C CA . GLY A 1 487 ? 85.351 -41.775 5.685 1.00 74.64 505 GLY A CA 1
ATOM 3117 C C . GLY A 1 487 ? 85.857 -42.227 4.330 1.00 78.53 505 GLY A C 1
ATOM 3118 O O . GLY A 1 487 ? 86.734 -43.089 4.256 1.00 86.18 505 GLY A O 1
ATOM 3119 N N . ARG A 1 488 ? 85.315 -41.650 3.259 1.00 77.80 506 ARG A N 1
ATOM 3120 C CA . ARG A 1 488 ? 85.711 -42.043 1.909 1.00 75.09 506 ARG A CA 1
ATOM 3121 C C . ARG A 1 488 ? 86.620 -41.006 1.266 1.00 70.09 506 ARG A C 1
ATOM 3122 O O . ARG A 1 488 ? 86.448 -39.804 1.464 1.00 70.25 506 ARG A O 1
ATOM 3130 N N . TYR A 1 489 ? 87.584 -41.492 0.491 1.00 67.35 507 TYR A N 1
ATOM 3131 C CA . TYR A 1 489 ? 88.606 -40.649 -0.114 1.00 68.47 507 TYR A CA 1
ATOM 3132 C C . TYR A 1 489 ? 88.475 -40.664 -1.630 1.00 70.51 507 TYR A C 1
ATOM 3133 O O . TYR A 1 489 ? 88.242 -41.716 -2.228 1.00 66.04 507 TYR A O 1
ATOM 3142 N N . SER A 1 490 ? 88.617 -39.498 -2.252 1.00 73.83 508 SER A N 1
ATOM 3143 C CA . SER A 1 490 ? 88.549 -39.422 -3.707 1.00 75.50 508 SER A CA 1
ATOM 3144 C C . SER A 1 490 ? 89.289 -38.208 -4.251 1.00 81.21 508 SER A C 1
ATOM 3145 O O . SER A 1 490 ? 89.577 -37.264 -3.519 1.00 78.99 508 SER A O 1
ATOM 3148 N N . LEU A 1 491 ? 89.596 -38.250 -5.542 1.00 86.01 509 LEU A N 1
ATOM 3149 C CA . LEU A 1 491 ? 90.242 -37.134 -6.217 1.00 81.68 509 LEU A CA 1
ATOM 3150 C C . LEU A 1 491 ? 89.206 -36.073 -6.569 1.00 81.71 509 LEU A C 1
ATOM 3151 O O . LEU A 1 491 ? 88.103 -36.398 -7.007 1.00 88.23 509 LEU A O 1
ATOM 3156 N N . HIS A 1 492 ? 89.560 -34.807 -6.373 1.00 77.46 510 HIS A N 1
ATOM 3157 C CA . HIS A 1 492 ? 88.635 -33.708 -6.629 1.00 84.24 510 HIS A CA 1
ATOM 3158 C C . HIS A 1 492 ? 88.296 -33.609 -8.113 1.00 92.04 510 HIS A C 1
ATOM 3159 O O . HIS A 1 492 ? 89.187 -33.572 -8.963 1.00 91.32 510 HIS A O 1
ATOM 3166 N N . GLY A 1 493 ? 87.000 -33.566 -8.411 1.00 95.47 511 GLY A N 1
ATOM 3167 C CA . GLY A 1 493 ? 86.520 -33.491 -9.779 1.00 104.76 511 GLY A CA 1
ATOM 3168 C C . GLY A 1 493 ? 86.006 -34.831 -10.269 1.00 107.38 511 GLY A C 1
ATOM 3169 O O . GLY A 1 493 ? 85.097 -34.892 -11.097 1.00 109.47 511 GLY A O 1
ATOM 3170 N N . SER A 1 494 ? 86.589 -35.909 -9.753 1.00 105.92 512 SER A N 1
ATOM 3171 C CA . SER A 1 494 ? 86.167 -37.257 -10.114 1.00 103.63 512 SER A CA 1
ATOM 3172 C C . SER A 1 494 ? 84.851 -37.611 -9.428 1.00 102.34 512 SER A C 1
ATOM 3173 O O . SER A 1 494 ? 84.273 -36.787 -8.718 1.00 103.08 512 SER A O 1
ATOM 3176 N N . ASP A 1 495 ? 84.384 -38.838 -9.645 1.00 100.55 513 ASP A N 1
ATOM 3177 C CA . ASP A 1 495 ? 83.124 -39.299 -9.069 1.00 100.29 513 ASP A CA 1
ATOM 3178 C C . ASP A 1 495 ? 83.258 -40.711 -8.497 1.00 91.93 513 ASP A C 1
ATOM 3179 O O . ASP A 1 495 ? 82.260 -41.356 -8.174 1.00 99.03 513 ASP A O 1
ATOM 3184 N N . ARG A 1 496 ? 84.497 -41.181 -8.372 1.00 81.15 514 ARG A N 1
ATOM 3185 C CA . ARG A 1 496 ? 84.781 -42.495 -7.804 1.00 82.80 514 ARG A CA 1
ATOM 3186 C C . ARG A 1 496 ? 85.557 -42.354 -6.500 1.00 90.93 514 ARG A C 1
ATOM 3187 O O . ARG A 1 496 ? 86.664 -41.814 -6.486 1.00 88.84 514 ARG A O 1
ATOM 3195 N N . SER A 1 497 ? 84.971 -42.846 -5.411 1.00 93.79 515 SER A N 1
ATOM 3196 C CA . SER A 1 497 ? 85.597 -42.776 -4.094 1.00 79.17 515 SER A CA 1
ATOM 3197 C C . SER A 1 497 ? 86.113 -44.142 -3.652 1.00 79.90 515 SER A C 1
ATOM 3198 O O . SER A 1 497 ? 85.862 -45.154 -4.308 1.00 86.99 515 SER A O 1
ATOM 3201 N N . PHE A 1 498 ? 86.833 -44.154 -2.533 1.00 72.33 516 PHE A N 1
ATOM 3202 C CA . PHE A 1 498 ? 87.430 -45.373 -1.997 1.00 74.14 516 PHE A CA 1
ATOM 3203 C C . PHE A 1 498 ? 87.236 -45.428 -0.484 1.00 82.34 516 PHE A C 1
ATOM 3204 O O . PHE A 1 498 ? 87.046 -44.394 0.154 1.00 80.00 516 PHE A O 1
ATOM 3212 N N . PRO A 1 499 ? 87.283 -46.637 0.099 1.00 85.62 517 PRO A N 1
ATOM 3213 C CA . PRO A 1 499 ? 87.078 -46.767 1.547 1.00 84.52 517 PRO A CA 1
ATOM 3214 C C . PRO A 1 499 ? 88.234 -46.210 2.375 1.00 80.40 517 PRO A C 1
ATOM 3215 O O . PRO A 1 499 ? 88.086 -46.042 3.585 1.00 79.34 517 PRO A O 1
ATOM 3219 N N . SER A 1 500 ? 89.363 -45.929 1.733 1.00 78.83 518 SER A N 1
ATOM 3220 C CA . SER A 1 500 ? 90.526 -45.399 2.436 1.00 74.13 518 SER A CA 1
ATOM 3221 C C . SER A 1 500 ? 91.468 -44.668 1.484 1.00 73.10 518 SER A C 1
ATOM 3222 O O . SER A 1 500 ? 91.358 -44.796 0.264 1.00 80.30 518 SER A O 1
ATOM 3225 N N . LEU A 1 501 ? 92.389 -43.900 2.056 1.00 66.33 519 LEU A N 1
ATOM 3226 C CA . LEU A 1 501 ? 93.377 -43.161 1.279 1.00 68.86 519 LEU A CA 1
ATOM 3227 C C . LEU A 1 501 ? 94.301 -44.110 0.518 1.00 76.13 519 LEU A C 1
ATOM 3228 O O . LEU A 1 501 ? 94.661 -43.853 -0.632 1.00 81.75 519 LEU A O 1
ATOM 3233 N N . GLY A 1 502 ? 94.677 -45.207 1.167 1.00 71.80 520 GLY A N 1
ATOM 3234 C CA . GLY A 1 502 ? 95.565 -46.187 0.569 1.00 69.14 520 GLY A CA 1
ATOM 3235 C C . GLY A 1 502 ? 95.041 -46.753 -0.737 1.00 72.38 520 GLY A C 1
ATOM 3236 O O . GLY A 1 502 ? 95.780 -46.858 -1.716 1.00 76.18 520 GLY A O 1
ATOM 3237 N N . ASP A 1 503 ? 93.764 -47.122 -0.753 1.00 71.25 521 ASP A N 1
ATOM 3238 C CA . ASP A 1 503 ? 93.139 -47.669 -1.953 1.00 77.10 521 ASP A CA 1
ATOM 3239 C C . ASP A 1 503 ? 93.119 -46.622 -3.063 1.00 79.92 521 ASP A C 1
ATOM 3240 O O . ASP A 1 503 ? 93.415 -46.922 -4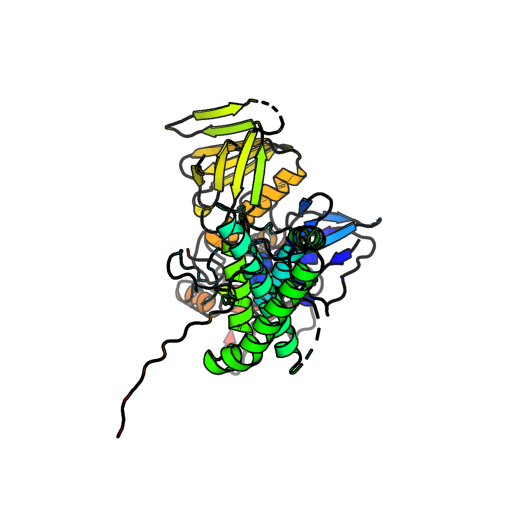.224 1.00 78.46 521 ASP A O 1
ATOM 3245 N N . LEU A 1 504 ? 92.772 -45.393 -2.693 1.00 81.62 522 LEU A N 1
ATOM 3246 C CA . LEU A 1 504 ? 92.795 -44.273 -3.625 1.00 79.98 522 LEU A CA 1
ATOM 3247 C C . LEU A 1 504 ? 94.181 -44.138 -4.243 1.00 83.92 522 LEU A C 1
ATOM 3248 O O . LEU A 1 504 ? 94.313 -44.050 -5.462 1.00 90.83 522 LEU A O 1
ATOM 3253 N N . MET A 1 505 ? 95.207 -44.131 -3.396 1.00 81.81 523 MET A N 1
ATOM 3254 C CA . MET A 1 505 ? 96.588 -44.056 -3.865 1.00 78.74 523 MET A CA 1
ATOM 3255 C C . MET A 1 505 ? 96.903 -45.207 -4.816 1.00 82.12 523 MET A C 1
ATOM 3256 O O . MET A 1 505 ? 97.430 -44.993 -5.912 1.00 85.73 523 MET A O 1
ATOM 3261 N N . SER A 1 506 ? 96.575 -46.423 -4.386 1.00 82.96 524 SER A N 1
ATOM 3262 C CA . SER A 1 506 ? 96.795 -47.618 -5.195 1.00 82.45 524 SER A CA 1
ATOM 3263 C C . SER A 1 506 ? 96.187 -47.450 -6.581 1.00 83.39 524 SER A C 1
ATOM 3264 O O . SER A 1 506 ? 96.829 -47.750 -7.588 1.00 93.63 524 SER A O 1
ATOM 3267 N N . HIS A 1 507 ? 94.951 -46.965 -6.627 1.00 80.24 525 HIS A N 1
ATOM 3268 C CA . HIS A 1 507 ? 94.292 -46.703 -7.900 1.00 82.49 525 HIS A CA 1
ATOM 3269 C C . HIS A 1 507 ? 94.946 -45.537 -8.641 1.00 89.28 525 HIS A C 1
ATOM 3270 O O . HIS A 1 507 ? 95.033 -45.546 -9.869 1.00 88.93 525 HIS A O 1
ATOM 3277 N N . LEU A 1 508 ? 95.325 -44.514 -7.905 1.00 89.55 526 LEU A N 1
ATOM 3278 C CA . LEU A 1 508 ? 95.940 -43.315 -8.463 1.00 90.70 526 LEU A CA 1
ATOM 3279 C C . LEU A 1 508 ? 97.310 -43.480 -9.135 1.00 91.30 526 LEU A C 1
ATOM 3280 O O . LEU A 1 508 ? 97.648 -42.788 -10.087 1.00 88.75 526 LEU A O 1
ATOM 3285 N N . LYS A 1 509 ? 98.113 -44.369 -8.586 1.00 88.86 527 LYS A N 1
ATOM 3286 C CA . LYS A 1 509 ? 99.448 -44.609 -9.086 1.00 86.99 527 LYS A CA 1
ATOM 3287 C C . LYS A 1 509 ? 99.465 -45.211 -10.481 1.00 87.81 527 LYS A C 1
ATOM 3288 O O . LYS A 1 509 ? 100.460 -45.147 -11.185 1.00 84.41 527 LYS A O 1
ATOM 3292 N N . LYS A 1 510 ? 98.349 -45.811 -10.854 1.00 90.88 528 LYS A N 1
ATOM 3293 C CA . LYS A 1 510 ? 98.184 -46.443 -12.149 1.00 92.48 528 LYS A CA 1
ATOM 3294 C C . LYS A 1 510 ? 97.711 -45.519 -13.246 1.00 92.42 528 LYS A C 1
ATOM 3295 O O . LYS A 1 510 ? 97.539 -45.948 -14.353 1.00 100.40 528 LYS A O 1
ATOM 3301 N N . GLN A 1 511 ? 97.495 -44.256 -12.929 1.00 94.58 529 GLN A N 1
ATOM 3302 C CA . GLN A 1 511 ? 96.962 -43.267 -13.864 1.00 95.35 529 GLN A CA 1
ATOM 3303 C C . GLN A 1 511 ? 98.035 -42.354 -14.458 1.00 92.51 529 GLN A C 1
ATOM 3304 O O . GLN A 1 511 ? 99.069 -42.106 -13.838 1.00 95.99 529 GLN A O 1
ATOM 3310 N N . ILE A 1 512 ? 97.767 -41.859 -15.663 1.00 91.98 530 ILE A N 1
ATOM 3311 C CA . ILE A 1 512 ? 98.597 -40.839 -16.298 1.00 92.08 530 ILE A CA 1
ATOM 3312 C C . ILE A 1 512 ? 97.979 -39.467 -16.050 1.00 97.90 530 ILE A C 1
ATOM 3313 O O . ILE A 1 512 ? 97.039 -39.072 -16.738 1.00 106.63 530 ILE A O 1
ATOM 3318 N N . LEU A 1 513 ? 98.509 -38.739 -15.072 1.00 96.54 531 LEU A N 1
ATOM 3319 C CA . LEU A 1 513 ? 97.937 -37.450 -14.700 1.00 93.27 531 LEU A CA 1
ATOM 3320 C C . LEU A 1 513 ? 98.297 -36.376 -15.717 1.00 96.06 531 LEU A C 1
ATOM 3321 O O . LEU A 1 513 ? 99.468 -36.191 -16.055 1.00 95.65 531 LEU A O 1
ATOM 3326 N N . ARG A 1 514 ? 97.273 -35.674 -16.196 1.00 98.94 532 ARG A N 1
ATOM 3327 C CA . ARG A 1 514 ? 97.445 -34.611 -17.179 1.00 99.50 532 ARG A CA 1
ATOM 3328 C C . ARG A 1 514 ? 97.087 -33.243 -16.613 1.00 105.94 532 ARG A C 1
ATOM 3329 O O . ARG A 1 514 ? 96.002 -33.051 -16.063 1.00 90.92 532 ARG A O 1
ATOM 3337 N N . THR A 1 515 ? 98.014 -32.301 -16.749 1.00 127.40 533 THR A N 1
ATOM 3338 C CA . THR A 1 515 ? 97.726 -30.889 -16.528 1.00 135.68 533 THR A CA 1
ATOM 3339 C C . THR A 1 515 ? 97.920 -30.165 -17.857 1.00 139.05 533 THR A C 1
ATOM 3340 O O . THR A 1 515 ? 98.365 -30.771 -18.834 1.00 145.89 533 THR A O 1
ATOM 3344 N N . ASP A 1 516 ? 97.590 -28.877 -17.891 1.00 136.54 534 ASP A N 1
ATOM 3345 C CA . ASP A 1 516 ? 97.648 -28.095 -19.124 1.00 139.25 534 ASP A CA 1
ATOM 3346 C C . ASP A 1 516 ? 98.996 -28.237 -19.830 1.00 142.30 534 ASP A C 1
ATOM 3347 O O . ASP A 1 516 ? 99.997 -27.677 -19.386 1.00 142.53 534 ASP A O 1
ATOM 3349 N N . ASN A 1 517 ? 99.010 -29.002 -20.920 1.00 141.89 535 ASN A N 1
ATOM 3350 C CA . ASN A 1 517 ? 100.208 -29.178 -21.739 1.00 140.77 535 ASN A CA 1
ATOM 3351 C C . ASN A 1 517 ? 101.302 -30.005 -21.058 1.00 139.91 535 ASN A C 1
ATOM 3352 O O . ASN A 1 517 ? 102.472 -29.915 -21.434 1.00 148.46 535 ASN A O 1
ATOM 3354 N N . ILE A 1 518 ? 100.924 -30.808 -20.065 1.00 131.74 536 ILE A N 1
ATOM 3355 C CA . ILE A 1 518 ? 101.883 -31.661 -19.359 1.00 121.28 536 ILE A CA 1
ATOM 3356 C C . ILE A 1 518 ? 101.239 -32.957 -18.866 1.00 116.35 536 ILE A C 1
ATOM 3357 O O . ILE A 1 518 ? 100.101 -32.956 -18.399 1.00 111.83 536 ILE A O 1
ATOM 3359 N N . SER A 1 519 ? 101.984 -34.056 -18.973 1.00 116.65 537 SER A N 1
ATOM 3360 C CA . SER A 1 519 ? 101.517 -35.369 -18.531 1.00 115.95 537 SER A CA 1
ATOM 3361 C C . SER A 1 519 ? 102.578 -36.061 -17.677 1.00 110.70 537 SER A C 1
ATOM 3362 O O . SER A 1 519 ? 103.771 -35.958 -17.961 1.00 118.05 537 SER A O 1
ATOM 3365 N N . PHE A 1 520 ? 102.143 -36.765 -16.634 1.00 101.02 538 PHE A N 1
ATOM 3366 C CA . PHE A 1 520 ? 103.073 -37.483 -15.764 1.00 96.29 538 PHE A CA 1
ATOM 3367 C C . PHE A 1 520 ? 102.374 -38.525 -14.892 1.00 90.84 538 PHE A C 1
ATOM 3368 O O . PHE A 1 520 ? 101.148 -38.664 -14.925 1.00 87.67 538 PHE A O 1
ATOM 3376 N N . MET A 1 521 ? 103.181 -39.237 -14.125 1.00 89.80 539 MET A N 1
ATOM 3377 C CA . MET A 1 521 ? 102.709 -40.263 -13.224 1.00 89.55 539 MET A CA 1
ATOM 3378 C C . MET A 1 521 ? 103.315 -40.120 -11.841 1.00 88.09 539 MET A C 1
ATOM 3379 O O . MET A 1 521 ? 104.453 -39.760 -11.710 1.00 89.38 539 MET A O 1
ATOM 3384 N N . LEU A 1 522 ? 102.544 -40.413 -10.808 1.00 90.42 540 LEU A N 1
ATOM 3385 C CA . LEU A 1 522 ? 103.036 -40.322 -9.447 1.00 93.08 540 LEU A CA 1
ATOM 3386 C C . LEU A 1 522 ? 104.135 -41.330 -9.240 1.00 104.81 540 LEU A C 1
ATOM 3387 O O . LEU A 1 522 ? 104.022 -42.467 -9.669 1.00 112.76 540 LEU A O 1
ATOM 3392 N N . LYS A 1 523 ? 105.197 -40.932 -8.558 1.00 103.70 541 LYS A N 1
ATOM 3393 C CA . LYS A 1 523 ? 106.286 -41.859 -8.358 1.00 100.00 541 LYS A CA 1
ATOM 3394 C C . LYS A 1 523 ? 106.363 -42.392 -6.961 1.00 91.81 541 LYS A C 1
ATOM 3395 O O . LYS A 1 523 ? 105.897 -43.479 -6.694 1.00 92.33 541 LYS A O 1
ATOM 3397 N N . ARG A 1 524 ? 106.950 -41.629 -6.064 1.00 90.13 542 ARG A N 1
ATOM 3398 C CA . ARG A 1 524 ? 107.086 -42.075 -4.691 1.00 86.61 542 ARG A CA 1
ATOM 3399 C C . ARG A 1 524 ? 106.780 -40.983 -3.720 1.00 82.10 542 ARG A C 1
ATOM 3400 O O . ARG A 1 524 ? 106.949 -39.812 -4.014 1.00 81.93 542 ARG A O 1
ATOM 3402 N N . CYS A 1 525 ? 106.342 -41.392 -2.546 1.00 76.69 543 CYS A N 1
ATOM 3403 C CA . CYS A 1 525 ? 105.989 -40.465 -1.509 1.00 75.82 543 CYS A CA 1
ATOM 3404 C C . CYS A 1 525 ? 107.085 -40.218 -0.488 1.00 84.55 543 CYS A C 1
ATOM 3405 O O . CYS A 1 525 ? 107.619 -41.134 0.106 1.00 79.88 543 CYS A O 1
ATOM 3408 N N . CYS A 1 526 ? 107.401 -38.950 -0.304 1.00 89.08 544 CYS A N 1
ATOM 3409 C CA . CYS A 1 526 ? 108.365 -38.497 0.692 1.00 85.00 544 CYS A CA 1
ATOM 3410 C C . CYS A 1 526 ? 107.655 -38.286 2.023 1.00 79.88 544 CYS A C 1
ATOM 3411 O O . CYS A 1 526 ? 107.289 -37.166 2.371 1.00 83.72 544 CYS A O 1
ATOM 3414 N N . GLN A 1 527 ? 107.460 -39.376 2.758 1.00 76.23 545 GLN A N 1
ATOM 3415 C CA . GLN A 1 527 ? 106.714 -39.348 4.012 1.00 76.89 545 GLN A CA 1
ATOM 3416 C C . GLN A 1 527 ? 107.482 -38.589 5.096 1.00 78.44 545 GLN A C 1
ATOM 3417 O O . GLN A 1 527 ? 108.690 -38.389 4.973 1.00 74.84 545 GLN A O 1
ATOM 3423 N N . PRO A 1 528 ? 106.781 -38.146 6.157 1.00 82.87 546 PRO A N 1
ATOM 3424 C CA . PRO A 1 528 ? 107.452 -37.360 7.200 1.00 80.76 546 PRO A CA 1
ATOM 3425 C C . PRO A 1 528 ? 108.599 -38.099 7.883 1.00 74.67 546 PRO A C 1
ATOM 3426 O O . PRO A 1 528 ? 108.547 -39.320 8.031 1.00 78.99 546 PRO A O 1
ATOM 3430 N N . LYS A 1 529 ? 109.620 -37.347 8.286 1.00 66.61 547 LYS A N 1
ATOM 3431 C CA . LYS A 1 529 ? 110.770 -37.899 8.994 1.00 68.34 547 LYS A CA 1
ATOM 3432 C C . LYS A 1 529 ? 110.763 -37.423 10.446 1.00 66.32 547 LYS A C 1
ATOM 3433 O O . LYS A 1 529 ? 110.171 -36.390 10.755 1.00 63.21 547 LYS A O 1
ATOM 3436 N N . PRO A 1 530 ? 111.422 -38.176 11.344 1.00 66.81 548 PRO A N 1
ATOM 3437 C CA . PRO A 1 530 ? 111.428 -37.834 12.773 1.00 61.72 548 PRO A CA 1
ATOM 3438 C C . PRO A 1 530 ? 111.937 -36.427 13.088 1.00 59.48 548 PRO A C 1
ATOM 3439 O O . PRO A 1 530 ? 112.997 -36.029 12.607 1.00 64.43 548 PRO A O 1
ATOM 3443 N N . ARG A 1 531 ? 111.169 -35.694 13.889 1.00 58.46 549 ARG A N 1
ATOM 3444 C CA . ARG A 1 531 ? 111.617 -34.437 14.486 1.00 60.22 549 ARG A CA 1
ATOM 3445 C C . ARG A 1 531 ? 112.075 -33.396 13.465 1.00 62.83 549 ARG A C 1
ATOM 3446 O O . ARG A 1 531 ? 112.948 -32.578 13.755 1.00 72.79 549 ARG A O 1
ATOM 3454 N N . GLU A 1 532 ? 111.482 -33.419 12.278 1.00 59.43 550 GLU A N 1
ATOM 3455 C CA . GLU A 1 532 ? 111.812 -32.437 11.252 1.00 72.80 550 GLU A CA 1
ATOM 3456 C C . GLU A 1 532 ? 111.043 -31.138 11.479 1.00 76.38 550 GLU A C 1
ATOM 3457 O O . GLU A 1 532 ? 109.888 -31.150 11.905 1.00 75.86 550 GLU A O 1
ATOM 3463 N N . ILE A 1 533 ? 111.698 -30.020 11.187 1.00 75.59 551 ILE A N 1
ATOM 3464 C CA . ILE A 1 533 ? 111.127 -28.701 11.424 1.00 68.74 551 ILE A CA 1
ATOM 3465 C C . ILE A 1 533 ? 110.006 -28.377 10.440 1.00 73.34 551 ILE A C 1
ATOM 3466 O O . ILE A 1 533 ? 110.084 -28.710 9.256 1.00 74.69 551 ILE A O 1
ATOM 3471 N N . SER A 1 534 ? 108.965 -27.721 10.945 1.00 67.41 552 SER A N 1
ATOM 3472 C CA . SER A 1 534 ? 107.898 -27.188 10.106 1.00 65.96 552 SER A CA 1
ATOM 3473 C C . SER A 1 534 ? 107.082 -26.187 10.916 1.00 68.61 552 SER A C 1
ATOM 3474 O O . SER A 1 534 ? 107.272 -26.060 12.127 1.00 63.34 552 SER A O 1
ATOM 3477 N N . ASN A 1 535 ? 106.170 -25.482 10.253 1.00 68.32 553 ASN A N 1
ATOM 3478 C CA . ASN A 1 535 ? 105.328 -24.503 10.932 1.00 62.37 553 ASN A CA 1
ATOM 3479 C C . ASN A 1 535 ? 104.350 -25.156 11.908 1.00 58.91 553 ASN A C 1
ATOM 3480 O O . ASN A 1 535 ? 103.638 -24.466 12.638 1.00 62.20 553 ASN A O 1
ATOM 3485 N N . LEU A 1 536 ? 104.316 -26.486 11.917 1.00 52.27 554 LEU A N 1
ATOM 3486 C CA . LEU A 1 536 ? 103.502 -27.229 12.872 1.00 48.37 554 LEU A CA 1
ATOM 3487 C C . LEU A 1 536 ? 104.134 -27.220 14.263 1.00 53.90 554 LEU A C 1
ATOM 3488 O O . LEU A 1 536 ? 103.474 -27.545 15.251 1.00 55.02 554 LEU A O 1
ATOM 3493 N N . LEU A 1 537 ? 105.412 -26.850 14.332 1.00 54.67 555 LEU A N 1
ATOM 3494 C CA . LEU A 1 537 ? 106.154 -26.870 15.588 1.00 57.12 555 LEU A CA 1
ATOM 3495 C C . LEU A 1 537 ? 106.402 -25.466 16.125 1.00 58.12 555 LEU A C 1
ATOM 3496 O O . LEU A 1 537 ? 106.652 -24.529 15.364 1.00 62.53 555 LEU A O 1
ATOM 3501 N N . VAL A 1 538 ? 106.332 -25.341 17.446 1.00 47.91 556 VAL A N 1
ATOM 3502 C CA . VAL A 1 538 ? 106.492 -24.061 18.123 1.00 53.55 556 VAL A CA 1
ATOM 3503 C C . VAL A 1 538 ? 107.902 -23.921 18.690 1.00 54.28 556 VAL A C 1
ATOM 3504 O O . VAL A 1 538 ? 108.311 -24.691 19.558 1.00 54.96 556 VAL A O 1
ATOM 3508 N N . ALA A 1 539 ? 108.639 -22.932 18.196 1.00 62.61 557 ALA A N 1
ATOM 3509 C CA . ALA A 1 539 ? 109.988 -22.661 18.679 1.00 64.93 557 ALA A CA 1
ATOM 3510 C C . ALA A 1 539 ? 109.943 -21.766 19.911 1.00 77.40 557 ALA A C 1
ATOM 3511 O O . ALA A 1 539 ? 109.294 -20.719 19.902 1.00 79.15 557 ALA A O 1
ATOM 3513 N N . THR A 1 540 ? 110.636 -22.186 20.966 1.00 87.47 558 THR A N 1
ATOM 3514 C CA . THR A 1 540 ? 110.677 -21.440 22.220 1.00 92.40 558 THR A CA 1
ATOM 3515 C C . THR A 1 540 ? 112.110 -21.300 22.722 1.00 91.30 558 THR A C 1
ATOM 3516 O O . THR A 1 540 ? 112.797 -20.330 22.403 1.00 96.68 558 THR A O 1
ATOM 3520 N N . THR B 2 4 ? 83.635 5.133 59.196 1.00 58.52 254 THR B N 1
ATOM 3521 C CA . THR B 2 4 ? 83.609 6.104 58.109 1.00 56.53 254 THR B CA 1
ATOM 3522 C C . THR B 2 4 ? 83.294 5.416 56.785 1.00 46.98 254 THR B C 1
ATOM 3523 O O . THR B 2 4 ? 83.676 4.267 56.564 1.00 50.46 254 THR B O 1
ATOM 3527 N N . LEU B 2 5 ? 82.593 6.127 55.909 1.00 44.36 255 LEU B N 1
ATOM 3528 C CA . LEU B 2 5 ? 82.189 5.583 54.619 1.00 44.30 255 LEU B CA 1
ATOM 3529 C C . LEU B 2 5 ? 83.321 5.624 53.596 1.00 47.92 255 LEU B C 1
ATOM 3530 O O . LEU B 2 5 ? 83.413 4.747 52.736 1.00 50.85 255 LEU B O 1
ATOM 3535 N N . MET B 2 6 ? 84.179 6.636 53.696 1.00 47.49 256 MET B N 1
ATOM 3536 C CA . MET B 2 6 ? 85.238 6.846 52.712 1.00 45.47 256 MET B CA 1
ATOM 3537 C C . MET B 2 6 ? 86.597 6.338 53.191 1.00 50.97 256 MET B C 1
ATOM 3538 O O . MET B 2 6 ? 87.605 6.504 52.502 1.00 52.80 256 MET B O 1
ATOM 3543 N N . GLY B 2 7 ? 86.627 5.720 54.367 1.00 50.46 257 GLY B N 1
ATOM 3544 C CA . GLY B 2 7 ? 87.874 5.242 54.938 1.00 46.26 257 GLY B CA 1
ATOM 3545 C C . GLY B 2 7 ? 88.318 3.906 54.377 1.00 49.51 257 GLY B C 1
ATOM 3546 O O . GLY B 2 7 ? 88.524 2.952 55.126 1.00 59.57 257 GLY B O 1
ATOM 3547 N N . ASN B 2 8 ? 88.469 3.838 53.057 1.00 49.43 258 ASN B N 1
ATOM 3548 C CA . ASN B 2 8 ? 88.940 2.625 52.397 1.00 45.72 258 ASN B CA 1
ATOM 3549 C C . ASN B 2 8 ? 89.660 2.967 51.090 1.00 50.78 258 ASN B C 1
ATOM 3550 O O . ASN B 2 8 ? 89.501 4.071 50.570 1.00 49.86 258 ASN B O 1
ATOM 3555 N N . PRO B 2 9 ? 90.463 2.025 50.559 1.00 50.93 259 PRO B N 1
ATOM 3556 C CA . PRO B 2 9 ? 91.338 2.289 49.407 1.00 43.75 259 PRO B CA 1
ATOM 3557 C C . PRO B 2 9 ? 90.640 2.831 48.159 1.00 41.99 259 PRO B C 1
ATOM 3558 O O . PRO B 2 9 ? 91.291 3.497 47.353 1.00 42.58 259 PRO B O 1
ATOM 3562 N N . TRP B 2 10 ? 89.352 2.550 47.992 1.00 38.71 260 TRP B N 1
ATOM 3563 C CA . TRP B 2 10 ? 88.650 2.964 46.779 1.00 47.47 260 TRP B CA 1
ATOM 3564 C C . TRP B 2 10 ? 88.484 4.477 46.674 1.00 45.14 260 TRP B C 1
ATOM 3565 O O . TRP B 2 10 ? 88.096 4.989 45.623 1.00 47.98 260 TRP B O 1
ATOM 3576 N N . PHE B 2 11 ? 88.781 5.186 47.759 1.00 41.50 261 PHE B N 1
ATOM 3577 C CA . PHE B 2 11 ? 88.708 6.643 47.761 1.00 47.03 261 PHE B CA 1
ATOM 3578 C C . PHE B 2 11 ? 90.102 7.256 47.668 1.00 50.87 261 PHE B C 1
ATOM 3579 O O . PHE B 2 11 ? 90.311 8.422 48.009 1.00 53.60 261 PHE B O 1
ATOM 3587 N N . GLN B 2 12 ? 91.056 6.457 47.199 1.00 51.45 262 GLN B N 1
ATOM 3588 C CA . GLN B 2 12 ? 92.332 6.983 46.742 1.00 52.22 262 GLN B CA 1
ATOM 3589 C C . GLN B 2 12 ? 92.088 7.727 45.439 1.00 56.54 262 GLN B C 1
ATOM 3590 O O . GLN B 2 12 ? 91.049 7.544 44.805 1.00 55.49 262 GLN B O 1
ATOM 3596 N N . ARG B 2 13 ? 93.035 8.565 45.035 1.00 61.69 263 ARG B N 1
ATOM 3597 C CA . ARG B 2 13 ? 92.923 9.247 43.756 1.00 62.54 263 ARG B CA 1
ATOM 3598 C C . ARG B 2 13 ? 92.931 8.207 42.643 1.00 58.96 263 ARG B C 1
ATOM 3599 O O . ARG B 2 13 ? 93.714 7.257 42.684 1.00 59.85 263 ARG B O 1
ATOM 3607 N N . LYS B 2 14 ? 92.045 8.376 41.666 1.00 54.53 264 LYS B N 1
ATOM 3608 C CA . LYS B 2 14 ? 91.976 7.463 40.531 1.00 44.71 264 LYS B CA 1
ATOM 3609 C C . LYS B 2 14 ? 93.332 7.336 39.856 1.00 51.74 264 LYS B C 1
ATOM 3610 O O . LYS B 2 14 ? 94.066 8.316 39.724 1.00 54.34 264 LYS B O 1
ATOM 3616 N N . LYS B 2 15 ? 93.661 6.119 39.439 1.00 60.84 265 LYS B N 1
ATOM 3617 C CA . LYS B 2 15 ? 94.857 5.875 38.649 1.00 69.75 265 LYS B CA 1
ATOM 3618 C C . LYS B 2 15 ? 94.515 4.897 37.539 1.00 65.62 265 LYS B C 1
ATOM 3619 O O . LYS B 2 15 ? 93.940 3.837 37.789 1.00 68.31 265 LYS B O 1
ATOM 3625 N N . LEU B 2 16 ? 94.859 5.263 36.310 1.00 60.84 266 LEU B N 1
ATOM 3626 C CA . LEU B 2 16 ? 94.520 4.449 35.155 1.00 60.54 266 LEU B CA 1
ATOM 3627 C C . LEU B 2 16 ? 95.196 3.083 35.251 1.00 58.85 266 LEU B C 1
ATOM 3628 O O . LEU B 2 16 ? 96.419 3.011 35.374 1.00 64.26 266 LEU B O 1
ATOM 3633 N N . PRO B 2 17 ? 94.404 1.995 35.216 1.00 51.96 267 PRO B N 1
ATOM 3634 C CA . PRO B 2 17 ? 95.002 0.657 35.194 1.00 48.51 267 PRO B CA 1
ATOM 3635 C C . PRO B 2 17 ? 96.010 0.512 34.059 1.00 54.45 267 PRO B C 1
ATOM 3636 O O . PRO B 2 17 ? 95.748 0.976 32.948 1.00 50.22 267 PRO B O 1
ATOM 3640 N N . SER B 2 18 ? 97.148 -0.115 34.339 1.00 56.35 268 SER B N 1
ATOM 3641 C CA . SER B 2 18 ? 98.198 -0.265 33.338 1.00 61.07 268 SER B CA 1
ATOM 3642 C C . SER B 2 18 ? 97.713 -1.113 32.167 1.00 61.10 268 SER B C 1
ATOM 3643 O O . SER B 2 18 ? 98.242 -1.021 31.060 1.00 68.93 268 SER B O 1
ATOM 3646 N N . VAL B 2 19 ? 96.699 -1.934 32.418 1.00 53.03 269 VAL B N 1
ATOM 3647 C CA . VAL B 2 19 ? 96.086 -2.742 31.372 1.00 53.35 269 VAL B CA 1
ATOM 3648 C C . VAL B 2 19 ? 95.459 -1.847 30.300 1.00 54.39 269 VAL B C 1
ATOM 3649 O O . VAL B 2 19 ? 95.290 -2.261 29.154 1.00 57.72 269 VAL B O 1
ATOM 3653 N N . LEU B 2 20 ? 95.120 -0.619 30.680 1.00 57.96 270 LEU B N 1
ATOM 3654 C CA . LEU B 2 20 ? 94.557 0.348 29.741 1.00 59.46 270 LEU B CA 1
ATOM 3655 C C . LEU B 2 20 ? 95.625 1.282 29.173 1.00 60.47 270 LEU B C 1
ATOM 3656 O O . LEU B 2 20 ? 95.307 2.215 28.439 1.00 64.39 270 LEU B O 1
ATOM 3661 N N . LEU B 2 21 ? 96.888 1.026 29.509 1.00 57.34 271 LEU B N 1
ATOM 3662 C CA . LEU B 2 21 ? 97.995 1.822 28.985 1.00 57.20 271 LEU B CA 1
ATOM 3663 C C . LEU B 2 21 ? 98.600 1.175 27.746 1.00 65.73 271 LEU B C 1
ATOM 3664 O O . LEU B 2 21 ? 99.364 0.215 27.845 1.00 70.22 271 LEU B O 1
ATOM 3669 N N . PHE B 2 22 ? 98.248 1.711 26.581 1.00 68.45 272 PHE B N 1
ATOM 3670 C CA . PHE B 2 22 ? 98.793 1.243 25.314 1.00 71.74 272 PHE B CA 1
ATOM 3671 C C . PHE B 2 22 ? 99.891 2.187 24.838 1.00 82.73 272 PHE B C 1
ATOM 3672 O O . PHE B 2 22 ? 99.623 3.163 24.138 1.00 83.95 272 PHE B O 1
ATOM 3680 N N . LYS B 2 23 ? 101.130 1.910 25.193 1.00 93.88 273 LYS B N 1
ATOM 3681 C CA . LYS B 2 23 ? 102.249 2.782 24.863 1.00 99.91 273 LYS B CA 1
ATOM 3682 C C . LYS B 2 23 ? 102.501 2.983 23.387 1.00 103.49 273 LYS B C 1
ATOM 3683 O O . LYS B 2 23 ? 102.210 2.139 22.571 1.00 107.78 273 LYS B O 1
ATOM 3689 N N . LYS B 2 24 ? 103.048 4.130 23.055 1.00 103.63 274 LYS B N 1
ATOM 3690 C CA . LYS B 2 24 ? 103.364 4.412 21.681 1.00 102.88 274 LYS B CA 1
ATOM 3691 C C . LYS B 2 24 ? 104.695 5.081 21.639 1.00 105.48 274 LYS B C 1
ATOM 3692 O O . LYS B 2 24 ? 105.148 5.613 22.642 1.00 104.44 274 LYS B O 1
ATOM 3698 N N . PRO B 2 25 ? 105.346 5.030 20.417 1.00 108.49 275 PRO B N 1
ATOM 3699 C CA . PRO B 2 25 ? 106.678 5.642 20.419 1.00 105.48 275 PRO B CA 1
ATOM 3700 C C . PRO B 2 25 ? 106.624 7.106 20.709 1.00 96.73 275 PRO B C 1
ATOM 3701 O O . PRO B 2 25 ? 107.394 7.611 21.501 1.00 97.99 275 PRO B O 1
ATOM 3705 N N . SER B 2 26 ? 105.690 7.781 20.082 1.00 87.86 276 SER B N 1
ATOM 3706 C CA . SER B 2 26 ? 105.537 9.200 20.286 1.00 83.64 276 SER B CA 1
ATOM 3707 C C . SER B 2 26 ? 106.756 10.058 19.964 1.00 80.12 276 SER B C 1
ATOM 3708 O O . SER B 2 26 ? 107.036 11.003 20.680 1.00 84.16 276 SER B O 1
ATOM 3710 N N . PRO B 2 27 ? 107.484 9.710 18.837 1.00 72.65 277 PRO B N 1
ATOM 3711 C CA . PRO B 2 27 ? 108.614 10.600 18.539 1.00 70.78 277 PRO B CA 1
ATOM 3712 C C . PRO B 2 27 ? 108.114 11.938 18.090 1.00 65.38 277 PRO B C 1
ATOM 3713 O O . PRO B 2 27 ? 107.043 11.987 17.575 1.00 56.92 277 PRO B O 1
ATOM 3717 N N . PHE B 2 28 ? 108.869 13.001 18.289 1.00 66.78 278 PHE B N 1
ATOM 3718 C CA . PHE B 2 28 ? 108.421 14.327 17.897 1.00 74.56 278 PHE B CA 1
ATOM 3719 C C . PHE B 2 28 ? 109.457 15.216 17.213 1.00 72.08 278 PHE B C 1
ATOM 3720 O O . PHE B 2 28 ? 110.647 15.051 17.400 1.00 76.68 278 PHE B O 1
ATOM 3728 N N . ILE B 2 29 ? 108.992 16.167 16.421 1.00 65.69 279 ILE B N 1
ATOM 3729 C CA . ILE B 2 29 ? 109.882 17.065 15.732 1.00 61.02 279 ILE B CA 1
ATOM 3730 C C . ILE B 2 29 ? 109.398 18.482 15.839 1.00 65.73 279 ILE B C 1
ATOM 3731 O O . ILE B 2 29 ? 108.225 18.729 15.858 1.00 62.49 279 ILE B O 1
ATOM 3736 N N . PHE B 2 30 ? 110.341 19.404 15.925 1.00 72.85 280 PHE B N 1
ATOM 3737 C CA . PHE B 2 30 ? 110.090 20.826 16.032 1.00 70.66 280 PHE B CA 1
ATOM 3738 C C . PHE B 2 30 ? 110.362 21.461 14.704 1.00 73.09 280 PHE B C 1
ATOM 3739 O O . PHE B 2 30 ? 111.488 21.578 14.290 1.00 72.53 280 PHE B O 1
ATOM 3747 N N . ILE B 2 31 ? 109.295 21.852 14.021 1.00 82.45 281 ILE B N 1
ATOM 3748 C CA . ILE B 2 31 ? 109.420 22.493 12.726 1.00 94.59 281 ILE B CA 1
ATOM 3749 C C . ILE B 2 31 ? 108.853 23.893 12.867 1.00 99.42 281 ILE B C 1
ATOM 3750 O O . ILE B 2 31 ? 107.723 24.068 13.322 1.00 101.94 281 ILE B O 1
ATOM 3755 N N . SER B 2 32 ? 109.635 24.892 12.481 1.00 101.72 282 SER B N 1
ATOM 3756 C CA . SER B 2 32 ? 109.174 26.258 12.589 1.00 101.41 282 SER B CA 1
ATOM 3757 C C . SER B 2 32 ? 108.827 26.786 11.203 1.00 104.75 282 SER B C 1
ATOM 3758 O O . SER B 2 32 ? 109.716 27.087 10.417 1.00 106.15 282 SER B O 1
#

GO terms:
  GO:0004713 protein tyrosine kinase activity (F, IDA)
  GO:0004715 non-membrane spanning protein tyrosine kinase activity (F, IDA)
  GO:0035723 interleukin-15-mediated signaling pathway (P, IDA)
  GO:0035771 interleukin-4-mediated signaling pathway (P, IDA)
  GO:0038110 interleukin-2-mediated signaling pathway (P, IDA)
  GO:0038113 interleukin-9-mediated signaling pathway (P, IDA)
  GO:0038154 interleukin-11-mediated signaling pathway (P, IDA)
  GO:0038165 oncostatin-M-mediated signaling pathway (P, IDA)
  GO:0009898 cytoplasmic side of plasma membrane (C, IDA)
  GO:0031234 extrinsic component of cytoplasmic side of plasma membrane (C, IDA)
  GO:0019221 cytokine-mediated signaling pathway (P, IDA)
  GO:1900182 positive regulation of protein localization to nucleus (P, IDA)
  GO:0048861 leukemia inhibitory factor signaling pathway (P, IDA)
  GO:0060337 type I interferon-mediated signaling pathway (P, IDA)
  GO:0140105 interleukin-10-mediated signaling pathway (P, IDA)
  GO:0007259 cell surface receptor signaling pathway via JAK-STAT (P, IDA)
  GO:0070102 interleukin-6-mediated signaling pathway (P, IDA)
  GO:0070120 ciliary neurotrophic factor-mediated signaling pathway (P, IDA)
  GO:0004713 protein tyrosine kinase activity (F, EXP)
  GO:0004713 protein tyrosine kinase activity (F, IC)

B-factor: mean 63.46, std 20.9, range [27.97, 148.46]

Solvent-accessible surface area: 23872 Å² total; per-residue (Å²): 22,37,0,23,13,26,28,116,111,64,125,40,39,176,19,45,104,35,142,41,32,3,16,76,0,7,33,101,0,0,78,36,4,174,4,25,14,36,0,25,49,0,9,11,0,21,6,49,130,76,126,34,23,14,2,38,44,76,93,10,82,41,156,105,50,122,1,3,0,28,11,10,15,12,0,55,2,21,30,47,74,50,134,101,47,59,67,13,104,2,41,77,100,91,95,5,18,48,78,20,0,7,46,0,2,7,17,4,0,42,53,4,0,25,99,34,61,5,55,42,62,93,79,168,82,160,86,24,14,20,62,4,34,17,35,0,0,0,0,0,0,0,4,31,1,10,130,21,53,85,112,160,162,91,5,78,188,69,0,1,83,74,6,12,148,54,5,124,149,85,52,136,67,1,53,125,57,0,64,78,4,8,118,56,1,45,50,79,0,52,120,43,17,33,89,116,15,78,7,52,35,100,54,0,8,11,48,2,0,16,18,0,26,88,7,7,83,85,31,26,23,26,63,14,58,0,20,97,2,43,6,24,38,154,130,109,127,44,151,34,96,96,149,69,98,19,14,0,14,0,18,1,26,101,0,0,17,26,36,77,87,130,106,147,45,53,109,3,7,56,0,25,66,1,56,87,5,79,18,144,118,23,51,0,13,0,25,29,105,81,125,45,55,0,50,2,83,6,94,28,69,70,26,0,29,2,0,0,6,0,0,1,5,1,4,19,1,18,8,9,17,28,73,67,8,8,103,61,0,9,2,34,55,28,37,103,17,75,132,54,7,1,2,10,20,5,33,43,81,34,0,69,54,37,53,204,73,164,36,0,3,4,29,3,49,116,54,26,70,17,1,31,2,33,105,82,80,0,45,20,110,208,51,107,44,12,47,107,72,64,152,143,45,19,86,42,10,31,65,1,19,71,40,6,67,156,79,114,32,206,66,100,118,46,72,80,95,21,88,70,41,26,112,26,63,114,99,48,99,6,8,10,4,6,15,70,160,105,121,63,25,46,5,56,75,229,88,167,47,3,69,4,0,100,20,171,113,115,75,111,161,145,181,155,151

Nearest PDB structures (foldseek):
  5ixi-assembly1_A  TM=1.002E+00  e=1.650E-89  Homo sapiens
  5ixd-assembly1_A  TM=9.721E-01  e=4.355E-74  Homo sapiens
  5l04-assembly1_A  TM=9.653E-01  e=7.209E-74  Homo sapiens
  4po6-assembly1_A  TM=9.109E-01  e=3.748E-41  Homo sapiens
  4z32-assembly4_D  TM=8.794E-01  e=4.115E-38  Homo sapiens

Secondary structure (DSSP, 8-state):
-EEE-S-SSSPPEE--SSEEEHHHHHHHHHHHTT--TTTGGGEEEEETTTTEEPPTT-EEE----EEEEEE----TTSS---SSS---EE-----S--HHHHHHHHHHHHHHHHHTSSPBPPPSSHHHHHHHHHHHHHHHHHHHHHHHHHTT---GGGS-HHHHHHHTTS-HHHHHHHHHHHHHHHHHIIIIIHHHTT--HHHHHHHHHHHHHHHBTTTT-EEEEESEEEEE-SS-EEEEE----EEEEEETTTEEEEEE---PPEEEE-GGGEEEEEEETTEEEEEETTS-EEEEE-S-HHHHHHHHHHHHHHHHHHT-TT--S-GGG--HHHHHHHHTT-B-S--HHHHHHHHHH---EEE-SS-TTEEEE--EEEEEETTEEEETT---EESSHHHHHHHHTTS-EEETTEEE---------TT---TTSEE-/--S-SGGGSPP---GGG------------

InterPro domains:
  IPR000299 FERM domain [PS50057] (34-420)
  IPR000719 Protein kinase domain [PS50011] (583-855)
  IPR000719 Protein kinase domain [PS50011] (875-1153)
  IPR000980 SH2 domain [PF21990] (438-546)
  IPR000980 SH2 domain [PS50001] (439-544)
  IPR000980 SH2 domain [SM00252] (437-532)
  IPR001245 Serine-threonine/tyrosine-protein kinase, catalytic domain [PF07714] (585-844)
  IPR001245 Serine-threonine/tyrosine-protein kinase, catalytic domain [PF07714] (876-1147)
  IPR001245 Serine-threonine/tyrosine-protein kinase, catalytic domain [PR00109] (956-969)
  IPR001245 Serine-threonine/tyrosine-protein kinase, catalytic domain [PR00109] (993-1011)
  IPR001245 Serine-threonine/tyrosine-protein kinase, catalytic domain [PR00109] (1043-1053)
  IPR001245 Serine-threonine/tyrosine-protein kinase, catalytic domain [PR00109] (1062-1084)
  IPR008266 Tyrosine-protein kinase, active site [PS00109] (999-1011)
  IPR011009 Protein kinase-like domain superfamily [SSF56112] (565-850)
  IPR011009 Protein kinase-like domain superfamily [SSF56112] (873-1146)
  IPR016251 Tyrosine-protein kinase, non-receptor Jak/Tyk2 [PIRSF000636] (7-1152)
  IPR016251 Tyrosine-protein kinase, non-receptor Jak/Tyk2 [PR01823] (405-429)
  IPR016251 Tyrosine-protein kinase, non-receptor Jak/Tyk2 [PR01823] (733-757)
  IPR016251 Tyrosine-protein kinase, non-receptor Jak/Tyk2 [PR01823] (946-972)
  IPR017441 Protein kinase, ATP binding site [PS00107] (881-908)

Foldseek 3Di:
DWEDALDDVQDIGDDDFDKDFFQVVLQVVCVSLVNWLLQSLQKFKAQPVVRFTGFRGDMDGDPDGYIYIDRQADDQCLVVPPVPDDYKAFDDCGGDGDPSVLVRVLSVLQVCFAQVVQPFDDAPDPVSVVVLVVVQLVLLLLVVLLVCVVVVHPSLRRGHVVVVVVLVPDDPVVVVVVVVVSVVSNCCCNVPVCVPVVDDSSNSSSVSVSVSSVGGPPPSKDKAFAQWKWKDAPVDTDTGHDVTFKIWMAHLPQGIWIDTDVDDTHRDDHQQQWQAWDDDWQKIKTAGPRRTIMIGGGDGSSNNLRVQSNSQSSSCQAFNVLDGRYPVSDNPVSVLCVVVLAAEQFDVSVCVVLVVVPFHWYAHRNGHQWIQTSNFTWGHDPQWIGGPPDDDIHNHPVVRVVVQQPDWDDDDVDTHGDDDYPGDDGRDGTSSYMDD/DVCPDPVVDPDDDPCVPVDDDPPDDDDDD